Protein 7QPO (pdb70)

Sequence (666 aa):
LPPHDPGTPVLSVVDMHTGGEPLRIVLAGCPEVSGPTLLAKRRYMRQHLDHVRRRLMFEPRGHRDMYGAVLVPSELPDAHLGVLFLHNEGYSSMCGHAVLALGRFALDFGLVPAPPAGTREARVNIHCPCGLVTAFVACESHGPVRFHSVPAFVLATDLMVDVPGHGKVMVDIAYGGAFYAFVTAEKLGLDICSAKTRDLVDAASAVTEAVKAQLYGTILTDGKDAYTKEPTTNICVFADEQVDRSPTGSGVTARIALQYHKGLLELNQMRAFKSSATGSVFTGKAVREAKCGDFKAVIVEVSGQAHYTGTASFIIEDDDPLRDGFLLKALAVPRLPPHDPGTPVLSVVDMHTGGEPLRIVLAGCPEVSGPTLLAKRRYMRQHLDHVRRRLMFEPRGHRDMYGAVLVPSELPDAHLGVLFLHNEGYSSMCGHAVLALGRFALDFGLVPAPPAGTREARVNIHCPCGLVTAFVACEDSHGPVRFHSVPAFVLATDLMVDVPGHGKVMVDIAYGGAFYAFVTAEKLGLDICSAKTRDLVDAASAVTEAVKAQFLYGTILTDGKDAYTKEPTTNICVFADEQVDRSPTGSGVTARIALQYHKGLLELNQMRAFKSSATGSVFTGKAVREAKCGDFKAVIVEVSGQAHYTGTASFIIEDDDPLRDGFLLK

Secondary structure (DSSP, 8-state):
--S--TTSPPEEEEEEEETTEEEEEEEE-PPP---SSHHHHHHHHHHHSHHHHHHHHSTTTS-TT--EEEEE--SSTT-SEEEEEE-SSS------THHHHHHHHHHHTTSSPPPPTT-SEEEEEEE-SS-EEEEEEE----S-EEEEPS-EEEEEEEEEEEETTTEEEEEEEEESSSEEEEEESGGGT--TTT--HHHHHHHHHHHHHHHHH---EEEEE-S--S--SS-EEEEEEETTTEEPSS--HHHHHHHHHHHHHTTS--TT-EEEEEETTT--EEEEEEEEEEEETTEEEEEEEEEE-EEEEEEEEE---TT-TTTT-----/---S--PPS--TTSPPEEEEEEEETTEEEEEEEE-PPP---SSHHHHHHHHHHHSHHHHHHHHSBTTS-TT--EEEEE--SSTT-SEEEEEE-SSS--S--TTHHHHHHHHHHHTTSSPPPPTT--EEEEEEE-SS-EEEEEEE-----S-EEEE-S-BEEEEEEEEEE-TTS-EEEEEEEESSSEEEEEESGGGT--TTTS-HHHHHHHHHHHHHHHHH----EEEEE-S--S--SS-EEEEEEETTTEEPSS--HHHHHHHHHHHHHTTS--TT-EEEEEETTT--EEEEEEEEEEEETTEEEEEEEEEE-EEEEEEEEE---TT-TTTT-B---

Solvent-accessible surface area: 26218 Å² total; per-residue (Å²): 137,2,52,66,39,110,82,42,90,42,8,28,0,2,15,1,2,3,6,1,23,10,8,20,0,11,57,54,25,32,57,146,13,45,23,122,46,4,101,16,22,38,111,64,0,108,116,116,11,31,58,4,24,75,31,0,0,25,10,6,14,2,16,117,16,9,41,1,0,6,43,14,103,28,83,64,132,96,19,66,10,0,0,2,12,1,28,15,99,16,28,23,52,49,9,20,13,15,0,0,0,0,0,3,2,0,13,23,12,58,62,9,112,92,28,96,102,77,73,168,68,8,139,0,15,0,12,0,24,79,21,64,22,29,0,28,0,29,9,142,56,105,8,66,0,66,19,72,14,75,48,0,17,15,78,36,64,83,55,117,1,48,5,106,72,87,44,125,11,77,1,9,17,0,57,7,24,8,64,3,0,10,6,42,2,136,84,8,67,37,84,15,112,61,16,109,25,116,27,4,21,76,4,0,12,22,1,11,110,3,13,129,76,111,66,93,0,0,0,0,8,43,42,59,30,60,102,47,174,104,42,0,21,4,5,5,3,19,50,74,84,13,14,5,18,3,0,7,2,7,0,0,2,0,3,0,5,7,3,40,112,86,67,68,12,103,55,96,61,89,1,17,0,72,4,36,13,23,32,16,60,2,37,0,35,0,31,136,72,27,133,50,70,124,85,134,2,2,16,0,23,0,23,7,46,0,5,0,2,0,29,4,29,7,6,10,15,104,78,0,108,15,78,39,18,20,50,42,165,154,85,98,122,130,98,68,1,39,63,40,110,78,42,94,39,7,30,2,1,14,1,2,4,7,0,9,6,7,18,0,10,88,55,27,30,60,144,11,49,24,122,48,4,95,18,20,50,125,59,0,114,110,113,14,29,56,4,20,77,29,0,0,23,12,9,14,2,10,80,14,10,46,0,0,6,43,15,101,27,78,59,133,87,18,66,8,0,0,0,11,1,35,11,103,15,27,29,50,63,14,17,27,13,1,0,0,0,0,5,1,0,15,41,65,58,66,9,114,72,22,96,81,81,71,129,87,5,132,0,8,0,14,0,30,73,24,67,24,28,0,38,0,6,2,100,111,45,101,13,60,0,61,16,65,14,64,46,0,17,12,55,21,63,88,38,101,5,72,0,89,82,64,47,153,10,79,1,24,4,0,56,5,23,11,65,1,0,11,4,28,0,115,103,8,69,33,65,10,112,90,26,95,26,103,63,5,10,66,3,0,22,18,0,12,101,5,5,117,91,77,133,57,92,0,0,0,0,6,26,41,86,42,66,76,41,174,99,57,0,18,3,5,2,5,13,48,93,76,14,9,3,14,3,0,5,1,6,0,0,2,0,2,0,4,10,2,45,97,90,66,65,11,98,51,95,66,85,2,20,0,76,2,39,22,20,25,18,62,2,33,0,40,0,29,140,104,33,131,48,74,142,90,146,5,2,8,0,19,0,18,8,78,1,9,0,2,0,26,6,31,8,6,10,16,110,81,0,106,16,78,40,18,18,56,45,142

Structure (mmCIF, N/CA/C/O backbone):
data_7QPO
#
_entry.id   7QPO
#
_cell.length_a   114.054
_cell.length_b   122.923
_cell.length_c   73.159
_cell.angle_alpha   90.00
_cell.angle_beta   90.00
_cell.angle_gamma   90.00
#
_symmetry.space_group_name_H-M   'P 21 21 2'
#
loop_
_entity.id
_entity.type
_entity.pdbx_description
1 polymer 'Trans-3-hydroxy-L-proline dehydratase'
2 water water
#
loop_
_atom_site.group_PDB
_atom_site.id
_atom_site.type_symbol
_atom_site.label_atom_id
_atom_site.label_alt_id
_atom_site.label_comp_id
_atom_site.label_asym_id
_atom_site.label_entity_id
_atom_site.label_seq_id
_atom_site.pdbx_PDB_ins_code
_atom_site.Cartn_x
_atom_site.Cartn_y
_atom_site.Cartn_z
_atom_site.occupancy
_atom_site.B_iso_or_equiv
_atom_site.auth_seq_id
_atom_site.auth_comp_id
_atom_site.auth_asym_id
_atom_site.auth_atom_id
_atom_site.pdbx_PDB_model_num
ATOM 1 N N . LEU A 1 31 ? 54.256 65.994 13.687 1.00 100.17 10 LEU A N 1
ATOM 2 C CA . LEU A 1 31 ? 53.125 66.271 12.747 1.00 103.13 10 LEU A CA 1
ATOM 3 C C . LEU A 1 31 ? 52.594 64.970 12.156 1.00 101.85 10 LEU A C 1
ATOM 4 O O . LEU A 1 31 ? 53.301 63.969 12.085 1.00 103.39 10 LEU A O 1
ATOM 9 N N . PRO A 1 32 ? 51.321 64.954 11.708 1.00 101.31 11 PRO A N 1
ATOM 10 C CA . PRO A 1 32 ? 50.799 63.835 10.932 1.00 94.34 11 PRO A CA 1
ATOM 11 C C . PRO A 1 32 ? 51.163 63.967 9.454 1.00 84.39 11 PRO A C 1
ATOM 12 O O . PRO A 1 32 ? 51.537 65.041 8.987 1.00 85.77 11 PRO A O 1
ATOM 16 N N . PRO A 1 33 ? 51.057 62.874 8.666 1.00 79.78 12 PRO A N 1
ATOM 17 C CA . PRO A 1 33 ? 51.172 62.942 7.209 1.00 81.43 12 PRO A CA 1
ATOM 18 C C . PRO A 1 33 ? 50.223 63.977 6.592 1.00 87.86 12 PRO A C 1
ATOM 19 O O . PRO A 1 33 ? 49.028 63.841 6.735 1.00 81.15 12 PRO A O 1
ATOM 23 N N . HIS A 1 34 ? 50.789 64.981 5.921 1.00 99.17 13 HIS A N 1
ATOM 24 C CA . HIS A 1 34 ? 50.055 66.121 5.305 1.00 94.54 13 HIS A CA 1
ATOM 25 C C . HIS A 1 34 ? 50.556 66.351 3.880 1.00 99.49 13 HIS A C 1
ATOM 26 O O . HIS A 1 34 ? 51.571 65.734 3.505 1.00 99.92 13 HIS A O 1
ATOM 33 N N . ASP A 1 35 ? 49.869 67.213 3.132 1.00 112.75 14 ASP A N 1
ATOM 34 C CA . ASP A 1 35 ? 50.296 67.671 1.784 1.00 127.10 14 ASP A CA 1
ATOM 35 C C . ASP A 1 35 ? 51.325 68.789 1.943 1.00 130.46 14 ASP A C 1
ATOM 36 O O . ASP A 1 35 ? 50.966 69.901 2.339 1.00 127.90 14 ASP A O 1
ATOM 41 N N . PRO A 1 36 ? 52.623 68.553 1.630 1.00 126.39 15 PRO A N 1
ATOM 42 C CA . PRO A 1 36 ? 53.592 69.645 1.555 1.00 116.72 15 PRO A CA 1
ATOM 43 C C . PRO A 1 36 ? 53.183 70.560 0.390 1.00 106.79 15 PRO A C 1
ATOM 44 O O . PRO A 1 36 ? 52.723 70.058 -0.619 1.00 108.42 15 PRO A O 1
ATOM 48 N N . GLY A 1 37 ? 53.311 71.872 0.563 1.00 91.20 16 GLY A N 1
ATOM 49 C CA . GLY A 1 37 ? 52.977 72.842 -0.491 1.00 90.14 16 GLY A CA 1
ATOM 50 C C . GLY A 1 37 ? 51.738 73.634 -0.147 1.00 90.00 16 GLY A C 1
ATOM 51 O O . GLY A 1 37 ? 51.566 74.706 -0.749 1.00 108.02 16 GLY A O 1
ATOM 52 N N . THR A 1 38 ? 50.890 73.117 0.750 1.00 89.77 17 THR A N 1
ATOM 53 C CA . THR A 1 38 ? 49.888 73.922 1.504 1.00 80.69 17 THR A CA 1
ATOM 54 C C . THR A 1 38 ? 50.475 74.203 2.880 1.00 70.19 17 THR A C 1
ATOM 55 O O . THR A 1 38 ? 50.667 73.282 3.667 1.00 64.14 17 THR A O 1
ATOM 59 N N . PRO A 1 39 ? 50.874 75.461 3.165 1.00 71.66 18 PRO A N 1
ATOM 60 C CA . PRO A 1 39 ? 51.524 75.790 4.433 1.00 70.72 18 PRO A CA 1
ATOM 61 C C . PRO A 1 39 ? 50.681 75.343 5.638 1.00 66.69 18 PRO A C 1
ATOM 62 O O . PRO A 1 39 ? 49.480 75.215 5.529 1.00 74.21 18 PRO A O 1
ATOM 66 N N . VAL A 1 40 ? 51.339 75.094 6.765 1.00 58.10 19 VAL A N 1
ATOM 67 C CA . VAL A 1 40 ? 50.662 74.768 8.045 1.00 50.18 19 VAL A CA 1
ATOM 68 C C . VAL A 1 40 ? 50.093 76.055 8.635 1.00 49.90 19 VAL A C 1
ATOM 69 O O . VAL A 1 40 ? 50.876 76.961 8.899 1.00 58.01 19 VAL A O 1
ATOM 73 N N . LEU A 1 41 ? 48.779 76.106 8.842 1.00 48.53 20 LEU A N 1
ATOM 74 C CA . LEU A 1 41 ? 48.136 77.135 9.693 1.00 48.60 20 LEU A CA 1
ATOM 75 C C . LEU A 1 41 ? 48.416 76.846 11.170 1.00 47.87 20 LEU A C 1
ATOM 76 O O . LEU A 1 41 ? 48.043 75.782 11.631 1.00 51.26 20 LEU A O 1
ATOM 81 N N . SER A 1 42 ? 49.052 77.769 11.881 1.00 48.97 21 SER A N 1
ATOM 82 C CA . SER A 1 42 ? 49.395 77.654 13.324 1.00 48.71 21 SER A CA 1
ATOM 83 C C . SER A 1 42 ? 48.532 78.617 14.121 1.00 43.70 21 SER A C 1
ATOM 84 O O . SER A 1 42 ? 48.480 79.782 13.729 1.00 47.09 21 SER A O 1
ATOM 87 N N . VAL A 1 43 ? 47.917 78.167 15.208 1.00 41.45 22 VAL A N 1
ATOM 88 C CA . VAL A 1 43 ? 46.968 79.024 15.980 1.00 44.47 22 VAL A CA 1
ATOM 89 C C . VAL A 1 43 ? 47.385 79.017 17.451 1.00 42.92 22 VAL A C 1
ATOM 90 O O . VAL A 1 43 ? 48.075 78.080 17.869 1.00 43.60 22 VAL A O 1
ATOM 94 N N . VAL A 1 44 ? 47.032 80.080 18.172 1.00 44.21 23 VAL A N 1
ATOM 95 C CA . VAL A 1 44 ? 46.916 80.102 19.654 1.00 44.26 23 VAL A CA 1
ATOM 96 C C . VAL A 1 44 ? 45.426 80.214 19.986 1.00 46.98 23 VAL A C 1
ATOM 97 O O . VAL A 1 44 ? 44.820 81.249 19.685 1.00 42.99 23 VAL A O 1
ATOM 101 N N . ASP A 1 45 ? 44.869 79.167 20.588 1.00 51.65 24 ASP A N 1
ATOM 102 C CA . ASP A 1 45 ? 43.465 79.111 21.044 1.00 54.35 24 ASP A CA 1
ATOM 103 C C . ASP A 1 45 ? 43.397 79.843 22.380 1.00 50.34 24 ASP A C 1
ATOM 104 O O . ASP A 1 45 ? 44.149 79.465 23.279 1.00 47.70 24 ASP A O 1
ATOM 109 N N . MET A 1 46 ? 42.552 80.870 22.474 1.00 51.66 25 MET A N 1
ATOM 110 C CA . MET A 1 46 ? 42.155 81.525 23.748 1.00 51.15 25 MET A CA 1
ATOM 111 C C . MET A 1 46 ? 40.632 81.434 23.919 1.00 50.13 25 MET A C 1
ATOM 112 O O . MET A 1 46 ? 39.956 81.051 22.956 1.00 48.84 25 MET A O 1
ATOM 117 N N . HIS A 1 47 ? 40.110 81.787 25.102 1.00 51.66 26 HIS A N 1
ATOM 118 C CA . HIS A 1 47 ? 38.657 82.048 25.336 1.00 50.37 26 HIS A CA 1
ATOM 119 C C . HIS A 1 47 ? 38.448 83.218 26.310 1.00 52.23 26 HIS A C 1
ATOM 120 O O . HIS A 1 47 ? 39.252 83.398 27.228 1.00 58.03 26 HIS A O 1
ATOM 127 N N . THR A 1 48 ? 37.399 84.002 26.078 1.00 53.70 27 THR A N 1
ATOM 128 C CA . THR A 1 48 ? 36.940 85.089 26.971 1.00 58.64 27 THR A CA 1
ATOM 129 C C . THR A 1 48 ? 35.564 84.675 27.490 1.00 56.86 27 THR A C 1
ATOM 130 O O . THR A 1 48 ? 34.567 84.838 26.773 1.00 48.43 27 THR A O 1
ATOM 134 N N . GLY A 1 49 ? 35.547 84.101 28.686 1.00 60.67 28 GLY A N 1
ATOM 135 C CA . GLY A 1 49 ? 34.315 83.734 29.388 1.00 62.68 28 GLY A CA 1
ATOM 136 C C . GLY A 1 49 ? 33.619 82.561 28.731 1.00 67.07 28 GLY A C 1
ATOM 137 O O . GLY A 1 49 ? 32.428 82.365 29.024 1.00 81.08 28 GLY A O 1
ATOM 138 N N . GLY A 1 50 ? 34.313 81.807 27.881 1.00 65.29 29 GLY A N 1
ATOM 139 C CA . GLY A 1 50 ? 33.798 80.563 27.280 1.00 59.47 29 GLY A CA 1
ATOM 140 C C . GLY A 1 50 ? 33.696 80.649 25.769 1.00 55.40 29 GLY A C 1
ATOM 141 O O . GLY A 1 50 ? 33.652 79.591 25.155 1.00 66.14 29 GLY A O 1
ATOM 142 N N . GLU A 1 51 ? 33.593 81.850 25.193 1.00 53.20 30 GLU A N 1
ATOM 143 C CA . GLU A 1 51 ? 33.587 82.053 23.725 1.00 59.12 30 GLU A CA 1
ATOM 144 C C . GLU A 1 51 ? 35.031 81.913 23.254 1.00 55.49 30 GLU A C 1
ATOM 145 O O . GLU A 1 51 ? 35.924 82.563 23.779 1.00 55.59 30 GLU A O 1
ATOM 151 N N . PRO A 1 52 ? 35.327 81.039 22.272 1.00 54.26 31 PRO A N 1
ATOM 152 C CA . PRO A 1 52 ? 36.705 80.824 21.845 1.00 54.99 31 PRO A CA 1
ATOM 153 C C . PRO A 1 52 ? 37.199 81.863 20.828 1.00 54.26 31 PRO A C 1
ATOM 154 O O . PRO A 1 52 ? 36.391 82.504 20.156 1.00 49.21 31 PRO A O 1
ATOM 158 N N . LEU A 1 53 ? 38.517 81.986 20.723 1.00 48.77 32 LEU A N 1
ATOM 159 C CA . LEU A 1 53 ? 39.173 82.838 19.714 1.00 47.47 32 LEU A CA 1
ATOM 160 C C . LEU A 1 53 ? 40.444 82.130 19.265 1.00 44.88 32 LEU A C 1
ATOM 161 O O . LEU A 1 53 ? 41.307 81.945 20.124 1.00 41.91 32 LEU A O 1
ATOM 166 N N . ARG A 1 54 ? 40.537 81.752 17.986 1.00 44.65 33 ARG A N 1
ATOM 167 C CA . ARG A 1 54 ? 41.802 81.309 17.352 1.00 41.24 33 ARG A CA 1
ATOM 168 C C . ARG A 1 54 ? 42.535 82.522 16.798 1.00 41.58 33 ARG A C 1
ATOM 169 O O . ARG A 1 54 ? 42.070 83.051 15.801 1.00 42.17 33 ARG A O 1
ATOM 177 N N . ILE A 1 55 ? 43.663 82.900 17.389 1.00 44.82 34 ILE A N 1
ATOM 178 C CA . ILE A 1 55 ? 44.610 83.890 16.797 1.00 46.54 34 ILE A CA 1
ATOM 179 C C . ILE A 1 55 ? 45.569 83.141 15.873 1.00 39.54 34 ILE A C 1
ATOM 180 O O . ILE A 1 55 ? 46.247 82.241 16.338 1.00 38.34 34 ILE A O 1
ATOM 185 N N . VAL A 1 56 ? 45.607 83.499 14.597 1.00 42.89 35 VAL A N 1
ATOM 186 C CA . VAL A 1 56 ? 46.531 82.850 13.619 1.00 49.10 35 VAL A CA 1
ATOM 187 C C . VAL A 1 56 ? 47.938 83.424 13.813 1.00 49.71 35 VAL A C 1
ATOM 188 O O . VAL A 1 56 ? 48.104 84.648 13.678 1.00 54.41 35 VAL A O 1
ATOM 192 N N . LEU A 1 57 ? 48.906 82.568 14.123 1.00 50.12 36 LEU A N 1
ATOM 193 C CA . LEU A 1 57 ? 50.328 82.953 14.299 1.00 54.91 36 LEU A CA 1
ATOM 194 C C . LEU A 1 57 ? 51.093 82.871 12.982 1.00 53.71 36 LEU A C 1
ATOM 195 O O . LEU A 1 57 ? 52.072 83.587 12.868 1.00 58.29 36 LEU A O 1
ATOM 200 N N . ALA A 1 58 ? 50.726 81.980 12.062 1.00 48.89 37 ALA A N 1
ATOM 201 C CA . ALA A 1 58 ? 51.558 81.679 10.879 1.00 47.19 37 ALA A CA 1
ATOM 202 C C . ALA A 1 58 ? 50.784 80.831 9.890 1.00 47.10 37 ALA A C 1
ATOM 203 O O . ALA A 1 58 ? 49.917 80.099 10.345 1.00 46.38 37 ALA A O 1
ATOM 205 N N . GLY A 1 59 ? 51.159 80.908 8.610 1.00 50.50 38 GLY A N 1
ATOM 206 C CA . GLY A 1 59 ? 50.667 80.036 7.524 1.00 54.58 38 GLY A CA 1
ATOM 207 C C . GLY A 1 59 ? 49.534 80.669 6.734 1.00 58.18 38 GLY A C 1
ATOM 208 O O . GLY A 1 59 ? 48.985 79.995 5.838 1.00 58.48 38 GLY A O 1
ATOM 209 N N . CYS A 1 60 ? 49.156 81.903 7.066 1.00 63.75 39 CYS A N 1
ATOM 210 C CA . CYS A 1 60 ? 48.173 82.683 6.281 1.00 68.77 39 CYS A CA 1
ATOM 211 C C . CYS A 1 60 ? 48.907 83.409 5.159 1.00 68.73 39 CYS A C 1
ATOM 212 O O . CYS A 1 60 ? 49.843 84.156 5.425 1.00 77.75 39 CYS A O 1
ATOM 215 N N . PRO A 1 61 ? 48.507 83.227 3.882 1.00 73.11 40 PRO A N 1
ATOM 216 C CA . PRO A 1 61 ? 49.083 83.998 2.779 1.00 75.04 40 PRO A CA 1
ATOM 217 C C . PRO A 1 61 ? 49.155 85.501 3.094 1.00 73.38 40 PRO A C 1
ATOM 218 O O . PRO A 1 61 ? 48.431 85.943 3.959 1.00 78.11 40 PRO A O 1
ATOM 222 N N . GLU A 1 62 ? 50.019 86.258 2.411 1.00 76.90 41 GLU A N 1
ATOM 223 C CA . GLU A 1 62 ? 50.034 87.740 2.532 1.00 85.33 41 GLU A CA 1
ATOM 224 C C . GLU A 1 62 ? 48.598 88.219 2.293 1.00 84.69 41 GLU A C 1
ATOM 225 O O . GLU A 1 62 ? 48.017 87.888 1.227 1.00 74.66 41 GLU A O 1
ATOM 231 N N . VAL A 1 63 ? 48.039 88.932 3.268 1.00 82.52 42 VAL A N 1
ATOM 232 C CA . VAL A 1 63 ? 46.750 89.662 3.109 1.00 81.17 42 VAL A CA 1
ATOM 233 C C . VAL A 1 63 ? 47.082 91.041 2.530 1.00 82.19 42 VAL A C 1
ATOM 234 O O . VAL A 1 63 ? 47.414 91.957 3.318 1.00 90.66 42 VAL A O 1
ATOM 238 N N . SER A 1 64 ? 47.011 91.165 1.204 1.00 76.60 43 SER A N 1
ATOM 239 C CA . SER A 1 64 ? 47.378 92.394 0.453 1.00 80.12 43 SER A CA 1
ATOM 240 C C . SER A 1 64 ? 46.282 93.452 0.611 1.00 70.45 43 SER A C 1
ATOM 241 O O . SER A 1 64 ? 45.090 93.124 0.448 1.00 66.15 43 SER A O 1
ATOM 244 N N . GLY A 1 65 ? 46.686 94.678 0.937 1.00 61.98 44 GLY A N 1
ATOM 245 C CA . GLY A 1 65 ? 45.765 95.817 1.071 1.00 60.63 44 GLY A CA 1
ATOM 246 C C . GLY A 1 65 ? 46.490 97.056 1.577 1.00 58.12 44 GLY A C 1
ATOM 247 O O . GLY A 1 65 ? 47.333 96.969 2.459 1.00 59.65 44 GLY A O 1
ATOM 248 N N . PRO A 1 66 ? 46.218 98.249 1.013 1.00 61.57 45 PRO A N 1
ATOM 249 C CA . PRO A 1 66 ? 46.775 99.487 1.559 1.00 61.34 45 PRO A CA 1
ATOM 250 C C . PRO A 1 66 ? 46.274 99.822 2.970 1.00 58.56 45 PRO A C 1
ATOM 251 O O . PRO A 1 66 ? 46.954 100.535 3.663 1.00 61.03 45 PRO A O 1
ATOM 255 N N . THR A 1 67 ? 45.087 99.333 3.333 1.00 62.03 46 THR A N 1
ATOM 256 C CA . THR A 1 67 ? 44.406 99.596 4.635 1.00 66.07 46 THR A CA 1
ATOM 257 C C . THR A 1 67 ? 43.744 98.326 5.186 1.00 63.85 46 THR A C 1
ATOM 258 O O . THR A 1 67 ? 43.536 97.355 4.417 1.00 64.15 46 THR A O 1
ATOM 262 N N . LEU A 1 68 ? 43.395 98.362 6.473 1.00 61.01 47 LEU A N 1
ATOM 263 C CA . LEU A 1 68 ? 42.734 97.243 7.192 1.00 62.11 47 LEU A CA 1
ATOM 264 C C . LEU A 1 68 ? 41.457 96.867 6.445 1.00 62.62 47 LEU A C 1
ATOM 265 O O . LEU A 1 68 ? 41.192 95.661 6.293 1.00 60.92 47 LEU A O 1
ATOM 270 N N . LEU A 1 69 ? 40.716 97.881 5.996 1.00 62.50 48 LEU A N 1
ATOM 271 C CA . LEU A 1 69 ? 39.448 97.727 5.243 1.00 63.97 48 LEU A CA 1
ATOM 272 C C . LEU A 1 69 ? 39.743 96.973 3.951 1.00 62.20 48 LEU A C 1
ATOM 273 O O . LEU A 1 69 ? 39.044 95.971 3.660 1.00 62.99 48 LEU A O 1
ATOM 278 N N . ALA A 1 70 ? 40.743 97.445 3.212 1.00 58.90 49 ALA A N 1
ATOM 279 C CA . ALA A 1 70 ? 41.204 96.803 1.967 1.00 59.61 49 ALA A CA 1
ATOM 280 C C . ALA A 1 70 ? 41.545 95.346 2.268 1.00 62.33 49 ALA A C 1
ATOM 281 O O . ALA A 1 70 ? 41.124 94.483 1.492 1.00 66.82 49 ALA A O 1
ATOM 283 N N . LYS A 1 71 ? 42.281 95.104 3.361 1.00 63.99 50 LYS A N 1
ATOM 284 C CA . LYS A 1 71 ? 42.755 93.754 3.770 1.00 60.15 50 LYS A CA 1
ATOM 285 C C . LYS A 1 71 ? 41.561 92.853 4.100 1.00 54.96 50 LYS A C 1
ATOM 286 O O . LYS A 1 71 ? 41.561 91.701 3.650 1.00 56.96 50 LYS A O 1
ATOM 292 N N . ARG A 1 72 ? 40.564 93.360 4.820 1.00 53.49 51 ARG A N 1
ATOM 293 C CA . ARG A 1 72 ? 39.342 92.570 5.130 1.00 56.22 51 ARG A CA 1
ATOM 294 C C . ARG A 1 72 ? 38.665 92.157 3.825 1.00 51.64 51 ARG A C 1
ATOM 295 O O . ARG A 1 72 ? 38.243 90.997 3.724 1.00 48.29 51 ARG A O 1
ATOM 303 N N . ARG A 1 73 ? 38.554 93.079 2.870 1.00 53.67 52 ARG A N 1
ATOM 304 C CA . ARG A 1 73 ? 37.917 92.805 1.559 1.00 59.65 52 ARG A CA 1
ATOM 305 C C . ARG A 1 73 ? 38.683 91.682 0.850 1.00 56.75 52 ARG A C 1
ATOM 306 O O . ARG A 1 73 ? 38.004 90.751 0.364 1.00 56.17 52 ARG A O 1
ATOM 314 N N . TYR A 1 74 ? 40.027 91.771 0.815 1.00 55.92 53 TYR A N 1
ATOM 315 C CA . TYR A 1 74 ? 40.936 90.837 0.094 1.00 58.77 53 TYR A CA 1
ATOM 316 C C . TYR A 1 74 ? 40.768 89.423 0.656 1.00 60.23 53 TYR A C 1
ATOM 317 O O . TYR A 1 74 ? 40.660 88.446 -0.123 1.00 55.65 53 TYR A O 1
ATOM 326 N N . MET A 1 75 ? 40.740 89.324 1.984 1.00 62.96 54 MET A N 1
ATOM 327 C CA . MET A 1 75 ? 40.569 88.036 2.680 1.00 61.60 54 MET A CA 1
ATOM 328 C C . MET A 1 75 ? 39.228 87.422 2.284 1.00 58.54 54 MET A C 1
ATOM 329 O O . MET A 1 75 ? 39.229 86.242 1.908 1.00 55.35 54 MET A O 1
ATOM 334 N N . ARG A 1 76 ? 38.141 88.196 2.347 1.00 64.45 55 ARG A N 1
ATOM 335 C CA . ARG A 1 76 ? 36.758 87.713 2.059 1.00 69.91 55 ARG A CA 1
ATOM 336 C C . ARG A 1 76 ? 36.648 87.229 0.611 1.00 66.50 55 ARG A C 1
ATOM 337 O O . ARG A 1 76 ? 35.824 86.327 0.373 1.00 63.56 55 ARG A O 1
ATOM 345 N N . GLN A 1 77 ? 37.463 87.775 -0.297 1.00 66.79 56 GLN A N 1
ATOM 346 C CA . GLN A 1 77 ? 37.302 87.594 -1.760 1.00 65.22 56 GLN A CA 1
ATOM 347 C C . GLN A 1 77 ? 38.392 86.698 -2.354 1.00 66.69 56 GLN A C 1
ATOM 348 O O . GLN A 1 77 ? 38.226 86.344 -3.515 1.00 69.48 56 GLN A O 1
ATOM 354 N N . HIS A 1 78 ? 39.453 86.353 -1.613 1.00 73.14 57 HIS A N 1
ATOM 355 C CA . HIS A 1 78 ? 40.603 85.566 -2.143 1.00 73.18 57 HIS A CA 1
ATOM 356 C C . HIS A 1 78 ? 41.090 84.483 -1.174 1.00 75.00 57 HIS A C 1
ATOM 357 O O . HIS A 1 78 ? 41.418 83.408 -1.666 1.00 87.16 57 HIS A O 1
ATOM 364 N N . LEU A 1 79 ? 41.155 84.740 0.132 1.00 71.65 58 LEU A N 1
ATOM 365 C CA . LEU A 1 79 ? 41.660 83.754 1.120 1.00 63.51 58 LEU A CA 1
ATOM 366 C C . LEU A 1 79 ? 40.523 83.193 1.976 1.00 62.48 58 LEU A C 1
ATOM 367 O O . LEU A 1 79 ? 40.808 82.824 3.115 1.00 73.67 58 LEU A O 1
ATOM 372 N N . ASP A 1 80 ? 39.293 83.099 1.475 1.00 56.42 59 ASP A N 1
ATOM 373 C CA . ASP A 1 80 ? 38.163 82.624 2.313 1.00 57.06 59 ASP A CA 1
ATOM 374 C C . ASP A 1 80 ? 38.366 81.150 2.663 1.00 59.68 59 ASP A C 1
ATOM 375 O O . ASP A 1 80 ? 37.859 80.726 3.706 1.00 68.94 59 ASP A O 1
ATOM 380 N N . HIS A 1 81 ? 39.073 80.386 1.829 1.00 64.12 60 HIS A N 1
ATOM 381 C CA . HIS A 1 81 ? 39.381 78.957 2.102 1.00 63.95 60 HIS A CA 1
ATOM 382 C C . HIS A 1 81 ? 40.100 78.854 3.459 1.00 61.17 60 HIS A C 1
ATOM 383 O O . HIS A 1 81 ? 39.860 77.864 4.164 1.00 68.36 60 HIS A O 1
ATOM 390 N N . VAL A 1 82 ? 40.922 79.847 3.825 1.00 54.39 61 VAL A N 1
ATOM 391 C CA . VAL A 1 82 ? 41.668 79.875 5.121 1.00 54.42 61 VAL A CA 1
ATOM 392 C C . VAL A 1 82 ? 40.657 80.024 6.253 1.00 47.68 61 VAL A C 1
ATOM 393 O O . VAL A 1 82 ? 40.721 79.244 7.196 1.00 50.98 61 VAL A O 1
ATOM 397 N N . ARG A 1 83 ? 39.753 80.986 6.143 1.00 48.28 62 ARG A N 1
ATOM 398 C CA . ARG A 1 83 ? 38.649 81.173 7.117 1.00 48.62 62 ARG A CA 1
ATOM 399 C C . ARG A 1 83 ? 37.897 79.850 7.270 1.00 48.59 62 ARG A C 1
ATOM 400 O O . ARG A 1 83 ? 37.765 79.389 8.421 1.00 49.31 62 ARG A O 1
ATOM 408 N N . ARG A 1 84 ? 37.433 79.271 6.158 1.00 46.79 63 ARG A N 1
ATOM 409 C CA . ARG A 1 84 ? 36.583 78.055 6.175 1.00 52.09 63 ARG A CA 1
ATOM 410 C C . ARG A 1 84 ? 37.334 76.910 6.856 1.00 51.66 63 ARG A C 1
ATOM 411 O O . ARG A 1 84 ? 36.681 76.175 7.595 1.00 48.95 63 ARG A O 1
ATOM 419 N N . ARG A 1 85 ? 38.646 76.786 6.628 1.00 53.46 64 ARG A N 1
ATOM 420 C CA . ARG A 1 85 ? 39.496 75.726 7.232 1.00 50.84 64 ARG A CA 1
ATOM 421 C C . ARG A 1 85 ? 39.476 75.862 8.752 1.00 50.73 64 ARG A C 1
ATOM 422 O O . ARG A 1 85 ? 39.138 74.871 9.406 1.00 66.24 64 ARG A O 1
ATOM 430 N N . LEU A 1 86 ? 39.812 77.038 9.272 1.00 45.52 65 LEU A N 1
ATOM 431 C CA . LEU A 1 86 ? 40.008 77.284 10.722 1.00 43.37 65 LEU A CA 1
ATOM 432 C C . LEU A 1 86 ? 38.663 77.312 11.435 1.00 41.31 65 LEU A C 1
ATOM 433 O O . LEU A 1 86 ? 38.634 76.961 12.597 1.00 37.72 65 LEU A O 1
ATOM 438 N N . MET A 1 87 ? 37.591 77.701 10.760 1.00 48.49 66 MET A N 1
ATOM 439 C CA . MET A 1 87 ? 36.305 77.927 11.470 1.00 43.43 66 MET A CA 1
ATOM 440 C C . MET A 1 87 ? 35.258 76.866 11.181 1.00 44.54 66 MET A C 1
ATOM 441 O O . MET A 1 87 ? 34.225 76.909 11.840 1.00 56.30 66 MET A O 1
ATOM 446 N N . PHE A 1 88 ? 35.498 75.964 10.241 1.00 46.24 67 PHE A N 1
ATOM 447 C CA . PHE A 1 88 ? 34.410 75.030 9.851 1.00 53.38 67 PHE A CA 1
ATOM 448 C C . PHE A 1 88 ? 34.470 73.729 10.660 1.00 56.49 67 PHE A C 1
ATOM 449 O O . PHE A 1 88 ? 35.406 73.599 11.454 1.00 58.02 67 PHE A O 1
ATOM 457 N N . GLU A 1 89 ? 33.548 72.790 10.425 1.00 60.02 68 GLU A N 1
ATOM 458 C CA . GLU A 1 89 ? 33.352 71.616 11.326 1.00 70.89 68 GLU A CA 1
ATOM 459 C C . GLU A 1 89 ? 34.543 70.685 11.509 1.00 74.30 68 GLU A C 1
ATOM 460 O O . GLU A 1 89 ? 34.746 70.242 12.653 1.00 103.04 68 GLU A O 1
ATOM 466 N N . PRO A 1 90 ? 35.317 70.288 10.490 1.00 58.00 69 PRO A N 1
ATOM 467 C CA . PRO A 1 90 ? 36.386 69.339 10.782 1.00 47.09 69 PRO A CA 1
ATOM 468 C C . PRO A 1 90 ? 37.325 69.879 11.879 1.00 41.62 69 PRO A C 1
ATOM 469 O O . PRO A 1 90 ? 37.424 69.220 12.880 1.00 41.34 69 PRO A O 1
ATOM 473 N N . ARG A 1 91 ? 37.890 71.081 11.727 1.00 42.29 70 ARG A N 1
ATOM 474 C CA . ARG A 1 91 ? 38.921 71.635 12.653 1.00 41.91 70 ARG A CA 1
ATOM 475 C C . ARG A 1 91 ? 38.353 72.700 13.590 1.00 38.80 70 ARG A C 1
ATOM 476 O O . ARG A 1 91 ? 39.062 73.091 14.519 1.00 33.30 70 ARG A O 1
ATOM 484 N N . GLY A 1 92 ? 37.132 73.150 13.350 1.00 42.07 71 GLY A N 1
ATOM 485 C CA . GLY A 1 92 ? 36.432 74.127 14.200 1.00 41.71 71 GLY A CA 1
ATOM 486 C C . GLY A 1 92 ? 35.041 73.627 14.489 1.00 44.15 71 GLY A C 1
ATOM 487 O O . GLY A 1 92 ? 34.898 72.414 14.594 1.00 53.76 71 GLY A O 1
ATOM 488 N N . HIS A 1 93 ? 34.060 74.523 14.611 1.00 45.77 72 HIS A N 1
ATOM 489 C CA . HIS A 1 93 ? 32.648 74.177 14.913 1.00 42.91 72 HIS A CA 1
ATOM 490 C C . HIS A 1 93 ? 31.761 75.423 14.754 1.00 44.55 72 HIS A C 1
ATOM 491 O O . HIS A 1 93 ? 32.322 76.510 14.491 1.00 40.88 72 HIS A O 1
ATOM 498 N N . ARG A 1 94 ? 30.432 75.262 14.855 1.00 45.64 73 ARG A N 1
ATOM 499 C CA . ARG A 1 94 ? 29.437 76.327 14.570 1.00 47.39 73 ARG A CA 1
ATOM 500 C C . ARG A 1 94 ? 29.784 77.561 15.427 1.00 45.15 73 ARG A C 1
ATOM 501 O O . ARG A 1 94 ? 29.627 78.667 14.921 1.00 44.78 73 ARG A O 1
ATOM 509 N N . ASP A 1 95 ? 30.260 77.403 16.663 1.00 47.85 74 ASP A N 1
ATOM 510 C CA . ASP A 1 95 ? 30.525 78.537 17.591 1.00 54.04 74 ASP A CA 1
ATOM 511 C C . ASP A 1 95 ? 32.023 78.897 17.727 1.00 52.48 74 ASP A C 1
ATOM 512 O O . ASP A 1 95 ? 32.441 79.378 18.782 1.00 54.20 74 ASP A O 1
ATOM 517 N N . MET A 1 96 ? 32.809 78.692 16.676 1.00 51.60 75 MET A N 1
ATOM 518 C CA . MET A 1 96 ? 34.238 79.079 16.639 1.00 48.51 75 MET A CA 1
ATOM 519 C C . MET A 1 96 ? 34.420 80.481 16.049 1.00 50.00 75 MET A C 1
ATOM 520 O O . MET A 1 96 ? 33.657 80.844 15.152 1.00 57.77 75 MET A O 1
ATOM 525 N N . TYR A 1 97 ? 35.356 81.263 16.582 1.00 51.23 76 TYR A N 1
ATOM 526 C CA . TYR A 1 97 ? 35.739 82.606 16.079 1.00 50.14 76 TYR A CA 1
ATOM 527 C C . TYR A 1 97 ? 37.262 82.674 15.940 1.00 51.07 76 TYR A C 1
ATOM 528 O O . TYR A 1 97 ? 38.001 81.948 16.643 1.00 48.23 76 TYR A O 1
ATOM 537 N N . GLY A 1 98 ? 37.718 83.550 15.055 1.00 48.31 77 GLY A N 1
ATOM 538 C CA . GLY A 1 98 ? 39.116 83.589 14.616 1.00 48.28 77 GLY A CA 1
ATOM 539 C C . GLY A 1 98 ? 39.621 85.012 14.472 1.00 47.20 77 GLY A C 1
ATOM 540 O O . GLY A 1 98 ? 38.824 85.934 14.362 1.00 45.89 77 GLY A O 1
ATOM 541 N N . ALA A 1 99 ? 40.932 85.170 14.443 1.00 43.78 78 ALA A N 1
ATOM 542 C CA . ALA A 1 99 ? 41.589 86.468 14.276 1.00 45.11 78 ALA A CA 1
ATOM 543 C C . ALA A 1 99 ? 42.872 86.285 13.461 1.00 43.89 78 ALA A C 1
ATOM 544 O O . ALA A 1 99 ? 43.728 85.455 13.825 1.00 43.92 78 ALA A O 1
ATOM 546 N N . VAL A 1 100 ? 42.978 87.041 12.379 1.00 44.48 79 VAL A N 1
ATOM 547 C CA . VAL A 1 100 ? 44.234 87.185 11.606 1.00 48.19 79 VAL A CA 1
ATOM 548 C C . VAL A 1 100 ? 44.827 88.556 11.913 1.00 45.26 79 VAL A C 1
ATOM 549 O O . VAL A 1 100 ? 44.140 89.549 11.731 1.00 46.68 79 VAL A O 1
ATOM 553 N N . LEU A 1 101 ? 46.071 88.587 12.377 1.00 45.37 80 LEU A N 1
ATOM 554 C CA . LEU A 1 101 ? 46.750 89.833 12.786 1.00 43.44 80 LEU A CA 1
ATOM 555 C C . LEU A 1 101 ? 47.407 90.391 11.540 1.00 43.17 80 LEU A C 1
ATOM 556 O O . LEU A 1 101 ? 47.904 89.601 10.774 1.00 49.58 80 LEU A O 1
ATOM 561 N N . VAL A 1 102 ? 47.327 91.695 11.323 1.00 48.19 81 VAL A N 1
ATOM 562 C CA . VAL A 1 102 ? 47.886 92.374 10.115 1.00 51.07 81 VAL A CA 1
ATOM 563 C C . VAL A 1 102 ? 48.449 93.720 10.554 1.00 53.98 81 VAL A C 1
ATOM 564 O O . VAL A 1 102 ? 48.059 94.259 11.584 1.00 54.92 81 VAL A O 1
ATOM 568 N N . PRO A 1 103 ? 49.384 94.309 9.788 1.00 57.49 82 PRO A N 1
ATOM 569 C CA . PRO A 1 103 ? 49.801 95.681 10.047 1.00 59.87 82 PRO A CA 1
ATOM 570 C C . PRO A 1 103 ? 48.612 96.635 9.880 1.00 62.39 82 PRO A C 1
ATOM 571 O O . PRO A 1 103 ? 47.781 96.374 9.032 1.00 70.79 82 PRO A O 1
ATOM 575 N N . SER A 1 104 ? 48.579 97.705 10.678 1.00 64.94 83 SER A N 1
ATOM 576 C CA . SER A 1 104 ? 47.579 98.804 10.613 1.00 67.07 83 SER A CA 1
ATOM 577 C C . SER A 1 104 ? 48.175 100.006 9.873 1.00 69.34 83 SER A C 1
ATOM 578 O O . SER A 1 104 ? 49.388 100.220 9.974 1.00 72.15 83 SER A O 1
ATOM 581 N N . GLU A 1 105 ? 47.347 100.770 9.163 1.00 81.66 84 GLU A N 1
ATOM 582 C CA . GLU A 1 105 ? 47.744 102.074 8.564 1.00 81.11 84 GLU A CA 1
ATOM 583 C C . GLU A 1 105 ? 47.943 103.096 9.699 1.00 83.46 84 GLU A C 1
ATOM 584 O O . GLU A 1 105 ? 48.826 103.948 9.568 1.00 91.54 84 GLU A O 1
ATOM 590 N N . LEU A 1 106 ? 47.183 102.997 10.794 1.00 94.39 85 LEU A N 1
ATOM 591 C CA . LEU A 1 106 ? 47.229 103.972 11.920 1.00 98.70 85 LEU A CA 1
ATOM 592 C C . LEU A 1 106 ? 48.558 103.849 12.658 1.00 102.14 85 LEU A C 1
ATOM 593 O O . LEU A 1 106 ? 48.931 102.758 13.077 1.00 114.94 85 LEU A O 1
ATOM 598 N N . PRO A 1 107 ? 49.314 104.955 12.831 1.00 103.69 86 PRO A N 1
ATOM 599 C CA . PRO A 1 107 ? 50.595 104.898 13.536 1.00 101.71 86 PRO A CA 1
ATOM 600 C C . PRO A 1 107 ? 50.456 104.563 15.031 1.00 95.87 86 PRO A C 1
ATOM 601 O O . PRO A 1 107 ? 51.405 104.022 15.561 1.00 87.55 86 PRO A O 1
ATOM 605 N N . ASP A 1 108 ? 49.303 104.878 15.647 1.00 94.15 87 ASP A N 1
ATOM 606 C CA . ASP A 1 108 ? 48.978 104.621 17.083 1.00 96.55 87 ASP A CA 1
ATOM 607 C C . ASP A 1 108 ? 48.931 103.111 17.374 1.00 91.28 87 ASP A C 1
ATOM 608 O O . ASP A 1 108 ? 49.219 102.709 18.522 1.00 82.91 87 ASP A O 1
ATOM 613 N N . ALA A 1 109 ? 48.555 102.313 16.373 1.00 84.32 88 ALA A N 1
ATOM 614 C CA . ALA A 1 109 ? 48.116 100.911 16.531 1.00 81.75 88 ALA A CA 1
ATOM 615 C C . ALA A 1 109 ? 49.322 99.986 16.724 1.00 76.18 88 ALA A C 1
ATOM 616 O O . ALA A 1 109 ? 50.237 100.030 15.882 1.00 81.97 88 ALA A O 1
ATOM 618 N N . HIS A 1 110 ? 49.277 99.137 17.754 1.00 69.26 89 HIS A N 1
ATOM 619 C CA . HIS A 1 110 ? 50.228 98.017 17.984 1.00 70.74 89 HIS A CA 1
ATOM 620 C C . HIS A 1 110 ? 49.945 96.863 17.016 1.00 69.83 89 HIS A C 1
ATOM 621 O O . HIS A 1 110 ? 50.857 96.066 16.760 1.00 73.95 89 HIS A O 1
ATOM 628 N N . LEU A 1 111 ? 48.712 96.757 16.527 1.00 75.74 90 LEU A N 1
ATOM 629 C CA . LEU A 1 111 ? 48.264 95.648 15.649 1.00 68.43 90 LEU A CA 1
ATOM 630 C C . LEU A 1 111 ? 46.897 95.974 15.027 1.00 64.26 90 LEU A C 1
ATOM 631 O O . LEU A 1 111 ? 46.106 96.798 15.589 1.00 48.82 90 LEU A O 1
ATOM 636 N N . GLY A 1 112 ? 46.672 95.356 13.871 1.00 60.55 91 GLY A N 1
ATOM 637 C CA . GLY A 1 112 ? 45.405 95.344 13.132 1.00 60.17 91 GLY A CA 1
ATOM 638 C C . GLY A 1 112 ? 44.817 93.952 13.195 1.00 59.46 91 GLY A C 1
ATOM 639 O O . GLY A 1 112 ? 45.583 92.974 13.185 1.00 48.86 91 GLY A O 1
ATOM 640 N N . VAL A 1 113 ? 43.497 93.870 13.313 1.00 60.44 92 VAL A N 1
ATOM 641 C CA . VAL A 1 113 ? 42.774 92.586 13.472 1.00 62.37 92 VAL A CA 1
ATOM 642 C C . VAL A 1 113 ? 41.773 92.451 12.330 1.00 66.09 92 VAL A C 1
ATOM 643 O O . VAL A 1 113 ? 41.016 93.418 12.074 1.00 72.24 92 VAL A O 1
ATOM 647 N N . LEU A 1 114 ? 41.793 91.289 11.673 1.00 58.99 93 LEU A N 1
ATOM 648 C CA . LEU A 1 114 ? 40.679 90.791 10.836 1.00 52.28 93 LEU A CA 1
ATOM 649 C C . LEU A 1 114 ? 40.005 89.687 11.627 1.00 47.72 93 LEU A C 1
ATOM 650 O O . LEU A 1 114 ? 40.679 88.702 11.889 1.00 46.16 93 LEU A O 1
ATOM 655 N N . PHE A 1 115 ? 38.722 89.861 11.954 1.00 53.74 94 PHE A N 1
ATOM 656 C CA . PHE A 1 115 ? 37.889 88.829 12.615 1.00 58.79 94 PHE A CA 1
ATOM 657 C C . PHE A 1 115 ? 37.333 87.884 11.555 1.00 55.15 94 PHE A C 1
ATOM 658 O O . PHE A 1 115 ? 36.979 88.343 10.462 1.00 58.23 94 PHE A O 1
ATOM 666 N N . LEU A 1 116 ? 37.277 86.601 11.909 1.00 56.64 95 LEU A N 1
ATOM 667 C CA . LEU A 1 116 ? 36.639 85.496 11.148 1.00 57.34 95 LEU A CA 1
ATOM 668 C C . LEU A 1 116 ? 35.527 84.913 12.024 1.00 59.04 95 LEU A C 1
ATOM 669 O O . LEU A 1 116 ? 35.743 84.856 13.241 1.00 55.57 95 LEU A O 1
ATOM 674 N N . HIS A 1 117 ? 34.384 84.532 11.443 1.00 69.94 96 HIS A N 1
ATOM 675 C CA . HIS A 1 117 ? 33.326 83.722 12.116 1.00 83.01 96 HIS A CA 1
ATOM 676 C C . HIS A 1 117 ? 32.702 82.768 11.097 1.00 81.44 96 HIS A C 1
ATOM 677 O O . HIS A 1 117 ? 33.130 82.799 9.943 1.00 76.88 96 HIS A O 1
ATOM 684 N N . ASN A 1 118 ? 31.744 81.938 11.520 1.00 96.97 97 ASN A N 1
ATOM 685 C CA . ASN A 1 118 ? 31.095 80.901 10.669 1.00 99.61 97 ASN A CA 1
ATOM 686 C C . ASN A 1 118 ? 30.085 81.537 9.700 1.00 105.17 97 ASN A C 1
ATOM 687 O O . ASN A 1 118 ? 29.696 80.847 8.732 1.00 89.26 97 ASN A O 1
ATOM 692 N N . GLU A 1 119 ? 29.708 82.803 9.916 1.00 123.36 98 GLU A N 1
ATOM 693 C CA . GLU A 1 119 ? 28.723 83.530 9.068 1.00 127.57 98 GLU A CA 1
ATOM 694 C C . GLU A 1 119 ? 29.429 84.490 8.093 1.00 122.83 98 GLU A C 1
ATOM 695 O O . GLU A 1 119 ? 28.769 84.869 7.110 1.00 137.86 98 GLU A O 1
ATOM 701 N N . GLY A 1 120 ? 30.696 84.866 8.329 1.00 111.70 99 GLY A N 1
ATOM 702 C CA . GLY A 1 120 ? 31.473 85.739 7.418 1.00 109.85 99 GLY A CA 1
ATOM 703 C C . GLY A 1 120 ? 32.609 86.479 8.112 1.00 110.20 99 GLY A C 1
ATOM 704 O O . GLY A 1 120 ? 33.359 85.827 8.842 1.00 101.82 99 GLY A O 1
ATOM 705 N N . TYR A 1 121 ? 32.745 87.790 7.874 1.00 114.39 100 TYR A N 1
ATOM 706 C CA . TYR A 1 121 ? 33.834 88.653 8.415 1.00 108.90 100 TYR A CA 1
ATOM 707 C C . TYR A 1 121 ? 33.251 89.799 9.241 1.00 106.72 100 TYR A C 1
ATOM 708 O O . TYR A 1 121 ? 32.720 90.760 8.643 1.00 104.96 100 TYR A O 1
ATOM 717 N N . SER A 1 122 ? 33.399 89.705 10.565 1.00 101.18 101 SER A N 1
ATOM 718 C CA . SER A 1 122 ? 32.843 90.650 11.567 1.00 107.17 101 SER A CA 1
ATOM 719 C C . SER A 1 122 ? 33.557 92.010 11.471 1.00 118.55 101 SER A C 1
ATOM 720 O O . SER A 1 122 ? 34.693 92.067 10.925 1.00 129.31 101 SER A O 1
ATOM 723 N N . SER A 1 123 ? 32.885 93.066 11.947 1.00 122.96 102 SER A N 1
ATOM 724 C CA . SER A 1 123 ? 33.406 94.455 12.080 1.00 124.04 102 SER A CA 1
ATOM 725 C C . SER A 1 123 ? 33.563 94.798 13.560 1.00 126.59 102 SER A C 1
ATOM 726 O O . SER A 1 123 ? 34.550 95.473 13.931 1.00 117.79 102 SER A O 1
ATOM 729 N N . MET A 1 124 ? 32.584 94.375 14.365 1.00 126.88 103 MET A N 1
ATOM 730 C CA . MET A 1 124 ? 32.533 94.563 15.833 1.00 126.51 103 MET A CA 1
ATOM 731 C C . MET A 1 124 ? 33.807 93.989 16.460 1.00 126.47 103 MET A C 1
ATOM 732 O O . MET A 1 124 ? 34.043 92.758 16.375 1.00 109.26 103 MET A O 1
ATOM 737 N N . CYS A 1 125 ? 34.624 94.885 17.014 1.00 132.80 104 CYS A N 1
ATOM 738 C CA . CYS A 1 125 ? 35.847 94.578 17.794 1.00 131.05 104 CYS A CA 1
ATOM 739 C C . CYS A 1 125 ? 35.473 93.570 18.891 1.00 125.67 104 CYS A C 1
ATOM 740 O O . CYS A 1 125 ? 36.081 92.490 18.942 1.00 119.43 104 CYS A O 1
ATOM 743 N N . GLY A 1 126 ? 34.437 93.884 19.672 1.00 120.00 105 GLY A N 1
ATOM 744 C CA . GLY A 1 126 ? 33.813 92.942 20.612 1.00 103.09 105 GLY A CA 1
ATOM 745 C C . GLY A 1 126 ? 34.741 92.667 21.766 1.00 96.86 105 GLY A C 1
ATOM 746 O O . GLY A 1 126 ? 35.744 93.383 21.922 1.00 89.86 105 GLY A O 1
ATOM 747 N N . HIS A 1 127 ? 34.410 91.661 22.564 1.00 109.91 106 HIS A N 1
ATOM 748 C CA . HIS A 1 127 ? 35.176 91.244 23.776 1.00 111.61 106 HIS A CA 1
ATOM 749 C C . HIS A 1 127 ? 36.480 90.540 23.370 1.00 95.45 106 HIS A C 1
ATOM 750 O O . HIS A 1 127 ? 37.346 90.368 24.247 1.00 93.75 106 HIS A O 1
ATOM 757 N N . ALA A 1 128 ? 36.645 90.184 22.091 1.00 76.23 107 ALA A N 1
ATOM 758 C CA . ALA A 1 128 ? 37.917 89.675 21.521 1.00 72.67 107 ALA A CA 1
ATOM 759 C C . ALA A 1 128 ? 39.103 90.598 21.857 1.00 72.54 107 ALA A C 1
ATOM 760 O O . ALA A 1 128 ? 40.236 90.102 21.907 1.00 65.24 107 ALA A O 1
ATOM 762 N N . VAL A 1 129 ? 38.879 91.892 22.072 1.00 75.35 108 VAL A N 1
ATOM 763 C CA . VAL A 1 129 ? 39.949 92.814 22.567 1.00 77.68 108 VAL A CA 1
ATOM 764 C C . VAL A 1 129 ? 40.522 92.297 23.889 1.00 70.12 108 VAL A C 1
ATOM 765 O O . VAL A 1 129 ? 41.742 92.452 24.097 1.00 59.08 108 VAL A O 1
ATOM 769 N N . LEU A 1 130 ? 39.683 91.728 24.759 1.00 63.77 109 LEU A N 1
ATOM 770 C CA . LEU A 1 130 ? 40.158 91.141 26.036 1.00 61.56 109 LEU A CA 1
ATOM 771 C C . LEU A 1 130 ? 41.250 90.108 25.734 1.00 59.14 109 LEU A C 1
ATOM 772 O O . LEU A 1 130 ? 42.325 90.176 26.368 1.00 63.27 109 LEU A O 1
ATOM 777 N N . ALA A 1 131 ? 40.999 89.191 24.800 1.00 50.96 110 ALA A N 1
ATOM 778 C CA . ALA A 1 131 ? 41.970 88.140 24.442 1.00 50.05 110 ALA A CA 1
ATOM 779 C C . ALA A 1 131 ? 43.151 88.771 23.699 1.00 54.47 110 ALA A C 1
ATOM 780 O O . ALA A 1 131 ? 44.305 88.514 24.081 1.00 55.96 110 ALA A O 1
ATOM 782 N N . LEU A 1 132 ? 42.859 89.572 22.677 1.00 55.38 111 LEU A N 1
ATOM 783 C CA . LEU A 1 132 ? 43.882 90.162 21.783 1.00 56.35 111 LEU A CA 1
ATOM 784 C C . LEU A 1 132 ? 44.806 91.083 22.581 1.00 59.17 111 LEU A C 1
ATOM 785 O O . LEU A 1 132 ? 46.016 91.112 22.266 1.00 61.09 111 LEU A O 1
ATOM 790 N N . GLY A 1 133 ? 44.269 91.803 23.572 1.00 57.29 112 GLY A N 1
ATOM 791 C CA . GLY A 1 133 ? 45.071 92.713 24.409 1.00 54.76 112 GLY A CA 1
ATOM 792 C C . GLY A 1 133 ? 46.098 91.903 25.163 1.00 55.36 112 GLY A C 1
ATOM 793 O O . GLY A 1 133 ? 47.311 92.144 24.999 1.00 52.95 112 GLY A O 1
ATOM 794 N N . ARG A 1 134 ? 45.603 90.930 25.922 1.00 54.87 113 ARG A N 1
ATOM 795 C CA . ARG A 1 134 ? 46.426 89.963 26.670 1.00 51.44 113 ARG A CA 1
ATOM 796 C C . ARG A 1 134 ? 47.444 89.325 25.724 1.00 53.17 113 ARG A C 1
ATOM 797 O O . ARG A 1 134 ? 48.617 89.249 26.098 1.00 57.98 113 ARG A O 1
ATOM 805 N N . PHE A 1 135 ? 47.012 88.874 24.548 1.00 53.93 114 PHE A N 1
ATOM 806 C CA . PHE A 1 135 ? 47.886 88.204 23.547 1.00 55.80 114 PHE A CA 1
ATOM 807 C C . PHE A 1 135 ? 49.037 89.137 23.164 1.00 58.61 114 PHE A C 1
ATOM 808 O O . PHE A 1 135 ? 50.207 88.714 23.267 1.00 53.74 114 PHE A O 1
ATOM 816 N N . ALA A 1 136 ? 48.700 90.356 22.731 1.00 58.45 115 ALA A N 1
ATOM 817 C CA . ALA A 1 136 ? 49.660 91.375 22.247 1.00 61.83 115 ALA A CA 1
ATOM 818 C C . ALA A 1 136 ? 50.769 91.583 23.278 1.00 59.11 115 ALA A C 1
ATOM 819 O O . ALA A 1 136 ? 51.939 91.621 22.895 1.00 56.24 115 ALA A O 1
ATOM 821 N N . LEU A 1 137 ? 50.404 91.708 24.549 1.00 62.97 116 LEU A N 1
ATOM 822 C CA . LEU A 1 137 ? 51.390 91.854 25.647 1.00 70.29 116 LEU A CA 1
ATOM 823 C C . LEU A 1 137 ? 52.213 90.563 25.770 1.00 70.19 116 LEU A C 1
ATOM 824 O O . LEU A 1 137 ? 53.442 90.658 25.700 1.00 70.91 116 LEU A O 1
ATOM 829 N N . ASP A 1 138 ? 51.562 89.404 25.918 1.00 70.44 117 ASP A N 1
ATOM 830 C CA . ASP A 1 138 ? 52.225 88.129 26.291 1.00 67.20 117 ASP A CA 1
ATOM 831 C C . ASP A 1 138 ? 53.156 87.708 25.154 1.00 64.70 117 ASP A C 1
ATOM 832 O O . ASP A 1 138 ? 54.123 87.012 25.448 1.00 73.31 117 ASP A O 1
ATOM 837 N N . PHE A 1 139 ? 52.893 88.122 23.908 1.00 69.66 118 PHE A N 1
ATOM 838 C CA . PHE A 1 139 ? 53.648 87.670 22.700 1.00 68.64 118 PHE A CA 1
ATOM 839 C C . PHE A 1 139 ? 54.529 88.807 22.148 1.00 66.47 118 PHE A C 1
ATOM 840 O O . PHE A 1 139 ? 55.118 88.624 21.077 1.00 68.38 118 PHE A O 1
ATOM 848 N N . GLY A 1 140 ? 54.626 89.938 22.853 1.00 62.32 119 GLY A N 1
ATOM 849 C CA . GLY A 1 140 ? 55.619 90.992 22.586 1.00 60.20 119 GLY A CA 1
ATOM 850 C C . GLY A 1 140 ? 55.297 91.848 21.374 1.00 65.85 119 GLY A C 1
ATOM 851 O O . GLY A 1 140 ? 56.228 92.405 20.803 1.00 83.37 119 GLY A O 1
ATOM 852 N N . LEU A 1 141 ? 54.031 91.996 21.000 1.00 71.36 120 LEU A N 1
ATOM 853 C CA . LEU A 1 141 ? 53.598 93.017 20.005 1.00 72.68 120 LEU A CA 1
ATOM 854 C C . LEU A 1 141 ? 53.626 94.386 20.692 1.00 74.33 120 LEU A C 1
ATOM 855 O O . LEU A 1 141 ? 53.633 95.409 19.995 1.00 72.97 120 LEU A O 1
ATOM 860 N N . VAL A 1 142 ? 53.584 94.382 22.024 1.00 82.62 121 VAL A N 1
ATOM 861 C CA . VAL A 1 142 ? 53.599 95.574 22.915 1.00 85.05 121 VAL A CA 1
ATOM 862 C C . VAL A 1 142 ? 54.833 95.463 23.808 1.00 97.31 121 VAL A C 1
ATOM 863 O O . VAL A 1 142 ? 54.996 94.464 24.504 1.00 100.56 121 VAL A O 1
ATOM 867 N N . PRO A 1 143 ? 55.744 96.465 23.806 1.00 108.49 122 PRO A N 1
ATOM 868 C CA . PRO A 1 143 ? 56.895 96.461 24.709 1.00 106.72 122 PRO A CA 1
ATOM 869 C C . PRO A 1 143 ? 56.469 96.334 26.184 1.00 106.64 122 PRO A C 1
ATOM 870 O O . PRO A 1 143 ? 55.385 96.793 26.529 1.00 94.58 122 PRO A O 1
ATOM 874 N N . ALA A 1 144 ? 57.323 95.698 26.995 1.00 107.52 123 ALA A N 1
ATOM 875 C CA . ALA A 1 144 ? 57.054 95.276 28.389 1.00 114.38 123 ALA A CA 1
ATOM 876 C C . ALA A 1 144 ? 56.756 96.505 29.244 1.00 125.01 123 ALA A C 1
ATOM 877 O O . ALA A 1 144 ? 57.478 97.495 29.153 1.00 136.33 123 ALA A O 1
ATOM 879 N N . PRO A 1 145 ? 55.707 96.483 30.102 1.00 136.93 124 PRO A N 1
ATOM 880 C CA . PRO A 1 145 ? 55.270 97.691 30.805 1.00 141.28 124 PRO A CA 1
ATOM 881 C C . PRO A 1 145 ? 56.318 98.149 31.814 1.00 147.48 124 PRO A C 1
ATOM 882 O O . PRO A 1 145 ? 57.192 97.369 32.190 1.00 146.57 124 PRO A O 1
ATOM 886 N N . PRO A 1 146 ? 56.286 99.422 32.273 1.00 146.90 125 PRO A N 1
ATOM 887 C CA . PRO A 1 146 ? 57.194 99.868 33.331 1.00 138.93 125 PRO A CA 1
ATOM 888 C C . PRO A 1 146 ? 56.910 99.094 34.628 1.00 140.23 125 PRO A C 1
ATOM 889 O O . PRO A 1 146 ? 55.745 99.008 35.008 1.00 132.35 125 PRO A O 1
ATOM 893 N N . ALA A 1 147 ? 57.969 98.577 35.273 1.00 138.96 126 ALA A N 1
ATOM 894 C CA . ALA A 1 147 ? 57.912 97.694 36.466 1.00 127.93 126 ALA A CA 1
ATOM 895 C C . ALA A 1 147 ? 56.986 98.303 37.533 1.00 122.90 126 ALA A C 1
ATOM 896 O O . ALA A 1 147 ? 56.270 97.532 38.196 1.00 118.26 126 ALA A O 1
ATOM 898 N N . GLY A 1 148 ? 56.981 99.635 37.668 1.00 120.77 127 GLY A N 1
ATOM 899 C CA . GLY A 1 148 ? 56.128 100.386 38.614 1.00 121.58 127 GLY A CA 1
ATOM 900 C C . GLY A 1 148 ? 54.640 100.254 38.316 1.00 125.34 127 GLY A C 1
ATOM 901 O O . GLY A 1 148 ? 53.873 100.066 39.283 1.00 110.48 127 GLY A O 1
ATOM 902 N N . THR A 1 149 ? 54.245 100.363 37.039 1.00 137.98 128 THR A N 1
ATOM 903 C CA . THR A 1 149 ? 52.826 100.384 36.569 1.00 132.12 128 THR A CA 1
ATOM 904 C C . THR A 1 149 ? 52.331 98.946 36.346 1.00 126.88 128 THR A C 1
ATOM 905 O O . THR A 1 149 ? 53.032 98.170 35.654 1.00 111.59 128 THR A O 1
ATOM 909 N N . ARG A 1 150 ? 51.129 98.630 36.843 1.00 119.35 129 ARG A N 1
ATOM 910 C CA . ARG A 1 150 ? 50.558 97.258 36.850 1.00 123.41 129 ARG A CA 1
ATOM 911 C C . ARG A 1 150 ? 49.520 97.064 35.730 1.00 113.32 129 ARG A C 1
ATOM 912 O O . ARG A 1 150 ? 48.899 95.984 35.706 1.00 124.56 129 ARG A O 1
ATOM 920 N N . GLU A 1 151 ? 49.343 98.018 34.815 1.00 98.44 130 GLU A N 1
ATOM 921 C CA . GLU A 1 151 ? 48.517 97.792 33.597 1.00 97.85 130 GLU A CA 1
ATOM 922 C C . GLU A 1 151 ? 49.209 98.413 32.379 1.00 97.22 130 GLU A C 1
ATOM 923 O O . GLU A 1 151 ? 49.845 99.468 32.532 1.00 111.73 130 GLU A O 1
ATOM 929 N N . ALA A 1 152 ? 49.114 97.729 31.232 1.00 90.20 131 ALA A N 1
ATOM 930 C CA . ALA A 1 152 ? 49.706 98.098 29.927 1.00 80.57 131 ALA A CA 1
ATOM 931 C C . ALA A 1 152 ? 48.602 98.541 28.967 1.00 81.21 131 ALA A C 1
ATOM 932 O O . ALA A 1 152 ? 47.476 98.033 29.076 1.00 93.30 131 ALA A O 1
ATOM 934 N N . ARG A 1 153 ? 48.939 99.438 28.042 1.00 86.10 132 ARG A N 1
ATOM 935 C CA . ARG A 1 153 ? 48.036 99.949 26.984 1.00 82.54 132 ARG A CA 1
ATOM 936 C C . ARG A 1 153 ? 48.341 99.176 25.698 1.00 76.04 132 ARG A C 1
ATOM 937 O O . ARG A 1 153 ? 49.503 99.229 25.235 1.00 73.49 132 ARG A O 1
ATOM 945 N N . VAL A 1 154 ? 47.345 98.458 25.172 1.00 77.42 133 VAL A N 1
ATOM 946 C CA . VAL A 1 154 ? 47.382 97.834 23.815 1.00 72.84 133 VAL A CA 1
ATOM 947 C C . VAL A 1 154 ? 46.385 98.563 22.910 1.00 66.63 133 VAL A C 1
ATOM 948 O O . VAL A 1 154 ? 45.215 98.647 23.265 1.00 61.58 133 VAL A O 1
ATOM 952 N N . ASN A 1 155 ? 46.865 99.103 21.796 1.00 69.05 134 ASN A N 1
ATOM 953 C CA . ASN A 1 155 ? 46.037 99.814 20.794 1.00 77.08 134 ASN A CA 1
ATOM 954 C C . ASN A 1 155 ? 45.716 98.819 19.685 1.00 70.22 134 ASN A C 1
ATOM 955 O O . ASN A 1 155 ? 46.648 98.457 18.931 1.00 61.11 134 ASN A O 1
ATOM 960 N N . ILE A 1 156 ? 44.457 98.381 19.621 1.00 63.10 135 ILE A N 1
ATOM 961 C CA . ILE A 1 156 ? 43.995 97.374 18.627 1.00 62.28 135 ILE A CA 1
ATOM 962 C C . ILE A 1 156 ? 43.206 98.109 17.551 1.00 58.99 135 ILE A C 1
ATOM 963 O O . ILE A 1 156 ? 42.269 98.828 17.904 1.00 56.40 135 ILE A O 1
ATOM 968 N N . HIS A 1 157 ? 43.608 97.942 16.293 1.00 62.72 136 HIS A N 1
ATOM 969 C CA . HIS A 1 157 ? 42.857 98.445 15.117 1.00 61.06 136 HIS A CA 1
ATOM 970 C C . HIS A 1 157 ? 41.883 97.356 14.665 1.00 62.13 136 HIS A C 1
ATOM 971 O O . HIS A 1 157 ? 42.301 96.426 13.952 1.00 50.94 136 HIS A O 1
ATOM 978 N N . CYS A 1 158 ? 40.636 97.451 15.126 1.00 72.41 137 CYS A N 1
ATOM 979 C CA . CYS A 1 158 ? 39.500 96.646 14.614 1.00 81.57 137 CYS A CA 1
ATOM 980 C C . CYS A 1 158 ? 38.944 97.318 13.372 1.00 86.26 137 CYS A C 1
ATOM 981 O O . CYS A 1 158 ? 39.264 98.468 13.090 1.00 80.95 137 CYS A O 1
ATOM 984 N N . PRO A 1 159 ? 38.168 96.593 12.543 1.00 100.56 138 PRO A N 1
ATOM 985 C CA . PRO A 1 159 ? 37.507 97.218 11.401 1.00 105.10 138 PRO A CA 1
ATOM 986 C C . PRO A 1 159 ? 36.691 98.440 11.851 1.00 101.55 138 PRO A C 1
ATOM 987 O O . PRO A 1 159 ? 36.747 99.447 11.160 1.00 103.06 138 PRO A O 1
ATOM 991 N N . CYS A 1 160 ? 35.993 98.336 12.989 1.00 98.63 139 CYS A N 1
ATOM 992 C CA . CYS A 1 160 ? 35.231 99.468 13.586 1.00 95.83 139 CYS A CA 1
ATOM 993 C C . CYS A 1 160 ? 36.183 100.666 13.713 1.00 96.89 139 CYS A C 1
ATOM 994 O O . CYS A 1 160 ? 35.817 101.752 13.222 1.00 110.71 139 CYS A O 1
ATOM 997 N N . GLY A 1 161 ? 37.378 100.456 14.277 1.00 92.50 140 GLY A N 1
ATOM 998 C CA . GLY A 1 161 ? 38.362 101.530 14.519 1.00 83.67 140 GLY A CA 1
ATOM 999 C C . GLY A 1 161 ? 39.357 101.165 15.598 1.00 74.99 140 GLY A C 1
ATOM 1000 O O . GLY A 1 161 ? 39.494 99.974 15.897 1.00 86.39 140 GLY A O 1
ATOM 1001 N N . LEU A 1 162 ? 40.051 102.158 16.146 1.00 74.00 141 LEU A N 1
ATOM 1002 C CA . LEU A 1 162 ? 41.127 101.965 17.156 1.00 73.76 141 LEU A CA 1
ATOM 1003 C C . LEU A 1 162 ? 40.483 101.829 18.546 1.00 73.96 141 LEU A C 1
ATOM 1004 O O . LEU A 1 162 ? 39.869 102.800 19.021 1.00 77.75 141 LEU A O 1
ATOM 1009 N N . VAL A 1 163 ? 40.567 100.642 19.149 1.00 66.69 142 VAL A N 1
ATOM 1010 C CA . VAL A 1 163 ? 40.160 100.373 20.557 1.00 61.78 142 VAL A CA 1
ATOM 1011 C C . VAL A 1 163 ? 41.428 100.208 21.394 1.00 64.04 142 VAL A C 1
ATOM 1012 O O . VAL A 1 163 ? 42.326 99.451 20.986 1.00 63.52 142 VAL A O 1
ATOM 1016 N N . THR A 1 164 ? 41.494 100.902 22.526 1.00 70.68 143 THR A N 1
ATOM 1017 C CA . THR A 1 164 ? 42.586 100.759 23.519 1.00 73.43 143 THR A CA 1
ATOM 1018 C C . THR A 1 164 ? 42.122 99.784 24.600 1.00 69.00 143 THR A C 1
ATOM 1019 O O . THR A 1 164 ? 41.072 100.030 25.226 1.00 66.51 143 THR A O 1
ATOM 1023 N N . ALA A 1 165 ? 42.898 98.722 24.790 1.00 70.83 144 ALA A N 1
ATOM 1024 C CA . ALA A 1 165 ? 42.761 97.722 25.872 1.00 74.19 144 ALA A CA 1
ATOM 1025 C C . ALA A 1 165 ? 43.811 98.009 26.946 1.00 77.39 144 ALA A C 1
ATOM 1026 O O . ALA A 1 165 ? 44.985 98.259 26.584 1.00 74.88 144 ALA A O 1
ATOM 1028 N N . PHE A 1 166 ? 43.394 97.982 28.212 1.00 74.80 145 PHE A N 1
ATOM 1029 C CA . PHE A 1 166 ? 44.272 98.169 29.391 1.00 66.15 145 PHE A CA 1
ATOM 1030 C C . PHE A 1 166 ? 44.426 96.801 30.048 1.00 61.29 145 PHE A C 1
ATOM 1031 O O . PHE A 1 166 ? 43.409 96.270 30.550 1.00 55.90 145 PHE A O 1
ATOM 1039 N N . VAL A 1 167 ? 45.630 96.230 29.991 1.00 62.62 146 VAL A N 1
ATOM 1040 C CA . VAL A 1 167 ? 45.909 94.820 30.396 1.00 68.41 146 VAL A CA 1
ATOM 1041 C C . VAL A 1 167 ? 46.720 94.844 31.692 1.00 71.99 146 VAL A C 1
ATOM 1042 O O . VAL A 1 167 ? 47.840 95.381 31.666 1.00 89.25 146 VAL A O 1
ATOM 1046 N N . ALA A 1 168 ? 46.192 94.236 32.756 1.00 74.15 147 ALA A N 1
ATOM 1047 C CA . ALA A 1 168 ? 46.876 94.067 34.055 1.00 73.58 147 ALA A CA 1
ATOM 1048 C C . ALA A 1 168 ? 48.116 93.178 33.886 1.00 77.37 147 ALA A C 1
ATOM 1049 O O . ALA A 1 168 ? 48.034 92.175 33.164 1.00 90.45 147 ALA A O 1
ATOM 1051 N N . CYS A 1 169 ? 49.215 93.541 34.549 1.00 83.98 148 CYS A N 1
ATOM 1052 C CA . CYS A 1 169 ? 50.544 92.882 34.456 1.00 96.46 148 CYS A CA 1
ATOM 1053 C C . CYS A 1 169 ? 51.318 93.097 35.767 1.00 111.12 148 CYS A C 1
ATOM 1054 O O . CYS A 1 169 ? 50.772 93.754 36.677 1.00 122.63 148 CYS A O 1
ATOM 1057 N N . GLU A 1 170 ? 52.530 92.530 35.861 1.00 125.36 149 GLU A N 1
ATOM 1058 C CA . GLU A 1 170 ? 53.543 92.811 36.919 1.00 123.32 149 GLU A CA 1
ATOM 1059 C C . GLU A 1 170 ? 54.885 93.161 36.251 1.00 116.87 149 GLU A C 1
ATOM 1060 O O . GLU A 1 170 ? 55.315 92.404 35.348 1.00 103.30 149 GLU A O 1
ATOM 1066 N N . SER A 1 174 ? 52.301 89.445 33.376 1.00 100.45 153 SER A N 1
ATOM 1067 C CA . SER A 1 174 ? 51.626 89.588 32.057 1.00 97.30 153 SER A CA 1
ATOM 1068 C C . SER A 1 174 ? 50.221 88.943 32.067 1.00 94.79 153 SER A C 1
ATOM 1069 O O . SER A 1 174 ? 49.502 89.030 31.058 1.00 86.64 153 SER A O 1
ATOM 1072 N N . HIS A 1 175 ? 49.834 88.321 33.179 1.00 102.29 154 HIS A N 1
ATOM 1073 C CA . HIS A 1 175 ? 48.526 87.649 33.383 1.00 124.30 154 HIS A CA 1
ATOM 1074 C C . HIS A 1 175 ? 47.604 88.594 34.152 1.00 131.67 154 HIS A C 1
ATOM 1075 O O . HIS A 1 175 ? 48.113 89.344 35.016 1.00 134.45 154 HIS A O 1
ATOM 1082 N N . GLY A 1 176 ? 46.302 88.549 33.860 1.00 137.14 155 GLY A N 1
ATOM 1083 C CA . GLY A 1 176 ? 45.285 89.331 34.589 1.00 141.47 155 GLY A CA 1
ATOM 1084 C C . GLY A 1 176 ? 44.159 89.812 33.680 1.00 134.88 155 GLY A C 1
ATOM 1085 O O . GLY A 1 176 ? 44.182 89.553 32.473 1.00 128.76 155 GLY A O 1
ATOM 1086 N N . PRO A 1 177 ? 43.138 90.501 34.254 1.00 114.38 156 PRO A N 1
ATOM 1087 C CA . PRO A 1 177 ? 41.967 90.950 33.504 1.00 101.71 156 PRO A CA 1
ATOM 1088 C C . PRO A 1 177 ? 42.295 92.104 32.550 1.00 90.96 156 PRO A C 1
ATOM 1089 O O . PRO A 1 177 ? 43.273 92.807 32.752 1.00 87.10 156 PRO A O 1
ATOM 1093 N N . VAL A 1 178 ? 41.465 92.256 31.522 1.00 77.44 157 VAL A N 1
ATOM 1094 C CA . VAL A 1 178 ? 41.600 93.342 30.515 1.00 71.59 157 VAL A CA 1
ATOM 1095 C C . VAL A 1 178 ? 40.351 94.203 30.612 1.00 62.68 157 VAL A C 1
ATOM 1096 O O . VAL A 1 178 ? 39.317 93.658 30.961 1.00 59.72 157 VAL A O 1
ATOM 1100 N N . ARG A 1 179 ? 40.486 95.501 30.360 1.00 63.83 158 ARG A N 1
ATOM 1101 C CA . ARG A 1 179 ? 39.352 96.446 30.348 1.00 69.11 158 ARG A CA 1
ATOM 1102 C C . ARG A 1 179 ? 39.480 97.349 29.125 1.00 71.16 158 ARG A C 1
ATOM 1103 O O . ARG A 1 179 ? 40.619 97.694 28.746 1.00 73.31 158 ARG A O 1
ATOM 1111 N N . PHE A 1 180 ? 38.340 97.690 28.523 1.00 70.87 159 PHE A N 1
ATOM 1112 C CA . PHE A 1 180 ? 38.244 98.615 27.370 1.00 70.84 159 PHE A CA 1
ATOM 1113 C C . PHE A 1 180 ? 37.017 99.517 27.554 1.00 75.78 159 PHE A C 1
ATOM 1114 O O . PHE A 1 180 ? 36.155 99.211 28.410 1.00 71.13 159 PHE A O 1
ATOM 1122 N N . HIS A 1 181 ? 36.959 100.604 26.776 1.00 79.52 160 HIS A N 1
ATOM 1123 C CA . HIS A 1 181 ? 35.865 101.610 26.786 1.00 75.40 160 HIS A CA 1
ATOM 1124 C C . HIS A 1 181 ? 34.975 101.384 25.561 1.00 68.99 160 HIS A C 1
ATOM 1125 O O . HIS A 1 181 ? 35.498 101.306 24.444 1.00 58.18 160 HIS A O 1
ATOM 1132 N N . SER A 1 182 ? 33.668 101.284 25.784 1.00 69.86 161 SER A N 1
ATOM 1133 C CA . SER A 1 182 ? 32.644 101.099 24.729 1.00 71.57 161 SER A CA 1
ATOM 1134 C C . SER A 1 182 ? 32.598 102.330 23.821 1.00 70.84 161 SER A C 1
ATOM 1135 O O . SER A 1 182 ? 33.057 103.402 24.239 1.00 75.09 161 SER A O 1
ATOM 1138 N N . VAL A 1 183 ? 32.013 102.179 22.636 1.00 75.31 162 VAL A N 1
ATOM 1139 C CA . VAL A 1 183 ? 31.508 103.324 21.824 1.00 81.71 162 VAL A CA 1
ATOM 1140 C C . VAL A 1 183 ? 30.336 103.963 22.562 1.00 85.47 162 VAL A C 1
ATOM 1141 O O . VAL A 1 183 ? 29.897 103.477 23.601 1.00 78.34 162 VAL A O 1
ATOM 1145 N N . PRO A 1 184 ? 29.854 105.134 22.090 1.00 91.26 163 PRO A N 1
ATOM 1146 C CA . PRO A 1 184 ? 28.573 105.672 22.538 1.00 87.10 163 PRO A CA 1
ATOM 1147 C C . PRO A 1 184 ? 27.447 104.626 22.535 1.00 79.31 163 PRO A C 1
ATOM 1148 O O . PRO A 1 184 ? 27.035 104.211 21.463 1.00 76.50 163 PRO A O 1
ATOM 1152 N N . ALA A 1 185 ? 26.946 104.280 23.720 1.00 73.17 164 ALA A N 1
ATOM 1153 C CA . ALA A 1 185 ? 25.869 103.288 23.941 1.00 74.35 164 ALA A CA 1
ATOM 1154 C C . ALA A 1 185 ? 24.626 103.993 24.471 1.00 71.48 164 ALA A C 1
ATOM 1155 O O . ALA A 1 185 ? 24.766 104.791 25.403 1.00 81.71 164 ALA A O 1
ATOM 1157 N N . PHE A 1 186 ? 23.454 103.678 23.935 1.00 67.59 165 PHE A N 1
ATOM 1158 C CA . PHE A 1 186 ? 22.205 104.404 24.262 1.00 78.03 165 PHE A CA 1
ATOM 1159 C C . PHE A 1 186 ? 21.014 103.466 24.205 1.00 79.80 165 PHE A C 1
ATOM 1160 O O . PHE A 1 186 ? 21.176 102.307 23.821 1.00 92.58 165 PHE A O 1
ATOM 1168 N N . VAL A 1 187 ? 19.853 103.997 24.574 1.00 83.88 166 VAL A N 1
ATOM 1169 C CA . VAL A 1 187 ? 18.549 103.286 24.550 1.00 84.30 166 VAL A CA 1
ATOM 1170 C C . VAL A 1 187 ? 17.758 103.818 23.365 1.00 85.41 166 VAL A C 1
ATOM 1171 O O . VAL A 1 187 ? 17.661 105.029 23.231 1.00 89.13 166 VAL A O 1
ATOM 1175 N N . LEU A 1 188 ? 17.250 102.931 22.520 1.00 100.23 167 LEU A N 1
ATOM 1176 C CA . LEU A 1 188 ? 16.491 103.300 21.299 1.00 97.37 167 LEU A CA 1
ATOM 1177 C C . LEU A 1 188 ? 14.995 103.358 21.625 1.00 89.48 167 LEU A C 1
ATOM 1178 O O . LEU A 1 188 ? 14.291 104.120 20.954 1.00 86.80 167 LEU A O 1
ATOM 1183 N N . ALA A 1 189 ? 14.533 102.581 22.608 1.00 86.51 168 ALA A N 1
ATOM 1184 C CA . ALA A 1 189 ? 13.100 102.442 22.964 1.00 97.85 168 ALA A CA 1
ATOM 1185 C C . ALA A 1 189 ? 12.967 101.654 24.268 1.00 103.69 168 ALA A C 1
ATOM 1186 O O . ALA A 1 189 ? 13.753 100.715 24.479 1.00 111.98 168 ALA A O 1
ATOM 1188 N N . THR A 1 190 ? 12.004 102.024 25.110 1.00 113.16 169 THR A N 1
ATOM 1189 C CA . THR A 1 190 ? 11.799 101.395 26.438 1.00 117.28 169 THR A CA 1
ATOM 1190 C C . THR A 1 190 ? 10.346 100.931 26.557 1.00 116.37 169 THR A C 1
ATOM 1191 O O . THR A 1 190 ? 9.480 101.568 25.942 1.00 107.47 169 THR A O 1
ATOM 1195 N N . ASP A 1 191 ? 10.121 99.848 27.305 1.00 124.86 170 ASP A N 1
ATOM 1196 C CA . ASP A 1 191 ? 8.782 99.294 27.636 1.00 121.28 170 ASP A CA 1
ATOM 1197 C C . ASP A 1 191 ? 7.907 99.236 26.383 1.00 114.23 170 ASP A C 1
ATOM 1198 O O . ASP A 1 191 ? 6.733 99.582 26.499 1.00 116.01 170 ASP A O 1
ATOM 1203 N N . LEU A 1 192 ? 8.464 98.811 25.244 1.00 124.27 171 LEU A N 1
ATOM 1204 C CA . LEU A 1 192 ? 7.728 98.658 23.959 1.00 129.19 171 LEU A CA 1
ATOM 1205 C C . LEU A 1 192 ? 7.008 97.303 23.951 1.00 134.34 171 LEU A C 1
ATOM 1206 O O . LEU A 1 192 ? 7.691 96.258 23.964 1.00 135.43 171 LEU A O 1
ATOM 1211 N N . MET A 1 193 ? 5.676 97.307 23.930 1.00 134.93 172 MET A N 1
ATOM 1212 C CA . MET A 1 193 ? 4.872 96.068 23.774 1.00 134.47 172 MET A CA 1
ATOM 1213 C C . MET A 1 193 ? 4.998 95.590 22.325 1.00 139.19 172 MET A C 1
ATOM 1214 O O . MET A 1 193 ? 4.958 96.447 21.417 1.00 121.63 172 MET A O 1
ATOM 1219 N N . VAL A 1 194 ? 5.181 94.278 22.126 1.00 150.31 173 VAL A N 1
ATOM 1220 C CA . VAL A 1 194 ? 5.599 93.697 20.812 1.00 152.36 173 VAL A CA 1
ATOM 1221 C C . VAL A 1 194 ? 4.721 92.490 20.463 1.00 136.47 173 VAL A C 1
ATOM 1222 O O . VAL A 1 194 ? 4.248 91.805 21.392 1.00 115.92 173 VAL A O 1
ATOM 1226 N N . ASP A 1 195 ? 4.538 92.265 19.160 1.00 133.73 174 ASP A N 1
ATOM 1227 C CA . ASP A 1 195 ? 3.678 91.210 18.563 1.00 142.44 174 ASP A CA 1
ATOM 1228 C C . ASP A 1 195 ? 4.464 89.898 18.478 1.00 149.76 174 ASP A C 1
ATOM 1229 O O . ASP A 1 195 ? 5.020 89.634 17.409 1.00 169.24 174 ASP A O 1
ATOM 1234 N N . VAL A 1 196 ? 4.538 89.122 19.560 1.00 149.74 175 VAL A N 1
ATOM 1235 C CA . VAL A 1 196 ? 5.388 87.893 19.613 1.00 150.60 175 VAL A CA 1
ATOM 1236 C C . VAL A 1 196 ? 4.528 86.707 19.191 1.00 141.29 175 VAL A C 1
ATOM 1237 O O . VAL A 1 196 ? 3.562 86.380 19.876 1.00 143.25 175 VAL A O 1
ATOM 1241 N N . PRO A 1 197 ? 4.819 86.046 18.042 1.00 131.75 176 PRO A N 1
ATOM 1242 C CA . PRO A 1 197 ? 4.144 84.799 17.689 1.00 125.38 176 PRO A CA 1
ATOM 1243 C C . PRO A 1 197 ? 4.647 83.692 18.631 1.00 117.10 176 PRO A C 1
ATOM 1244 O O . PRO A 1 197 ? 5.708 83.143 18.398 1.00 132.71 176 PRO A O 1
ATOM 1248 N N . GLY A 1 198 ? 3.887 83.417 19.691 1.00 103.29 177 GLY A N 1
ATOM 1249 C CA . GLY A 1 198 ? 4.168 82.343 20.660 1.00 102.62 177 GLY A CA 1
ATOM 1250 C C . GLY A 1 198 ? 3.679 82.713 22.045 1.00 106.65 177 GLY A C 1
ATOM 1251 O O . GLY A 1 198 ? 3.204 81.814 22.776 1.00 99.45 177 GLY A O 1
ATOM 1252 N N . HIS A 1 199 ? 3.815 83.985 22.417 1.00 110.59 178 HIS A N 1
ATOM 1253 C CA . HIS A 1 199 ? 3.446 84.491 23.767 1.00 127.86 178 HIS A CA 1
ATOM 1254 C C . HIS A 1 199 ? 2.418 85.630 23.675 1.00 134.70 178 HIS A C 1
ATOM 1255 O O . HIS A 1 199 ? 2.020 86.153 24.742 1.00 107.02 178 HIS A O 1
ATOM 1262 N N . GLY A 1 200 ? 1.971 85.981 22.465 1.00 144.38 179 GLY A N 1
ATOM 1263 C CA . GLY A 1 200 ? 0.987 87.059 22.252 1.00 145.27 179 GLY A CA 1
ATOM 1264 C C . GLY A 1 200 ? 1.641 88.427 22.233 1.00 151.18 179 GLY A C 1
ATOM 1265 O O . GLY A 1 200 ? 1.951 88.898 21.122 1.00 147.07 179 GLY A O 1
ATOM 1266 N N . LYS A 1 201 ? 1.799 89.059 23.406 1.00 150.04 180 LYS A N 1
ATOM 1267 C CA . LYS A 1 201 ? 2.297 90.453 23.573 1.00 140.77 180 LYS A CA 1
ATOM 1268 C C . LYS A 1 201 ? 3.160 90.534 24.844 1.00 120.15 180 LYS A C 1
ATOM 1269 O O . LYS A 1 201 ? 2.721 90.004 25.887 1.00 90.76 180 LYS A O 1
ATOM 1275 N N . VAL A 1 202 ? 4.355 91.137 24.742 1.00 118.80 181 VAL A N 1
ATOM 1276 C CA . VAL A 1 202 ? 5.340 91.331 25.854 1.00 109.99 181 VAL A CA 1
ATOM 1277 C C . VAL A 1 202 ? 6.044 92.679 25.664 1.00 110.45 181 VAL A C 1
ATOM 1278 O O . VAL A 1 202 ? 6.139 93.142 24.512 1.00 101.95 181 VAL A O 1
ATOM 1282 N N . MET A 1 203 ? 6.529 93.275 26.759 1.00 123.98 182 MET A N 1
ATOM 1283 C CA . MET A 1 203 ? 7.282 94.561 26.753 1.00 131.16 182 MET A CA 1
ATOM 1284 C C . MET A 1 203 ? 8.783 94.269 26.625 1.00 116.82 182 MET A C 1
ATOM 1285 O O . MET A 1 203 ? 9.310 93.470 27.429 1.00 97.13 182 MET A O 1
ATOM 1290 N N . VAL A 1 204 ? 9.441 94.912 25.662 1.00 109.08 183 VAL A N 1
ATOM 1291 C CA . VAL A 1 204 ? 10.897 94.749 25.391 1.00 105.83 183 VAL A CA 1
ATOM 1292 C C . VAL A 1 204 ? 11.562 96.123 25.373 1.00 98.23 183 VAL A C 1
ATOM 1293 O O . VAL A 1 204 ? 10.901 97.109 25.040 1.00 96.42 183 VAL A O 1
ATOM 1297 N N . ASP A 1 205 ? 12.845 96.165 25.717 1.00 95.76 184 ASP A N 1
ATOM 1298 C CA . ASP A 1 205 ? 13.707 97.363 25.580 1.00 95.13 184 ASP A CA 1
ATOM 1299 C C . ASP A 1 205 ? 14.677 97.105 24.432 1.00 80.28 184 ASP A C 1
ATOM 1300 O O . ASP A 1 205 ? 15.255 96.004 24.406 1.00 100.30 184 ASP A O 1
ATOM 1305 N N . ILE A 1 206 ? 14.845 98.060 23.524 1.00 68.10 185 ILE A N 1
ATOM 1306 C CA . ILE A 1 206 ? 15.897 98.002 22.469 1.00 74.71 185 ILE A CA 1
ATOM 1307 C C . ILE A 1 206 ? 16.988 99.025 22.793 1.00 71.97 185 ILE A C 1
ATOM 1308 O O . ILE A 1 206 ? 16.678 100.211 22.829 1.00 77.73 185 ILE A O 1
ATOM 1313 N N . ALA A 1 207 ? 18.224 98.569 22.990 1.00 72.67 186 ALA A N 1
ATOM 1314 C CA . ALA A 1 207 ? 19.397 99.434 23.254 1.00 76.91 186 ALA A CA 1
ATOM 1315 C C . ALA A 1 207 ? 20.548 99.073 22.310 1.00 67.92 186 ALA A C 1
ATOM 1316 O O . ALA A 1 207 ? 20.588 97.937 21.811 1.00 65.40 186 ALA A O 1
ATOM 1318 N N . TYR A 1 208 ? 21.460 100.015 22.101 1.00 62.42 187 TYR A N 1
ATOM 1319 C CA . TYR A 1 208 ? 22.690 99.836 21.289 1.00 72.35 187 TYR A CA 1
ATOM 1320 C C . TYR A 1 208 ? 23.897 99.752 22.227 1.00 68.78 187 TYR A C 1
ATOM 1321 O O . TYR A 1 208 ? 24.106 100.712 22.973 1.00 71.23 187 TYR A O 1
ATOM 1330 N N . GLY A 1 209 ? 24.657 98.650 22.191 1.00 69.75 188 GLY A N 1
ATOM 1331 C CA . GLY A 1 209 ? 25.946 98.521 22.910 1.00 72.76 188 GLY A CA 1
ATOM 1332 C C . GLY A 1 209 ? 27.126 98.266 21.981 1.00 73.81 188 GLY A C 1
ATOM 1333 O O . GLY A 1 209 ? 28.046 97.563 22.398 1.00 72.14 188 GLY A O 1
ATOM 1334 N N . GLY A 1 210 ? 27.112 98.849 20.777 1.00 80.63 189 GLY A N 1
ATOM 1335 C CA . GLY A 1 210 ? 27.931 98.427 19.621 1.00 76.69 189 GLY A CA 1
ATOM 1336 C C . GLY A 1 210 ? 27.131 97.570 18.643 1.00 70.02 189 GLY A C 1
ATOM 1337 O O . GLY A 1 210 ? 27.590 97.381 17.523 1.00 64.45 189 GLY A O 1
ATOM 1338 N N . ALA A 1 211 ? 25.980 97.047 19.064 1.00 74.36 190 ALA A N 1
ATOM 1339 C CA . ALA A 1 211 ? 24.968 96.380 18.213 1.00 79.17 190 ALA A CA 1
ATOM 1340 C C . ALA A 1 211 ? 23.584 96.614 18.824 1.00 77.58 190 ALA A C 1
ATOM 1341 O O . ALA A 1 211 ? 23.544 97.015 19.985 1.00 83.11 190 ALA A O 1
ATOM 1343 N N . PHE A 1 212 ? 22.501 96.330 18.097 1.00 81.25 191 PHE A N 1
ATOM 1344 C CA . PHE A 1 212 ? 21.105 96.515 18.581 1.00 87.31 191 PHE A CA 1
ATOM 1345 C C . PHE A 1 212 ? 20.603 95.203 19.185 1.00 86.79 191 PHE A C 1
ATOM 1346 O O . PHE A 1 212 ? 20.544 94.204 18.464 1.00 93.51 191 PHE A O 1
ATOM 1354 N N . TYR A 1 213 ? 20.276 95.209 20.480 1.00 86.40 192 TYR A N 1
ATOM 1355 C CA . TYR A 1 213 ? 19.717 94.041 21.212 1.00 83.90 192 TYR A CA 1
ATOM 1356 C C . TYR A 1 213 ? 18.360 94.396 21.825 1.00 83.79 192 TYR A C 1
ATOM 1357 O O . TYR A 1 213 ? 18.241 95.448 22.482 1.00 92.12 192 TYR A O 1
ATOM 1366 N N . ALA A 1 214 ? 17.377 93.521 21.625 1.00 77.14 193 ALA A N 1
ATOM 1367 C CA . ALA A 1 214 ? 16.100 93.493 22.364 1.00 76.82 193 ALA A CA 1
ATOM 1368 C C . ALA A 1 214 ? 16.345 92.857 23.737 1.00 75.76 193 ALA A C 1
ATOM 1369 O O . ALA A 1 214 ? 16.964 91.777 23.788 1.00 86.10 193 ALA A O 1
ATOM 1371 N N . PHE A 1 215 ? 15.881 93.481 24.820 1.00 77.91 194 PHE A N 1
ATOM 1372 C CA . PHE A 1 215 ? 15.993 92.923 26.196 1.00 76.66 194 PHE A CA 1
ATOM 1373 C C . PHE A 1 215 ? 14.603 92.579 26.709 1.00 71.48 194 PHE A C 1
ATOM 1374 O O . PHE A 1 215 ? 13.760 93.460 26.677 1.00 86.52 194 PHE A O 1
ATOM 1382 N N . VAL A 1 216 ? 14.405 91.346 27.163 1.00 67.71 195 VAL A N 1
ATOM 1383 C CA . VAL A 1 216 ? 13.174 90.893 27.869 1.00 79.73 195 VAL A CA 1
ATOM 1384 C C . VAL A 1 216 ? 13.603 90.056 29.080 1.00 85.71 195 VAL A C 1
ATOM 1385 O O . VAL A 1 216 ? 14.724 89.514 29.073 1.00 88.34 195 VAL A O 1
ATOM 1389 N N . THR A 1 217 ? 12.755 89.973 30.099 1.00 98.29 196 THR A N 1
ATOM 1390 C CA . THR A 1 217 ? 12.973 89.099 31.277 1.00 107.61 196 THR A CA 1
ATOM 1391 C C . THR A 1 217 ? 12.662 87.660 30.872 1.00 114.43 196 THR A C 1
ATOM 1392 O O . THR A 1 217 ? 11.651 87.465 30.173 1.00 125.59 196 THR A O 1
ATOM 1396 N N . ALA A 1 218 ? 13.475 86.695 31.307 1.00 116.88 197 ALA A N 1
ATOM 1397 C CA . ALA A 1 218 ? 13.243 85.249 31.064 1.00 126.74 197 ALA A CA 1
ATOM 1398 C C . ALA A 1 218 ? 11.885 84.837 31.659 1.00 130.35 197 ALA A C 1
ATOM 1399 O O . ALA A 1 218 ? 11.099 84.133 30.960 1.00 119.44 197 ALA A O 1
ATOM 1401 N N . GLU A 1 219 ? 11.614 85.280 32.894 1.00 129.69 198 GLU A N 1
ATOM 1402 C CA . GLU A 1 219 ? 10.362 84.978 33.646 1.00 133.17 198 GLU A CA 1
ATOM 1403 C C . GLU A 1 219 ? 9.155 85.459 32.828 1.00 123.48 198 GLU A C 1
ATOM 1404 O O . GLU A 1 219 ? 8.128 84.765 32.825 1.00 132.41 198 GLU A O 1
ATOM 1410 N N . LYS A 1 220 ? 9.282 86.590 32.138 1.00 116.20 199 LYS A N 1
ATOM 1411 C CA . LYS A 1 220 ? 8.175 87.193 31.359 1.00 124.88 199 LYS A CA 1
ATOM 1412 C C . LYS A 1 220 ? 7.820 86.296 30.167 1.00 116.51 199 LYS A C 1
ATOM 1413 O O . LYS A 1 220 ? 6.726 86.479 29.630 1.00 123.95 199 LYS A O 1
ATOM 1419 N N . LEU A 1 221 ? 8.685 85.357 29.771 1.00 111.73 200 LEU A N 1
ATOM 1420 C CA . LEU A 1 221 ? 8.363 84.373 28.698 1.00 115.57 200 LEU A CA 1
ATOM 1421 C C . LEU A 1 221 ? 7.992 83.013 29.309 1.00 115.44 200 LEU A C 1
ATOM 1422 O O . LEU A 1 221 ? 7.756 82.059 28.529 1.00 102.14 200 LEU A O 1
ATOM 1427 N N . GLY A 1 222 ? 7.923 82.928 30.642 1.00 118.45 201 GLY A N 1
ATOM 1428 C CA . GLY A 1 222 ? 7.547 81.706 31.381 1.00 114.96 201 GLY A CA 1
ATOM 1429 C C . GLY A 1 222 ? 8.686 80.705 31.434 1.00 117.14 201 GLY A C 1
ATOM 1430 O O . GLY A 1 222 ? 8.401 79.486 31.352 1.00 116.69 201 GLY A O 1
ATOM 1431 N N . LEU A 1 223 ? 9.925 81.199 31.566 1.00 121.98 202 LEU A N 1
ATOM 1432 C CA . LEU A 1 223 ? 11.153 80.369 31.696 1.00 113.51 202 LEU A CA 1
ATOM 1433 C C . LEU A 1 223 ? 11.933 80.810 32.934 1.00 107.16 202 LEU A C 1
ATOM 1434 O O . LEU A 1 223 ? 12.018 82.032 33.164 1.00 93.23 202 LEU A O 1
ATOM 1439 N N . ASP A 1 224 ? 12.445 79.845 33.705 1.00 105.78 203 ASP A N 1
ATOM 1440 C CA . ASP A 1 224 ? 13.413 80.082 34.806 1.00 109.35 203 ASP A CA 1
ATOM 1441 C C . ASP A 1 224 ? 14.820 80.048 34.202 1.00 113.29 203 ASP A C 1
ATOM 1442 O O . ASP A 1 224 ? 15.266 78.956 33.798 1.00 128.19 203 ASP A O 1
ATOM 1447 N N . ILE A 1 225 ? 15.488 81.202 34.134 1.00 108.62 204 ILE A N 1
ATOM 1448 C CA . ILE A 1 225 ? 16.826 81.331 33.488 1.00 108.13 204 ILE A CA 1
ATOM 1449 C C . ILE A 1 225 ? 17.813 80.394 34.196 1.00 103.11 204 ILE A C 1
ATOM 1450 O O . ILE A 1 225 ? 18.752 79.929 33.524 1.00 113.34 204 ILE A O 1
ATOM 1455 N N . CYS A 1 226 ? 17.603 80.103 35.482 1.00 104.75 205 CYS A N 1
ATOM 1456 C CA . CYS A 1 226 ? 18.554 79.308 36.308 1.00 115.63 205 CYS A CA 1
ATOM 1457 C C . CYS A 1 226 ? 18.478 77.809 35.970 1.00 112.95 205 CYS A C 1
ATOM 1458 O O . CYS A 1 226 ? 19.488 77.125 36.213 1.00 108.57 205 CYS A O 1
ATOM 1461 N N . SER A 1 227 ? 17.358 77.306 35.430 1.00 114.20 206 SER A N 1
ATOM 1462 C CA . SER A 1 227 ? 17.133 75.849 35.213 1.00 120.22 206 SER A CA 1
ATOM 1463 C C . SER A 1 227 ? 16.894 75.504 33.733 1.00 115.19 206 SER A C 1
ATOM 1464 O O . SER A 1 227 ? 17.367 74.434 33.320 1.00 109.57 206 SER A O 1
ATOM 1467 N N . ALA A 1 228 ? 16.179 76.347 32.981 1.00 109.24 207 ALA A N 1
ATOM 1468 C CA . ALA A 1 228 ? 15.618 76.039 31.640 1.00 108.01 207 ALA A CA 1
ATOM 1469 C C . ALA A 1 228 ? 16.704 75.524 30.683 1.00 108.17 207 ALA A C 1
ATOM 1470 O O . ALA A 1 228 ?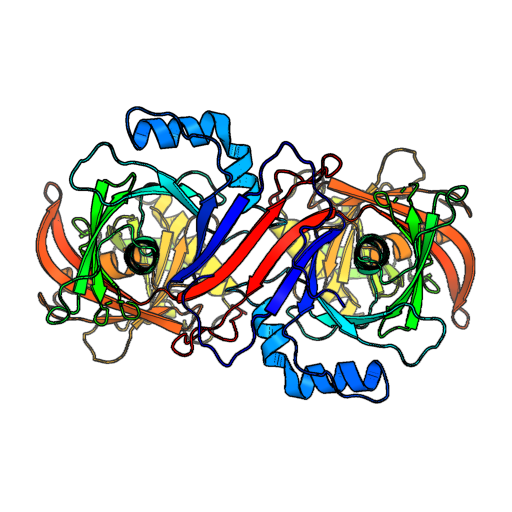 17.842 76.021 30.741 1.00 116.62 207 ALA A O 1
ATOM 1472 N N . LYS A 1 229 ? 16.344 74.573 29.820 1.00 107.90 208 LYS A N 1
ATOM 1473 C CA . LYS A 1 229 ? 17.200 74.055 28.717 1.00 108.35 208 LYS A CA 1
ATOM 1474 C C . LYS A 1 229 ? 17.488 75.182 27.714 1.00 101.12 208 LYS A C 1
ATOM 1475 O O . LYS A 1 229 ? 16.592 76.014 27.459 1.00 102.09 208 LYS A O 1
ATOM 1481 N N . THR A 1 230 ? 18.701 75.194 27.156 1.00 100.52 209 THR A N 1
ATOM 1482 C CA . THR A 1 230 ? 19.199 76.214 26.191 1.00 100.07 209 THR A CA 1
ATOM 1483 C C . THR A 1 230 ? 18.237 76.309 25.003 1.00 91.31 209 THR A C 1
ATOM 1484 O O . THR A 1 230 ? 17.959 77.442 24.574 1.00 78.92 209 THR A O 1
ATOM 1488 N N . ARG A 1 231 ? 17.749 75.165 24.516 1.00 95.77 210 ARG A N 1
ATOM 1489 C CA . ARG A 1 231 ? 16.814 75.071 23.361 1.00 108.00 210 ARG A CA 1
ATOM 1490 C C . ARG A 1 231 ? 15.585 75.952 23.624 1.00 107.00 210 ARG A C 1
ATOM 1491 O O . ARG A 1 231 ? 15.190 76.702 22.701 1.00 104.15 210 ARG A O 1
ATOM 1499 N N . ASP A 1 232 ? 15.026 75.881 24.839 1.00 109.51 211 ASP A N 1
ATOM 1500 C CA . ASP A 1 232 ? 13.806 76.629 25.254 1.00 112.25 211 ASP A CA 1
ATOM 1501 C C . ASP A 1 232 ? 14.093 78.137 25.176 1.00 100.76 211 ASP A C 1
ATOM 1502 O O . ASP A 1 232 ? 13.330 78.878 24.487 1.00 90.09 211 ASP A O 1
ATOM 1507 N N . LEU A 1 233 ? 15.165 78.574 25.843 1.00 89.61 212 LEU A N 1
ATOM 1508 C CA . LEU A 1 233 ? 15.573 80.001 25.913 1.00 83.59 212 LEU A CA 1
ATOM 1509 C C . LEU A 1 233 ? 15.882 80.508 24.496 1.00 83.70 212 LEU A C 1
ATOM 1510 O O . LEU A 1 233 ? 15.548 81.673 24.202 1.00 93.17 212 LEU A O 1
ATOM 1515 N N . VAL A 1 234 ? 16.470 79.671 23.639 1.00 79.55 213 VAL A N 1
ATOM 1516 C CA . VAL A 1 234 ? 16.855 80.087 22.259 1.00 86.66 213 VAL A CA 1
ATOM 1517 C C . VAL A 1 234 ? 15.580 80.344 21.447 1.00 97.83 213 VAL A C 1
ATOM 1518 O O . VAL A 1 234 ? 15.478 81.435 20.851 1.00 98.88 213 VAL A O 1
ATOM 1522 N N . ASP A 1 235 ? 14.640 79.394 21.422 1.00 115.93 214 ASP A N 1
ATOM 1523 C CA . ASP A 1 235 ? 13.430 79.498 20.556 1.00 123.69 214 ASP A CA 1
ATOM 1524 C C . ASP A 1 235 ? 12.597 80.710 21.014 1.00 113.81 214 ASP A C 1
ATOM 1525 O O . ASP A 1 235 ? 12.121 81.467 20.134 1.00 112.39 214 ASP A O 1
ATOM 1530 N N . ALA A 1 236 ? 12.456 80.923 22.326 1.00 98.07 215 ALA A N 1
ATOM 1531 C CA . ALA A 1 236 ? 11.785 82.117 22.889 1.00 97.08 215 ALA A CA 1
ATOM 1532 C C . ALA A 1 236 ? 12.455 83.394 22.354 1.00 96.79 215 ALA A C 1
ATOM 1533 O O . ALA A 1 236 ? 11.764 84.193 21.696 1.00 92.15 215 ALA A O 1
ATOM 1535 N N . ALA A 1 237 ? 13.755 83.561 22.615 1.00 90.06 216 ALA A N 1
ATOM 1536 C CA . ALA A 1 237 ? 14.560 84.746 22.235 1.00 87.11 216 ALA A CA 1
ATOM 1537 C C . ALA A 1 237 ? 14.526 84.963 20.717 1.00 91.44 216 ALA A C 1
ATOM 1538 O O . ALA A 1 237 ? 14.451 86.139 20.295 1.00 94.17 216 ALA A O 1
ATOM 1540 N N . SER A 1 238 ? 14.590 83.883 19.931 1.00 93.46 217 SER A N 1
ATOM 1541 C CA . SER A 1 238 ? 14.498 83.935 18.448 1.00 95.33 217 SER A CA 1
ATOM 1542 C C . SER A 1 238 ? 13.165 84.576 18.058 1.00 98.15 217 SER A C 1
ATOM 1543 O O . SER A 1 238 ? 13.183 85.453 17.165 1.00 93.21 217 SER A O 1
ATOM 1546 N N . ALA A 1 239 ? 12.067 84.144 18.701 1.00 101.54 218 ALA A N 1
ATOM 1547 C CA . ALA A 1 239 ? 10.677 84.590 18.418 1.00 103.82 218 ALA A CA 1
ATOM 1548 C C . ALA A 1 239 ? 10.581 86.111 18.589 1.00 105.42 218 ALA A C 1
ATOM 1549 O O . ALA A 1 239 ? 10.073 86.779 17.655 1.00 98.41 218 ALA A O 1
ATOM 1551 N N . VAL A 1 240 ? 11.083 86.616 19.726 1.00 100.73 219 VAL A N 1
ATOM 1552 C CA . VAL A 1 240 ? 11.191 88.070 20.060 1.00 92.51 219 VAL A CA 1
ATOM 1553 C C . VAL A 1 240 ? 11.972 88.777 18.948 1.00 87.25 219 VAL A C 1
ATOM 1554 O O . VAL A 1 240 ? 11.515 89.840 18.529 1.00 85.41 219 VAL A O 1
ATOM 1558 N N . THR A 1 241 ? 13.105 88.227 18.499 1.00 91.39 220 THR A N 1
ATOM 1559 C CA . THR A 1 241 ? 13.988 88.872 17.485 1.00 94.69 220 THR A CA 1
ATOM 1560 C C . THR A 1 241 ? 13.227 89.035 16.163 1.00 104.40 220 THR A C 1
ATOM 1561 O O . THR A 1 241 ? 13.326 90.131 15.545 1.00 94.64 220 THR A O 1
ATOM 1565 N N . GLU A 1 242 ? 12.493 87.996 15.748 1.00 123.96 221 GLU A N 1
ATOM 1566 C CA . GLU A 1 242 ? 11.695 88.012 14.491 1.00 134.07 221 GLU A CA 1
ATOM 1567 C C . GLU A 1 242 ? 10.537 89.001 14.664 1.00 131.45 221 GLU A C 1
ATOM 1568 O O . GLU A 1 242 ? 10.343 89.832 13.767 1.00 122.92 221 GLU A O 1
ATOM 1574 N N . ALA A 1 243 ? 9.825 88.923 15.793 1.00 127.35 222 ALA A N 1
ATOM 1575 C CA . ALA A 1 243 ? 8.723 89.846 16.157 1.00 126.71 222 ALA A CA 1
ATOM 1576 C C . ALA A 1 243 ? 9.196 91.304 16.034 1.00 122.94 222 ALA A C 1
ATOM 1577 O O . ALA A 1 243 ? 8.513 92.069 15.337 1.00 140.07 222 ALA A O 1
ATOM 1579 N N . VAL A 1 244 ? 10.326 91.667 16.658 1.00 109.21 223 VAL A N 1
ATOM 1580 C CA . VAL A 1 244 ? 10.859 93.064 16.701 1.00 104.19 223 VAL A CA 1
ATOM 1581 C C . VAL A 1 244 ? 11.171 93.524 15.272 1.00 106.93 223 VAL A C 1
ATOM 1582 O O . VAL A 1 244 ? 10.909 94.711 14.969 1.00 110.71 223 VAL A O 1
ATOM 1586 N N . LYS A 1 245 ? 11.658 92.630 14.408 1.00 113.82 224 LYS A N 1
ATOM 1587 C CA . LYS A 1 245 ? 11.859 92.945 12.966 1.00 120.38 224 LYS A CA 1
ATOM 1588 C C . LYS A 1 245 ? 10.534 93.419 12.341 1.00 124.12 224 LYS A C 1
ATOM 1589 O O . LYS A 1 245 ? 10.588 94.388 11.569 1.00 138.60 224 LYS A O 1
ATOM 1595 N N . ALA A 1 246 ? 9.393 92.816 12.714 1.00 117.83 225 ALA A N 1
ATOM 1596 C CA . ALA A 1 246 ? 8.024 93.142 12.235 1.00 110.50 225 ALA A CA 1
ATOM 1597 C C . ALA A 1 246 ? 7.594 94.581 12.583 1.00 112.59 225 ALA A C 1
ATOM 1598 O O . ALA A 1 246 ? 6.853 95.160 11.772 1.00 121.16 225 ALA A O 1
ATOM 1600 N N . GLN A 1 247 ? 8.023 95.126 13.727 1.00 111.83 226 GLN A N 1
ATOM 1601 C CA . GLN A 1 247 ? 7.710 96.514 14.177 1.00 112.07 226 GLN A CA 1
ATOM 1602 C C . GLN A 1 247 ? 8.146 97.522 13.112 1.00 102.70 226 GLN A C 1
ATOM 1603 O O . GLN A 1 247 ? 9.363 97.683 13.016 1.00 96.97 226 GLN A O 1
ATOM 1609 N N . LEU A 1 261 ? 19.009 94.731 13.846 1.00 65.02 240 LEU A N 1
ATOM 1610 C CA . LEU A 1 261 ? 18.866 94.126 15.208 1.00 73.75 240 LEU A CA 1
ATOM 1611 C C . LEU A 1 261 ? 19.694 92.837 15.301 1.00 79.52 240 LEU A C 1
ATOM 1612 O O . LEU A 1 261 ? 19.230 91.808 14.777 1.00 81.11 240 LEU A O 1
ATOM 1617 N N . TYR A 1 262 ? 20.820 92.870 16.020 1.00 79.66 241 TYR A N 1
ATOM 1618 C CA . TYR A 1 262 ? 21.807 91.759 16.090 1.00 79.64 241 TYR A CA 1
ATOM 1619 C C . TYR A 1 262 ? 21.199 90.553 16.807 1.00 76.79 241 TYR A C 1
ATOM 1620 O O . TYR A 1 262 ? 21.539 89.423 16.412 1.00 83.61 241 TYR A O 1
ATOM 1629 N N . GLY A 1 263 ? 20.333 90.764 17.804 1.00 78.69 242 GLY A N 1
ATOM 1630 C CA . GLY A 1 263 ? 19.633 89.650 18.481 1.00 80.14 242 GLY A CA 1
ATOM 1631 C C . GLY A 1 263 ? 18.943 90.057 19.772 1.00 77.60 242 GLY A C 1
ATOM 1632 O O . GLY A 1 263 ? 18.694 91.262 19.976 1.00 87.07 242 GLY A O 1
ATOM 1633 N N . THR A 1 264 ? 18.647 89.077 20.622 1.00 67.16 243 THR A N 1
ATOM 1634 C CA . THR A 1 264 ? 17.855 89.258 21.860 1.00 67.41 243 THR A CA 1
ATOM 1635 C C . THR A 1 264 ? 18.666 88.767 23.064 1.00 70.27 243 THR A C 1
ATOM 1636 O O . THR A 1 264 ? 19.293 87.703 22.985 1.00 79.50 243 THR A O 1
ATOM 1640 N N . ILE A 1 265 ? 18.616 89.506 24.165 1.00 69.50 244 ILE A N 1
ATOM 1641 C CA . ILE A 1 265 ? 19.220 89.074 25.452 1.00 66.75 244 ILE A CA 1
ATOM 1642 C C . ILE A 1 265 ? 18.088 88.880 26.463 1.00 71.19 244 ILE A C 1
ATOM 1643 O O . ILE A 1 265 ? 17.336 89.824 26.701 1.00 75.05 244 ILE A O 1
ATOM 1648 N N . LEU A 1 266 ? 17.967 87.673 27.013 1.00 77.40 245 LEU A N 1
ATOM 1649 C CA . LEU A 1 266 ? 17.054 87.334 28.135 1.00 77.61 245 LEU A CA 1
ATOM 1650 C C . LEU A 1 266 ? 17.792 87.591 29.452 1.00 86.94 245 LEU A C 1
ATOM 1651 O O . LEU A 1 266 ? 18.990 87.231 29.545 1.00 88.58 245 LEU A O 1
ATOM 1656 N N . THR A 1 267 ? 17.106 88.172 30.439 1.00 98.23 246 THR A N 1
ATOM 1657 C CA . THR A 1 267 ? 17.746 88.656 31.689 1.00 98.76 246 THR A CA 1
ATOM 1658 C C . THR A 1 267 ? 17.146 87.984 32.927 1.00 93.31 246 THR A C 1
ATOM 1659 O O . THR A 1 267 ? 16.041 87.428 32.863 1.00 83.77 246 THR A O 1
ATOM 1663 N N . ASP A 1 268 ? 17.900 88.080 34.015 1.00 101.44 247 ASP A N 1
ATOM 1664 C CA . ASP A 1 268 ? 17.560 87.659 35.391 1.00 106.23 247 ASP A CA 1
ATOM 1665 C C . ASP A 1 268 ? 16.430 88.539 35.937 1.00 110.87 247 ASP A C 1
ATOM 1666 O O . ASP A 1 268 ? 15.741 88.110 36.873 1.00 121.98 247 ASP A O 1
ATOM 1671 N N . GLY A 1 269 ? 16.270 89.742 35.371 1.00 116.15 248 GLY A N 1
ATOM 1672 C CA . GLY A 1 269 ? 15.342 90.787 35.836 1.00 116.89 248 GLY A CA 1
ATOM 1673 C C . GLY A 1 269 ? 15.904 91.581 37.006 1.00 111.84 248 GLY A C 1
ATOM 1674 O O . GLY A 1 269 ? 15.177 92.441 37.516 1.00 127.95 248 GLY A O 1
ATOM 1675 N N . LYS A 1 270 ? 17.148 91.328 37.426 1.00 94.62 249 LYS A N 1
ATOM 1676 C CA . LYS A 1 270 ? 17.768 91.981 38.608 1.00 89.93 249 LYS A CA 1
ATOM 1677 C C . LYS A 1 270 ? 18.564 93.211 38.150 1.00 86.30 249 LYS A C 1
ATOM 1678 O O . LYS A 1 270 ? 19.743 93.346 38.557 1.00 68.23 249 LYS A O 1
ATOM 1684 N N . ASP A 1 271 ? 17.925 94.096 37.369 1.00 91.46 250 ASP A N 1
ATOM 1685 C CA . ASP A 1 271 ? 18.521 95.358 36.845 1.00 96.83 250 ASP A CA 1
ATOM 1686 C C . ASP A 1 271 ? 18.718 96.346 38.008 1.00 90.41 250 ASP A C 1
ATOM 1687 O O . ASP A 1 271 ? 19.562 97.250 37.870 1.00 91.79 250 ASP A O 1
ATOM 1692 N N . ALA A 1 272 ? 17.973 96.173 39.108 1.00 90.71 251 ALA A N 1
ATOM 1693 C CA . ALA A 1 272 ? 18.130 96.900 40.392 1.00 92.57 251 ALA A CA 1
ATOM 1694 C C . ALA A 1 272 ? 19.544 96.679 40.952 1.00 89.73 251 ALA A C 1
ATOM 1695 O O . ALA A 1 272 ? 19.956 95.494 41.089 1.00 85.43 251 ALA A O 1
ATOM 1697 N N . TYR A 1 273 ? 20.259 97.769 41.273 1.00 88.80 252 TYR A N 1
ATOM 1698 C CA . TYR A 1 273 ? 21.668 97.740 41.743 1.00 90.69 252 TYR A CA 1
ATOM 1699 C C . TYR A 1 273 ? 21.779 96.798 42.940 1.00 92.45 252 TYR A C 1
ATOM 1700 O O . TYR A 1 273 ? 20.920 96.845 43.831 1.00 104.07 252 TYR A O 1
ATOM 1709 N N . THR A 1 274 ? 22.819 95.968 42.936 1.00 90.79 253 THR A N 1
ATOM 1710 C CA . THR A 1 274 ? 23.190 95.074 44.058 1.00 98.58 253 THR A CA 1
ATOM 1711 C C . THR A 1 274 ? 24.629 94.606 43.840 1.00 104.04 253 THR A C 1
ATOM 1712 O O . THR A 1 274 ? 25.122 94.744 42.708 1.00 118.07 253 THR A O 1
ATOM 1716 N N . LYS A 1 275 ? 25.271 94.065 44.875 1.00 105.48 254 LYS A N 1
ATOM 1717 C CA . LYS A 1 275 ? 26.612 93.442 44.749 1.00 113.23 254 LYS A CA 1
ATOM 1718 C C . LYS A 1 275 ? 26.448 92.076 44.074 1.00 107.78 254 LYS A C 1
ATOM 1719 O O . LYS A 1 275 ? 27.441 91.570 43.517 1.00 110.43 254 LYS A O 1
ATOM 1725 N N . GLU A 1 276 ? 25.241 91.503 44.125 1.00 102.85 255 GLU A N 1
ATOM 1726 C CA . GLU A 1 276 ? 24.938 90.195 43.487 1.00 111.57 255 GLU A CA 1
ATOM 1727 C C . GLU A 1 276 ? 25.047 90.362 41.973 1.00 99.89 255 GLU A C 1
ATOM 1728 O O . GLU A 1 276 ? 24.545 91.337 41.425 1.00 96.57 255 GLU A O 1
ATOM 1734 N N . PRO A 1 277 ? 25.734 89.440 41.260 1.00 89.93 256 PRO A N 1
ATOM 1735 C CA . PRO A 1 277 ? 25.761 89.468 39.794 1.00 84.19 256 PRO A CA 1
ATOM 1736 C C . PRO A 1 277 ? 24.377 89.249 39.159 1.00 75.22 256 PRO A C 1
ATOM 1737 O O . PRO A 1 277 ? 23.553 88.629 39.773 1.00 70.41 256 PRO A O 1
ATOM 1741 N N . THR A 1 278 ? 24.162 89.779 37.956 1.00 71.64 257 THR A N 1
ATOM 1742 C CA . THR A 1 278 ? 22.923 89.595 37.153 1.00 75.94 257 THR A CA 1
ATOM 1743 C C . THR A 1 278 ? 23.213 88.643 35.979 1.00 79.23 257 THR A C 1
ATOM 1744 O O . THR A 1 278 ? 24.154 88.897 35.227 1.00 84.12 257 THR A O 1
ATOM 1748 N N . THR A 1 279 ? 22.412 87.589 35.818 1.00 80.41 258 THR A N 1
ATOM 1749 C CA . THR A 1 279 ? 22.553 86.565 34.755 1.00 76.04 258 THR A CA 1
ATOM 1750 C C . THR A 1 279 ? 21.812 87.012 33.493 1.00 76.61 258 THR A C 1
ATOM 1751 O O . THR A 1 279 ? 20.642 87.379 33.595 1.00 87.78 258 THR A O 1
ATOM 1755 N N . ASN A 1 280 ? 22.465 86.936 32.339 1.00 82.13 259 ASN A N 1
ATOM 1756 C CA . ASN A 1 280 ? 21.853 87.229 31.012 1.00 86.93 259 ASN A CA 1
ATOM 1757 C C . ASN A 1 280 ? 22.194 86.089 30.053 1.00 83.14 259 ASN A C 1
ATOM 1758 O O . ASN A 1 280 ? 23.186 85.375 30.326 1.00 87.82 259 ASN A O 1
ATOM 1763 N N . ILE A 1 281 ? 21.395 85.913 29.000 1.00 75.27 260 ILE A N 1
ATOM 1764 C CA . ILE A 1 281 ? 21.690 84.950 27.900 1.00 73.66 260 ILE A CA 1
ATOM 1765 C C . ILE A 1 281 ? 21.441 85.682 26.592 1.00 69.44 260 ILE A C 1
ATOM 1766 O O . ILE A 1 281 ? 20.364 86.254 26.429 1.00 68.15 260 ILE A O 1
ATOM 1771 N N . CYS A 1 282 ? 22.437 85.687 25.716 1.00 76.21 261 CYS A N 1
ATOM 1772 C CA . CYS A 1 282 ? 22.389 86.389 24.414 1.00 77.34 261 CYS A CA 1
ATOM 1773 C C . CYS A 1 282 ? 22.193 85.356 23.305 1.00 74.22 261 CYS A C 1
ATOM 1774 O O . CYS A 1 282 ? 22.990 84.410 23.229 1.00 81.83 261 CYS A O 1
ATOM 1777 N N . VAL A 1 283 ? 21.130 85.518 22.523 1.00 69.15 262 VAL A N 1
ATOM 1778 C CA . VAL A 1 283 ? 20.791 84.661 21.356 1.00 66.82 262 VAL A CA 1
ATOM 1779 C C . VAL A 1 283 ? 20.766 85.564 20.126 1.00 72.06 262 VAL A C 1
ATOM 1780 O O . VAL A 1 283 ? 19.792 86.327 19.977 1.00 88.61 262 VAL A O 1
ATOM 1784 N N . PHE A 1 284 ? 21.796 85.511 19.287 1.00 71.96 263 PHE A N 1
ATOM 1785 C CA . PHE A 1 284 ? 21.959 86.453 18.155 1.00 80.41 263 PHE A CA 1
ATOM 1786 C C . PHE A 1 284 ? 22.055 85.682 16.841 1.00 93.89 263 PHE A C 1
ATOM 1787 O O . PHE A 1 284 ? 22.184 84.459 16.907 1.00 114.45 263 PHE A O 1
ATOM 1795 N N . ALA A 1 285 ? 21.967 86.387 15.702 1.00 106.86 264 ALA A N 1
ATOM 1796 C CA . ALA A 1 285 ? 22.167 85.859 14.325 1.00 108.93 264 ALA A CA 1
ATOM 1797 C C . ALA A 1 285 ? 21.213 84.679 14.089 1.00 103.16 264 ALA A C 1
ATOM 1798 O O . ALA A 1 285 ? 20.026 84.846 14.426 1.00 110.03 264 ALA A O 1
ATOM 1800 N N . ASP A 1 286 ? 21.690 83.544 13.557 1.00 91.40 265 ASP A N 1
ATOM 1801 C CA . ASP A 1 286 ? 20.867 82.311 13.396 1.00 103.16 265 ASP A CA 1
ATOM 1802 C C . ASP A 1 286 ? 20.882 81.525 14.716 1.00 96.73 265 ASP A C 1
ATOM 1803 O O . ASP A 1 286 ? 21.617 80.536 14.806 1.00 102.45 265 ASP A O 1
ATOM 1808 N N . GLU A 1 287 ? 20.093 81.949 15.703 1.00 94.43 266 GLU A N 1
ATOM 1809 C CA . GLU A 1 287 ? 19.862 81.186 16.963 1.00 94.76 266 GLU A CA 1
ATOM 1810 C C . GLU A 1 287 ? 21.164 80.629 17.564 1.00 84.50 266 GLU A C 1
ATOM 1811 O O . GLU A 1 287 ? 21.130 79.514 18.112 1.00 88.54 266 GLU A O 1
ATOM 1817 N N . GLN A 1 288 ? 22.259 81.390 17.492 1.00 75.18 267 GLN A N 1
ATOM 1818 C CA . GLN A 1 288 ? 23.601 81.003 18.030 1.00 76.73 267 GLN A CA 1
ATOM 1819 C C . GLN A 1 288 ? 23.767 81.653 19.416 1.00 77.02 267 GLN A C 1
ATOM 1820 O O . GLN A 1 288 ? 23.672 82.908 19.498 1.00 80.61 267 GLN A O 1
ATOM 1826 N N . VAL A 1 289 ? 23.990 80.848 20.462 1.00 76.51 268 VAL A N 1
ATOM 1827 C CA . VAL A 1 289 ? 24.086 81.315 21.878 1.00 74.15 268 VAL A CA 1
ATOM 1828 C C . VAL A 1 289 ? 25.495 81.840 22.141 1.00 70.66 268 VAL A C 1
ATOM 1829 O O . VAL A 1 289 ? 26.445 81.264 21.596 1.00 84.67 268 VAL A O 1
ATOM 1833 N N . ASP A 1 290 ? 25.607 82.885 22.952 1.00 65.61 269 ASP A N 1
ATOM 1834 C CA . ASP A 1 290 ? 26.914 83.431 23.375 1.00 69.57 269 ASP A CA 1
ATOM 1835 C C . ASP A 1 290 ? 27.459 82.707 24.602 1.00 67.62 269 ASP A C 1
ATOM 1836 O O . ASP A 1 290 ? 26.702 82.581 25.587 1.00 66.86 269 ASP A O 1
ATOM 1841 N N . ARG A 1 291 ? 28.721 82.274 24.548 1.00 63.39 270 ARG A N 1
ATOM 1842 C CA . ARG A 1 291 ? 29.376 81.572 25.683 1.00 63.49 270 ARG A CA 1
ATOM 1843 C C . ARG A 1 291 ? 29.672 82.517 26.892 1.00 61.79 270 ARG A C 1
ATOM 1844 O O . ARG A 1 291 ? 29.693 82.067 28.024 1.00 64.60 270 ARG A O 1
ATOM 1852 N N . SER A 1 292 ? 29.856 83.805 26.578 1.00 65.06 271 SER A N 1
ATOM 1853 C CA . SER A 1 292 ? 30.131 84.905 27.542 1.00 64.67 271 SER A CA 1
ATOM 1854 C C . SER A 1 292 ? 28.986 85.869 27.820 1.00 61.76 271 SER A C 1
ATOM 1855 O O . SER A 1 292 ? 28.033 85.908 27.057 1.00 66.02 271 SER A O 1
ATOM 1858 N N . PRO A 1 293 ? 29.056 86.701 28.884 1.00 68.26 272 PRO A N 1
ATOM 1859 C CA . PRO A 1 293 ? 28.192 87.877 28.996 1.00 71.37 272 PRO A CA 1
ATOM 1860 C C . PRO A 1 293 ? 28.608 88.779 27.835 1.00 81.36 272 PRO A C 1
ATOM 1861 O O . PRO A 1 293 ? 29.743 89.183 27.813 1.00 110.26 272 PRO A O 1
ATOM 1865 N N . THR A 1 294 ? 27.764 88.983 26.837 1.00 84.02 273 THR A N 1
ATOM 1866 C CA . THR A 1 294 ? 28.209 89.687 25.610 1.00 85.76 273 THR A CA 1
ATOM 1867 C C . THR A 1 294 ? 28.770 91.056 26.007 1.00 86.27 273 THR A C 1
ATOM 1868 O O . THR A 1 294 ? 28.051 91.808 26.687 1.00 104.97 273 THR A O 1
ATOM 1872 N N . GLY A 1 295 ? 29.999 91.369 25.597 1.00 76.17 274 GLY A N 1
ATOM 1873 C CA . GLY A 1 295 ? 30.611 92.697 25.803 1.00 77.08 274 GLY A CA 1
ATOM 1874 C C . GLY A 1 295 ? 29.697 93.822 25.344 1.00 70.50 274 GLY A C 1
ATOM 1875 O O . GLY A 1 295 ? 29.505 94.780 26.102 1.00 63.26 274 GLY A O 1
ATOM 1876 N N . SER A 1 296 ? 29.169 93.708 24.125 1.00 76.58 275 SER A N 1
ATOM 1877 C CA . SER A 1 296 ? 28.097 94.568 23.558 1.00 73.81 275 SER A CA 1
ATOM 1878 C C . SER A 1 296 ? 26.880 94.555 24.485 1.00 69.68 275 SER A C 1
ATOM 1879 O O . SER A 1 296 ? 26.368 95.630 24.795 1.00 83.43 275 SER A O 1
ATOM 1882 N N . GLY A 1 297 ? 26.435 93.367 24.894 1.00 69.51 276 GLY A N 1
ATOM 1883 C CA . GLY A 1 297 ? 25.267 93.169 25.775 1.00 74.06 276 GLY A CA 1
ATOM 1884 C C . GLY A 1 297 ? 25.430 93.892 27.103 1.00 67.80 276 GLY A C 1
ATOM 1885 O O . GLY A 1 297 ? 24.501 94.626 27.473 1.00 70.50 276 GLY A O 1
ATOM 1886 N N . VAL A 1 298 ? 26.565 93.684 27.783 1.00 57.97 277 VAL A N 1
ATOM 1887 C CA . VAL A 1 298 ? 26.971 94.403 29.023 1.00 53.36 277 VAL A CA 1
ATOM 1888 C C . VAL A 1 298 ? 26.844 95.896 28.756 1.00 51.71 277 VAL A C 1
ATOM 1889 O O . VAL A 1 298 ? 26.226 96.585 29.552 1.00 65.06 277 VAL A O 1
ATOM 1893 N N . THR A 1 299 ? 27.421 96.377 27.670 1.00 58.69 278 THR A N 1
ATOM 1894 C CA . THR A 1 299 ? 27.429 97.817 27.315 1.00 58.20 278 THR A CA 1
ATOM 1895 C C . THR A 1 299 ? 25.997 98.338 27.238 1.00 59.21 278 THR A C 1
ATOM 1896 O O . THR A 1 299 ? 25.707 99.328 27.926 1.00 63.83 278 THR A O 1
ATOM 1900 N N . ALA A 1 300 ? 25.147 97.692 26.446 1.00 64.00 279 ALA A N 1
ATOM 1901 C CA . ALA A 1 300 ? 23.753 98.127 26.191 1.00 71.24 279 ALA A CA 1
ATOM 1902 C C . ALA A 1 300 ? 22.873 98.146 27.442 1.00 73.59 279 ALA A C 1
ATOM 1903 O O . ALA A 1 300 ? 22.060 99.070 27.587 1.00 80.45 279 ALA A O 1
ATOM 1905 N N . ARG A 1 301 ? 23.028 97.162 28.321 1.00 75.68 280 ARG A N 1
ATOM 1906 C CA . ARG A 1 301 ? 22.205 97.059 29.549 1.00 79.35 280 ARG A CA 1
ATOM 1907 C C . ARG A 1 301 ? 22.682 98.063 30.619 1.00 77.81 280 ARG A C 1
ATOM 1908 O O . ARG A 1 301 ? 21.868 98.482 31.460 1.00 89.82 280 ARG A O 1
ATOM 1916 N N . ILE A 1 302 ? 23.959 98.443 30.558 1.00 73.78 281 ILE A N 1
ATOM 1917 C CA . ILE A 1 302 ? 24.550 99.469 31.464 1.00 72.77 281 ILE A CA 1
ATOM 1918 C C . ILE A 1 302 ? 23.858 100.758 31.027 1.00 71.72 281 ILE A C 1
ATOM 1919 O O . ILE A 1 302 ? 23.321 101.444 31.894 1.00 83.84 281 ILE A O 1
ATOM 1924 N N . ALA A 1 303 ? 23.858 101.060 29.733 1.00 70.82 282 ALA A N 1
ATOM 1925 C CA . ALA A 1 303 ? 23.087 102.181 29.152 1.00 73.41 282 ALA A CA 1
ATOM 1926 C C . ALA A 1 303 ? 21.637 102.113 29.647 1.00 70.02 282 ALA A C 1
ATOM 1927 O O . ALA A 1 303 ? 21.107 103.151 30.074 1.00 73.07 282 ALA A O 1
ATOM 1929 N N . LEU A 1 304 ? 21.014 100.937 29.582 1.00 75.88 283 LEU A N 1
ATOM 1930 C CA . LEU A 1 304 ? 19.585 100.743 29.951 1.00 81.82 283 LEU A CA 1
ATOM 1931 C C . LEU A 1 304 ? 19.411 100.989 31.457 1.00 81.02 283 LEU A C 1
ATOM 1932 O O . LEU A 1 304 ? 18.444 101.656 31.835 1.00 77.70 283 LEU A O 1
ATOM 1937 N N . GLN A 1 305 ? 20.326 100.473 32.280 1.00 87.27 284 GLN A N 1
ATOM 1938 C CA . GLN A 1 305 ? 20.299 100.630 33.758 1.00 87.69 284 GLN A CA 1
ATOM 1939 C C . GLN A 1 305 ? 20.520 102.108 34.124 1.00 90.71 284 GLN A C 1
ATOM 1940 O O . GLN A 1 305 ? 19.863 102.584 35.074 1.00 100.23 284 GLN A O 1
ATOM 1946 N N . TYR A 1 306 ? 21.405 102.806 33.406 1.00 88.75 285 TYR A N 1
ATOM 1947 C CA . TYR A 1 306 ? 21.700 104.249 33.608 1.00 87.96 285 TYR A CA 1
ATOM 1948 C C . TYR A 1 306 ? 20.428 105.044 33.312 1.00 91.43 285 TYR A C 1
ATOM 1949 O O . TYR A 1 306 ? 20.051 105.880 34.132 1.00 108.30 285 TYR A O 1
ATOM 1958 N N . HIS A 1 307 ? 19.785 104.757 32.181 1.00 99.09 286 HIS A N 1
ATOM 1959 C CA . HIS A 1 307 ? 18.581 105.464 31.666 1.00 100.56 286 HIS A CA 1
ATOM 1960 C C . HIS A 1 307 ? 17.419 105.332 32.658 1.00 100.30 286 HIS A C 1
ATOM 1961 O O . HIS A 1 307 ? 16.701 106.314 32.836 1.00 117.06 286 HIS A O 1
ATOM 1968 N N . LYS A 1 308 ? 17.249 104.169 33.288 1.00 97.89 287 LYS A N 1
ATOM 1969 C CA . LYS A 1 308 ? 16.122 103.893 34.223 1.00 97.12 287 LYS A CA 1
ATOM 1970 C C . LYS A 1 308 ? 16.461 104.381 35.638 1.00 90.66 287 LYS A C 1
ATOM 1971 O O . LYS A 1 308 ? 15.692 104.057 36.566 1.00 86.29 287 LYS A O 1
ATOM 1977 N N . GLY A 1 309 ? 17.579 105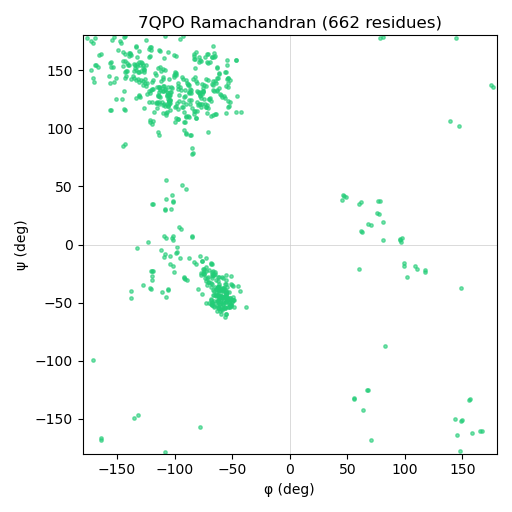.093 35.809 1.00 86.81 288 GLY A N 1
ATOM 1978 C CA . GLY A 1 309 ? 18.028 105.643 37.102 1.00 85.38 288 GLY A CA 1
ATOM 1979 C C . GLY A 1 309 ? 18.270 104.571 38.152 1.00 85.27 288 GLY A C 1
ATOM 1980 O O . GLY A 1 309 ? 18.038 104.849 39.347 1.00 90.84 288 GLY A O 1
ATOM 1981 N N . LEU A 1 310 ? 18.749 103.395 37.748 1.00 81.74 289 LEU A N 1
ATOM 1982 C CA . LEU A 1 310 ? 19.104 102.313 38.692 1.00 81.82 289 LEU A CA 1
ATOM 1983 C C . LEU A 1 310 ? 20.606 102.330 38.969 1.00 78.91 289 LEU A C 1
ATOM 1984 O O . LEU A 1 310 ? 21.031 101.596 39.853 1.00 79.85 289 LEU A O 1
ATOM 1989 N N . LEU A 1 311 ? 21.356 103.170 38.261 1.00 86.64 290 LEU A N 1
ATOM 1990 C CA . LEU A 1 311 ? 22.837 103.156 38.254 1.00 92.69 290 LEU A CA 1
ATOM 1991 C C . LEU A 1 311 ? 23.366 104.567 37.982 1.00 94.88 290 LEU A C 1
ATOM 1992 O O . LEU A 1 311 ? 22.747 105.294 37.178 1.00 97.24 290 LEU A O 1
ATOM 1997 N N . GLU A 1 312 ? 24.471 104.932 38.636 1.00 89.53 291 GLU A N 1
ATOM 1998 C CA . GLU A 1 312 ? 25.154 106.245 38.475 1.00 95.79 291 GLU A CA 1
ATOM 1999 C C . GLU A 1 312 ? 26.511 105.987 37.801 1.00 90.69 291 GLU A C 1
ATOM 2000 O O . GLU A 1 312 ? 26.925 104.806 37.712 1.00 97.04 291 GLU A O 1
ATOM 2006 N N . LEU A 1 313 ? 27.164 107.043 37.313 1.00 84.95 292 LEU A N 1
ATOM 2007 C CA . LEU A 1 313 ? 28.555 106.991 36.789 1.00 79.66 292 LEU A CA 1
ATOM 2008 C C . LEU A 1 313 ? 29.473 106.329 37.815 1.00 69.86 292 LEU A C 1
ATOM 2009 O O . LEU A 1 313 ? 29.270 106.518 39.008 1.00 71.82 292 LEU A O 1
ATOM 2014 N N . ASN A 1 314 ? 30.416 105.527 37.338 1.00 75.56 293 ASN A N 1
ATOM 2015 C CA . ASN A 1 314 ? 31.465 104.861 38.151 1.00 78.03 293 ASN A CA 1
ATOM 2016 C C . ASN A 1 314 ? 30.814 103.913 39.174 1.00 75.72 293 ASN A C 1
ATOM 2017 O O . ASN A 1 314 ? 31.540 103.379 40.022 1.00 67.69 293 ASN A O 1
ATOM 2022 N N . GLN A 1 315 ? 29.513 103.640 39.046 1.00 78.53 294 GLN A N 1
ATOM 2023 C CA . GLN A 1 315 ? 28.876 102.462 39.687 1.00 92.97 294 GLN A CA 1
ATOM 2024 C C . GLN A 1 315 ? 29.037 101.249 38.764 1.00 95.60 294 GLN A C 1
ATOM 2025 O O . GLN A 1 315 ? 28.747 101.372 37.548 1.00 97.65 294 GLN A O 1
ATOM 2031 N N . MET A 1 316 ? 29.463 100.124 39.343 1.00 87.01 295 MET A N 1
ATOM 2032 C CA . MET A 1 316 ? 29.885 98.895 38.633 1.00 84.78 295 MET A CA 1
ATOM 2033 C C . MET A 1 316 ? 28.915 97.763 38.962 1.00 77.63 295 MET A C 1
ATOM 2034 O O . MET A 1 316 ? 28.776 97.453 40.150 1.00 83.79 295 MET A O 1
ATOM 2039 N N . ARG A 1 317 ? 28.289 97.163 37.947 1.00 82.43 296 ARG A N 1
ATOM 2040 C CA . ARG A 1 317 ? 27.558 95.873 38.070 1.00 81.98 296 ARG A CA 1
ATOM 2041 C C . ARG A 1 317 ? 28.443 94.733 37.573 1.00 86.20 296 ARG A C 1
ATOM 2042 O O . ARG A 1 317 ? 29.441 95.009 36.867 1.00 98.43 296 ARG A O 1
ATOM 2050 N N . ALA A 1 318 ? 28.090 93.504 37.952 1.00 82.28 297 ALA A N 1
ATOM 2051 C CA . ALA A 1 318 ? 28.686 92.258 37.415 1.00 80.56 297 ALA A CA 1
ATOM 2052 C C . ALA A 1 318 ? 27.611 91.515 36.621 1.00 76.54 297 ALA A C 1
ATOM 2053 O O . ALA A 1 318 ? 26.473 91.428 37.101 1.00 74.49 297 ALA A O 1
ATOM 2055 N N . PHE A 1 319 ? 27.975 91.012 35.444 1.00 73.86 298 PHE A N 1
ATOM 2056 C CA . PHE A 1 319 ? 27.079 90.255 34.542 1.00 69.32 298 PHE A CA 1
ATOM 2057 C C . PHE A 1 319 ? 27.593 88.824 34.437 1.00 70.34 298 PHE A C 1
ATOM 2058 O O . PHE A 1 319 ? 28.769 88.626 34.150 1.00 85.38 298 PHE A O 1
ATOM 2066 N N . LYS A 1 320 ? 26.719 87.855 34.680 1.00 72.19 299 LYS A N 1
ATOM 2067 C CA . LYS A 1 320 ? 27.043 86.409 34.664 1.00 70.50 299 LYS A CA 1
ATOM 2068 C C . LYS A 1 320 ? 26.393 85.771 33.427 1.00 65.93 299 LYS A C 1
ATOM 2069 O O . LYS A 1 320 ? 25.216 86.066 33.129 1.00 60.89 299 LYS A O 1
ATOM 2075 N N . SER A 1 321 ? 27.128 84.907 32.731 1.00 65.09 300 SER A N 1
ATOM 2076 C CA . SER A 1 321 ? 26.590 84.127 31.590 1.00 72.08 300 SER A CA 1
ATOM 2077 C C . SER A 1 321 ? 25.752 82.964 32.125 1.00 74.16 300 SER A C 1
ATOM 2078 O O . SER A 1 321 ? 26.267 82.217 32.976 1.00 75.04 300 SER A O 1
ATOM 2081 N N . SER A 1 322 ? 24.512 82.818 31.649 1.00 76.82 301 SER A N 1
ATOM 2082 C CA . SER A 1 322 ? 23.637 81.652 31.947 1.00 88.01 301 SER A CA 1
ATOM 2083 C C . SER A 1 322 ? 24.296 80.367 31.422 1.00 83.51 301 SER A C 1
ATOM 2084 O O . SER A 1 322 ? 24.252 79.336 32.129 1.00 85.67 301 SER A O 1
ATOM 2087 N N . ALA A 1 323 ? 24.901 80.450 30.233 1.00 77.53 302 ALA A N 1
ATOM 2088 C CA . ALA A 1 323 ? 25.570 79.344 29.516 1.00 71.29 302 ALA A CA 1
ATOM 2089 C C . ALA A 1 323 ? 26.706 78.764 30.362 1.00 67.08 302 ALA A C 1
ATOM 2090 O O . ALA A 1 323 ? 26.659 77.557 30.595 1.00 73.75 302 ALA A O 1
ATOM 2092 N N . THR A 1 324 ? 27.677 79.569 30.800 1.00 60.88 303 THR A N 1
ATOM 2093 C CA . THR A 1 324 ? 28.959 79.053 31.350 1.00 66.62 303 THR A CA 1
ATOM 2094 C C . THR A 1 324 ? 29.195 79.486 32.793 1.00 65.76 303 THR A C 1
ATOM 2095 O O . THR A 1 324 ? 29.966 78.801 33.479 1.00 64.47 303 THR A O 1
ATOM 2099 N N . GLY A 1 325 ? 28.640 80.620 33.212 1.00 72.78 304 GLY A N 1
ATOM 2100 C CA . GLY A 1 325 ? 28.800 81.128 34.587 1.00 76.06 304 GLY A CA 1
ATOM 2101 C C . GLY A 1 325 ? 29.895 82.176 34.689 1.00 75.49 304 GLY A C 1
ATOM 2102 O O . GLY A 1 325 ? 30.183 82.629 35.825 1.00 81.73 304 GLY A O 1
ATOM 2103 N N . SER A 1 326 ? 30.480 82.579 33.561 1.00 66.72 305 SER A N 1
ATOM 2104 C CA . SER A 1 326 ? 31.586 83.568 33.538 1.00 60.07 305 SER A CA 1
ATOM 2105 C C . SER A 1 326 ? 31.013 84.971 33.728 1.00 59.52 305 SER A C 1
ATOM 2106 O O . SER A 1 326 ? 29.802 85.175 33.468 1.00 60.59 305 SER A O 1
ATOM 2109 N N . VAL A 1 327 ? 31.849 85.898 34.186 1.00 56.45 306 VAL A N 1
ATOM 2110 C CA . VAL A 1 327 ? 31.386 87.215 34.696 1.00 57.63 306 VAL A CA 1
ATOM 2111 C C . VAL A 1 327 ? 32.196 88.312 34.026 1.00 56.59 306 VAL A C 1
ATOM 2112 O O . VAL A 1 327 ? 33.425 88.248 34.077 1.00 58.47 306 VAL A O 1
ATOM 2116 N N . PHE A 1 328 ? 31.500 89.279 33.439 1.00 62.31 307 PHE A N 1
ATOM 2117 C CA . PHE A 1 328 ? 32.052 90.568 32.967 1.00 65.47 307 PHE A CA 1
ATOM 2118 C C . PHE A 1 328 ? 31.517 91.654 33.891 1.00 68.82 307 PHE A C 1
ATOM 2119 O O . PHE A 1 328 ? 30.432 91.464 34.446 1.00 71.02 307 PHE A O 1
ATOM 2127 N N . THR A 1 329 ? 32.284 92.727 34.063 1.00 72.05 308 THR A N 1
ATOM 2128 C CA . THR A 1 329 ? 31.888 93.920 34.843 1.00 70.75 308 THR A CA 1
ATOM 2129 C C . THR A 1 329 ? 31.633 95.047 33.849 1.00 68.40 308 THR A C 1
ATOM 2130 O O . THR A 1 329 ? 32.438 95.223 32.911 1.00 72.37 308 THR A O 1
ATOM 2134 N N . GLY A 1 330 ? 30.527 95.748 34.042 1.00 67.75 309 GLY A N 1
ATOM 2135 C CA . GLY A 1 330 ? 30.205 96.986 33.323 1.00 76.65 309 GLY A CA 1
ATOM 2136 C C . GLY A 1 330 ? 30.251 98.168 34.269 1.00 78.88 309 GLY A C 1
ATOM 2137 O O . GLY A 1 330 ? 29.936 97.998 35.466 1.00 83.94 309 GLY A O 1
ATOM 2138 N N . LYS A 1 331 ? 30.608 99.333 33.743 1.00 77.31 310 LYS A N 1
ATOM 2139 C CA . LYS A 1 331 ? 30.671 100.585 34.521 1.00 74.90 310 LYS A CA 1
ATOM 2140 C C . LYS A 1 331 ? 30.496 101.734 33.542 1.00 78.21 310 LYS A C 1
ATOM 2141 O O . LYS A 1 331 ? 31.361 101.867 32.662 1.00 90.86 310 LYS A O 1
ATOM 2147 N N . ALA A 1 332 ? 29.414 102.501 33.667 1.00 78.84 311 ALA A N 1
ATOM 2148 C CA . ALA A 1 332 ? 29.243 103.782 32.945 1.00 74.82 311 ALA A CA 1
ATOM 2149 C C . ALA A 1 332 ? 30.257 104.772 33.525 1.00 70.53 311 ALA A C 1
ATOM 2150 O O . ALA A 1 332 ? 30.272 104.948 34.749 1.00 80.48 311 ALA A O 1
ATOM 2152 N N . VAL A 1 333 ? 31.113 105.352 32.694 1.00 71.74 312 VAL A N 1
ATOM 2153 C CA . VAL A 1 333 ? 32.257 106.180 33.178 1.00 81.47 312 VAL A CA 1
ATOM 2154 C C . VAL A 1 333 ? 31.946 107.663 32.942 1.00 82.92 312 VAL A C 1
ATOM 2155 O O . VAL A 1 333 ? 32.300 108.472 33.817 1.00 89.94 312 VAL A O 1
ATO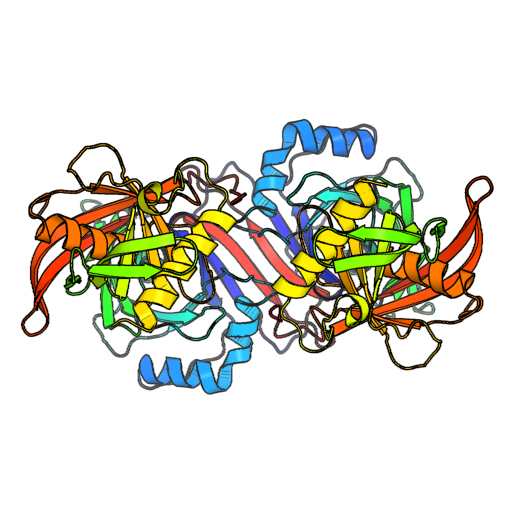M 2159 N N . ARG A 1 334 ? 31.307 108.005 31.818 1.00 76.99 313 ARG A N 1
ATOM 2160 C CA . ARG A 1 334 ? 30.927 109.400 31.491 1.00 78.48 313 ARG A CA 1
ATOM 2161 C C . ARG A 1 334 ? 29.742 109.379 30.531 1.00 82.71 313 ARG A C 1
ATOM 2162 O O . ARG A 1 334 ? 29.579 108.379 29.815 1.00 78.45 313 ARG A O 1
ATOM 2170 N N . GLU A 1 335 ? 28.935 110.441 30.565 1.00 96.18 314 GLU A N 1
ATOM 2171 C CA . GLU A 1 335 ? 27.819 110.676 29.614 1.00 98.03 314 GLU A CA 1
ATOM 2172 C C . GLU A 1 335 ? 28.427 111.044 28.259 1.00 96.03 314 GLU A C 1
ATOM 2173 O O . GLU A 1 335 ? 29.626 111.354 28.211 1.00 90.46 314 GLU A O 1
ATOM 2179 N N . ALA A 1 336 ? 27.628 110.973 27.199 1.00 98.74 315 ALA A N 1
ATOM 2180 C CA . ALA A 1 336 ? 28.013 111.385 25.832 1.00 107.64 315 ALA A CA 1
ATOM 2181 C C . ALA A 1 336 ? 26.745 111.532 24.985 1.00 117.81 315 ALA A C 1
ATOM 2182 O O . ALA A 1 336 ? 25.641 111.578 25.565 1.00 118.40 315 ALA A O 1
ATOM 2184 N N . LYS A 1 337 ? 26.904 111.631 23.668 1.00 118.04 316 LYS A N 1
ATOM 2185 C CA . LYS A 1 337 ? 25.821 112.014 22.729 1.00 125.40 316 LYS A CA 1
ATOM 2186 C C . LYS A 1 337 ? 25.988 111.201 21.444 1.00 117.46 316 LYS A C 1
ATOM 2187 O O . LYS A 1 337 ? 27.133 110.851 21.104 1.00 121.07 316 LYS A O 1
ATOM 2193 N N . CYS A 1 338 ? 24.876 110.899 20.782 1.00 119.14 317 CYS A N 1
ATOM 2194 C CA . CYS A 1 338 ? 24.811 110.139 19.510 1.00 119.30 317 CYS A CA 1
ATOM 2195 C C . CYS A 1 338 ? 23.657 110.713 18.680 1.00 121.56 317 CYS A C 1
ATOM 2196 O O . CYS A 1 338 ? 22.532 110.181 18.781 1.00 122.13 317 CYS A O 1
ATOM 2199 N N . GLY A 1 339 ? 23.914 111.786 17.924 1.00 116.16 318 GLY A N 1
ATOM 2200 C CA . GLY A 1 339 ? 22.856 112.631 17.333 1.00 121.97 318 GLY A CA 1
ATOM 2201 C C . GLY A 1 339 ? 22.113 113.374 18.430 1.00 125.42 318 GLY A C 1
ATOM 2202 O O . GLY A 1 339 ? 22.792 114.034 19.232 1.00 122.61 318 GLY A O 1
ATOM 2203 N N . ASP A 1 340 ? 20.781 113.250 18.501 1.00 132.26 319 ASP A N 1
ATOM 2204 C CA . ASP A 1 340 ? 19.966 113.861 19.589 1.00 138.49 319 ASP A CA 1
ATOM 2205 C C . ASP A 1 340 ? 19.887 112.886 20.776 1.00 134.94 319 ASP A C 1
ATOM 2206 O O . ASP A 1 340 ? 19.423 113.319 21.856 1.00 127.54 319 ASP A O 1
ATOM 2211 N N . PHE A 1 341 ? 20.313 111.628 20.592 1.00 130.85 320 PHE A N 1
ATOM 2212 C CA . PHE A 1 341 ? 20.188 110.529 21.590 1.00 124.30 320 PHE A CA 1
ATOM 2213 C C . PHE A 1 341 ? 21.244 110.696 22.692 1.00 122.00 320 PHE A C 1
ATOM 2214 O O . PHE A 1 341 ? 22.437 110.903 22.381 1.00 114.16 320 PHE A O 1
ATOM 2222 N N . LYS A 1 342 ? 20.814 110.650 23.957 1.00 121.51 321 LYS A N 1
ATOM 2223 C CA . LYS A 1 342 ? 21.751 110.695 25.105 1.00 121.47 321 LYS A CA 1
ATOM 2224 C C . LYS A 1 342 ? 22.373 109.308 25.235 1.00 108.91 321 LYS A C 1
ATOM 2225 O O . LYS A 1 342 ? 21.643 108.325 25.466 1.00 88.05 321 LYS A O 1
ATOM 2231 N N . ALA A 1 343 ? 23.688 109.237 25.089 1.00 106.18 322 ALA A N 1
ATOM 2232 C CA . ALA A 1 343 ? 24.433 107.968 25.160 1.00 103.80 322 ALA A CA 1
ATOM 2233 C C . ALA A 1 343 ? 25.231 107.923 26.460 1.00 90.39 322 ALA A C 1
ATOM 2234 O O . ALA A 1 343 ? 25.189 108.888 27.243 1.00 86.73 322 ALA A O 1
ATOM 2236 N N . VAL A 1 344 ? 25.940 106.825 26.660 1.00 86.21 323 VAL A N 1
ATOM 2237 C CA . VAL A 1 344 ? 26.876 106.656 27.798 1.00 84.73 323 VAL A CA 1
ATOM 2238 C C . VAL A 1 344 ? 28.128 105.920 27.298 1.00 75.80 323 VAL A C 1
ATOM 2239 O O . VAL A 1 344 ? 28.069 105.209 26.270 1.00 70.00 323 VAL A O 1
ATOM 2243 N N . ILE A 1 345 ? 29.245 106.138 27.975 1.00 70.33 324 ILE A N 1
ATOM 2244 C CA . ILE A 1 345 ? 30.508 105.399 27.714 1.00 72.72 324 ILE A CA 1
ATOM 2245 C C . ILE A 1 345 ? 30.625 104.373 28.835 1.00 76.79 324 ILE A C 1
ATOM 2246 O O . ILE A 1 345 ? 30.404 104.757 30.014 1.00 85.79 324 ILE A O 1
ATOM 2251 N N . VAL A 1 346 ? 30.893 103.119 28.468 1.00 73.27 325 VAL A N 1
ATOM 2252 C CA . VAL A 1 346 ? 30.892 101.978 29.418 1.00 66.78 325 VAL A CA 1
ATOM 2253 C C . VAL A 1 346 ? 32.290 101.357 29.428 1.00 70.37 325 VAL A C 1
ATOM 2254 O O . VAL A 1 346 ? 32.871 101.146 28.346 1.00 74.71 325 VAL A O 1
ATOM 2258 N N . GLU A 1 347 ? 32.801 101.092 30.630 1.00 74.35 326 GLU A N 1
ATOM 2259 C CA . GLU A 1 347 ? 34.046 100.324 30.868 1.00 73.15 326 GLU A CA 1
ATOM 2260 C C . GLU A 1 347 ? 33.640 98.864 31.044 1.00 72.64 326 GLU A C 1
ATOM 2261 O O . GLU A 1 347 ? 33.073 98.526 32.107 1.00 86.16 326 GLU A O 1
ATOM 2267 N N . VAL A 1 348 ? 33.887 98.040 30.025 1.00 73.14 327 VAL A N 1
ATOM 2268 C CA . VAL A 1 348 ? 33.688 96.565 30.094 1.00 64.80 327 VAL A CA 1
ATOM 2269 C C . VAL A 1 348 ? 35.025 95.934 30.478 1.00 68.57 327 VAL A C 1
ATOM 2270 O O . VAL A 1 348 ? 36.062 96.315 29.903 1.00 70.61 327 VAL A O 1
ATOM 2274 N N . SER A 1 349 ? 35.001 95.027 31.445 1.00 69.96 328 SER A N 1
ATOM 2275 C CA . SER A 1 349 ? 36.199 94.318 31.945 1.00 70.03 328 SER A CA 1
ATOM 2276 C C . SER A 1 349 ? 35.878 92.831 32.123 1.00 70.40 328 SER A C 1
ATOM 2277 O O . SER A 1 349 ? 34.736 92.476 32.477 1.00 67.27 328 SER A O 1
ATOM 2280 N N . GLY A 1 350 ? 36.870 91.992 31.865 1.00 69.25 329 GLY A N 1
ATOM 2281 C CA . GLY A 1 350 ? 36.739 90.531 31.917 1.00 66.75 329 GLY A CA 1
ATOM 2282 C C . GLY A 1 350 ? 38.105 89.890 31.827 1.00 67.93 329 GLY A C 1
ATOM 2283 O O . GLY A 1 350 ? 39.103 90.624 31.705 1.00 70.02 329 GLY A O 1
ATOM 2284 N N . GLN A 1 351 ? 38.134 88.564 31.909 1.00 71.31 330 GLN A N 1
ATOM 2285 C CA . GLN A 1 351 ? 39.360 87.742 31.891 1.00 69.10 330 GLN A CA 1
ATOM 2286 C C . GLN A 1 351 ? 39.365 86.912 30.605 1.00 62.63 330 GLN A C 1
ATOM 2287 O O . GLN A 1 351 ? 38.334 86.313 30.273 1.00 57.13 330 GLN A O 1
ATOM 2293 N N . ALA A 1 352 ? 40.476 86.922 29.882 1.00 64.21 331 ALA A N 1
ATOM 2294 C CA . ALA A 1 352 ? 40.726 86.008 28.746 1.00 60.20 331 ALA A CA 1
ATOM 2295 C C . ALA A 1 352 ? 41.717 84.951 29.216 1.00 56.26 331 ALA A C 1
ATOM 2296 O O . ALA A 1 352 ? 42.603 85.335 29.973 1.00 56.49 331 ALA A O 1
ATOM 2298 N N . HIS A 1 353 ? 41.572 83.696 28.786 1.00 59.38 332 HIS A N 1
ATOM 2299 C CA . HIS A 1 353 ? 42.451 82.560 29.177 1.00 57.44 332 HIS A CA 1
ATOM 2300 C C . HIS A 1 353 ? 42.958 81.801 27.946 1.00 54.92 332 HIS A C 1
ATOM 2301 O O . HIS A 1 353 ? 42.181 81.627 26.983 1.00 60.07 332 HIS A O 1
ATOM 2308 N N . TYR A 1 354 ? 44.218 81.366 27.991 1.00 47.56 333 TYR A N 1
ATOM 2309 C CA . TYR A 1 354 ? 44.840 80.482 26.978 1.00 45.66 333 TYR A CA 1
ATOM 2310 C C . TYR A 1 354 ? 44.255 79.082 27.157 1.00 48.30 333 TYR A C 1
ATOM 2311 O O . TYR A 1 354 ? 43.974 78.680 28.312 1.00 46.72 333 TYR A O 1
ATOM 2320 N N . THR A 1 355 ? 44.019 78.383 26.040 1.00 51.62 334 THR A N 1
ATOM 2321 C CA . THR A 1 355 ? 43.486 76.999 26.030 1.00 53.18 334 THR A CA 1
ATOM 2322 C C . THR A 1 355 ? 44.478 76.086 25.336 1.00 48.56 334 THR A C 1
ATOM 2323 O O . THR A 1 355 ? 44.398 74.883 25.581 1.00 60.58 334 THR A O 1
ATOM 2327 N N . GLY A 1 356 ? 45.354 76.619 24.489 1.00 47.98 335 GLY A N 1
ATOM 2328 C CA . GLY A 1 356 ? 46.400 75.804 23.838 1.00 47.71 335 GLY A CA 1
ATOM 2329 C C . GLY A 1 356 ? 46.772 76.310 22.462 1.00 44.70 335 GLY A C 1
ATOM 2330 O O . GLY A 1 356 ? 46.666 77.509 22.206 1.00 47.14 335 GLY A O 1
ATOM 2331 N N . THR A 1 357 ? 47.217 75.403 21.609 1.00 51.06 336 THR A N 1
ATOM 2332 C CA . THR A 1 357 ? 47.911 75.704 20.333 1.00 58.51 336 THR A CA 1
ATOM 2333 C C . THR A 1 357 ? 47.657 74.566 19.359 1.00 56.57 336 THR A C 1
ATOM 2334 O O . THR A 1 357 ? 47.679 73.414 19.786 1.00 65.00 336 THR A O 1
ATOM 2338 N N . ALA A 1 358 ? 47.427 74.883 18.100 1.00 54.94 337 ALA A N 1
ATOM 2339 C CA . ALA A 1 358 ? 47.189 73.865 17.062 1.00 53.69 337 ALA A CA 1
ATOM 2340 C C . ALA A 1 358 ? 48.044 74.178 15.830 1.00 47.32 337 ALA A C 1
ATOM 2341 O O . ALA A 1 358 ? 48.418 75.341 15.623 1.00 49.88 337 ALA A O 1
ATOM 2343 N N . SER A 1 359 ? 48.369 73.140 15.079 1.00 39.57 338 SER A N 1
ATOM 2344 C CA . SER A 1 359 ? 48.841 73.210 13.686 1.00 40.23 338 SER A CA 1
ATOM 2345 C C . SER A 1 359 ? 47.783 72.533 12.819 1.00 38.48 338 SER A C 1
ATOM 2346 O O . SER A 1 359 ? 47.510 71.370 13.036 1.00 43.23 338 SER A O 1
ATOM 2349 N N . PHE A 1 360 ? 47.155 73.258 11.911 1.00 39.34 339 PHE A N 1
ATOM 2350 C CA . PHE A 1 360 ? 46.177 72.673 10.961 1.00 41.08 339 PHE A CA 1
ATOM 2351 C C . PHE A 1 360 ? 46.866 72.367 9.631 1.00 38.15 339 PHE A C 1
ATOM 2352 O O . PHE A 1 360 ? 47.663 73.150 9.134 1.00 35.49 339 PHE A O 1
ATOM 2360 N N . ILE A 1 361 ? 46.512 71.223 9.073 1.00 40.74 340 ILE A N 1
ATOM 2361 C CA . ILE A 1 361 ? 47.106 70.667 7.829 1.00 47.48 340 ILE A CA 1
ATOM 2362 C C . ILE A 1 361 ? 45.974 70.260 6.888 1.00 47.54 340 ILE A C 1
ATOM 2363 O O . ILE A 1 361 ? 44.850 70.115 7.336 1.00 45.10 340 ILE A O 1
ATOM 2368 N N . ILE A 1 362 ? 46.319 70.014 5.635 1.00 54.53 341 ILE A N 1
ATOM 2369 C CA . ILE A 1 362 ? 45.377 69.554 4.585 1.00 56.28 341 ILE A CA 1
ATOM 2370 C C . ILE A 1 362 ? 45.925 68.262 3.984 1.00 57.18 341 ILE A C 1
ATOM 2371 O O . ILE A 1 362 ? 47.137 68.204 3.753 1.00 65.72 341 ILE A O 1
ATOM 2376 N N . GLU A 1 363 ? 45.073 67.266 3.762 1.00 58.48 342 GLU A N 1
ATOM 2377 C CA . GLU A 1 363 ? 45.434 66.131 2.876 1.00 63.30 342 GLU A CA 1
ATOM 2378 C C . GLU A 1 363 ? 44.876 66.411 1.482 1.00 66.65 342 GLU A C 1
ATOM 2379 O O . GLU A 1 363 ? 43.675 66.705 1.374 1.00 63.01 342 GLU A O 1
ATOM 2385 N N . ASP A 1 364 ? 45.714 66.314 0.451 1.00 75.86 343 ASP A N 1
ATOM 2386 C CA . ASP A 1 364 ? 45.296 66.674 -0.927 1.00 82.86 343 ASP A CA 1
ATOM 2387 C C . ASP A 1 364 ? 44.076 65.819 -1.329 1.00 75.85 343 ASP A C 1
ATOM 2388 O O . ASP A 1 364 ? 43.229 66.325 -2.079 1.00 64.35 343 ASP A O 1
ATOM 2393 N N . ASP A 1 365 ? 43.957 64.606 -0.777 1.00 71.89 344 ASP A N 1
ATOM 2394 C CA . ASP A 1 365 ? 42.873 63.612 -1.028 1.00 72.56 344 ASP A CA 1
ATOM 2395 C C . ASP A 1 365 ? 41.533 64.055 -0.413 1.00 68.60 344 ASP A C 1
ATOM 2396 O O . ASP A 1 365 ? 40.495 63.687 -0.972 1.00 68.99 344 ASP A O 1
ATOM 2401 N N . ASP A 1 366 ? 41.545 64.776 0.715 1.00 65.05 345 ASP A N 1
ATOM 2402 C CA . ASP A 1 366 ? 40.383 64.937 1.633 1.00 60.64 345 ASP A CA 1
ATOM 2403 C C . ASP A 1 366 ? 39.274 65.718 0.941 1.00 51.22 345 ASP A C 1
ATOM 2404 O O . ASP A 1 366 ? 39.416 66.904 0.708 1.00 47.44 345 ASP A O 1
ATOM 2409 N N . PRO A 1 367 ? 38.121 65.095 0.618 1.00 49.94 346 PRO A N 1
ATOM 2410 C CA . PRO A 1 367 ? 36.962 65.837 0.121 1.00 50.59 346 PRO A CA 1
ATOM 2411 C C . PRO A 1 367 ? 36.600 67.025 1.021 1.00 55.13 346 PRO A C 1
ATOM 2412 O O . PRO A 1 367 ? 36.191 68.034 0.508 1.00 54.37 346 PRO A O 1
ATOM 2416 N N . LEU A 1 368 ? 36.792 66.898 2.336 1.00 61.54 347 LEU A N 1
ATOM 2417 C CA . LEU A 1 368 ? 36.438 67.970 3.307 1.00 59.06 347 LEU A CA 1
ATOM 2418 C C . LEU A 1 368 ? 37.704 68.737 3.728 1.00 62.71 347 LEU A C 1
ATOM 2419 O O . LEU A 1 368 ? 37.811 69.109 4.912 1.00 67.96 347 LEU A O 1
ATOM 2424 N N . ARG A 1 369 ? 38.638 68.933 2.790 1.00 62.67 348 ARG A N 1
ATOM 2425 C CA . ARG A 1 369 ? 39.854 69.767 2.937 1.00 61.83 348 ARG A CA 1
ATOM 2426 C C . ARG A 1 369 ? 39.464 71.121 3.523 1.00 60.24 348 ARG A C 1
ATOM 2427 O O . ARG A 1 369 ? 40.068 71.521 4.534 1.00 59.24 348 ARG A O 1
ATOM 2435 N N . ASP A 1 370 ? 38.509 71.795 2.879 1.00 58.77 349 ASP A N 1
ATOM 2436 C CA . ASP A 1 370 ? 38.189 73.222 3.116 1.00 63.54 349 ASP A CA 1
ATOM 2437 C C . ASP A 1 370 ? 37.055 73.329 4.138 1.00 61.29 349 ASP A C 1
ATOM 2438 O O . ASP A 1 370 ? 36.497 74.431 4.264 1.00 70.08 349 ASP A O 1
ATOM 2443 N N . GLY A 1 371 ? 36.731 72.234 4.833 1.00 51.57 350 GLY A N 1
ATOM 2444 C CA . GLY A 1 371 ? 35.688 72.216 5.876 1.00 50.14 350 GLY A CA 1
ATOM 2445 C C . GLY A 1 371 ? 34.272 72.151 5.306 1.00 47.14 350 GLY A C 1
ATOM 2446 O O . GLY A 1 371 ? 34.096 72.138 4.074 1.00 52.73 350 GLY A O 1
ATOM 2447 N N . PHE A 1 372 ? 33.281 72.080 6.182 1.00 44.09 351 PHE A N 1
ATOM 2448 C CA . PHE A 1 372 ? 31.856 71.933 5.816 1.00 49.08 351 PHE A CA 1
ATOM 2449 C C . PHE A 1 372 ? 30.996 72.487 6.949 1.00 54.04 351 PHE A C 1
ATOM 2450 O O . PHE A 1 372 ? 31.463 72.535 8.084 1.00 54.50 351 PHE A O 1
ATOM 2458 N N . LEU A 1 373 ? 29.761 72.874 6.642 1.00 65.30 352 LEU A N 1
ATOM 2459 C CA . LEU A 1 373 ? 28.772 73.297 7.663 1.00 72.06 352 LEU A CA 1
ATOM 2460 C C . LEU A 1 373 ? 27.471 72.528 7.431 1.00 68.44 352 LEU A C 1
ATOM 2461 O O . LEU A 1 373 ? 27.216 72.177 6.279 1.00 65.22 352 LEU A O 1
ATOM 2466 N N . LEU A 1 374 ? 26.695 72.247 8.476 1.00 73.64 353 LEU A N 1
ATOM 2467 C CA . LEU A 1 374 ? 25.450 71.440 8.322 1.00 78.09 353 LEU A CA 1
ATOM 2468 C C . LEU A 1 374 ? 24.323 72.275 7.708 1.00 78.25 353 LEU A C 1
ATOM 2469 O O . LEU A 1 374 ? 23.596 71.717 6.869 1.00 82.51 353 LEU A O 1
ATOM 2474 N N . LYS A 1 375 ? 24.130 73.520 8.133 1.00 85.12 354 LYS A N 1
ATOM 2475 C CA . LYS A 1 375 ? 23.001 74.356 7.627 1.00 117.36 354 LYS A CA 1
ATOM 2476 C C . LYS A 1 375 ? 21.651 73.637 7.867 1.00 104.35 354 LYS A C 1
ATOM 2477 O O . LYS A 1 375 ? 21.062 72.808 7.144 1.00 71.19 354 LYS A O 1
ATOM 2483 N N . ALA B 1 25 ? 58.873 87.567 13.395 1.00 111.92 4 ALA B N 1
ATOM 2484 C CA . ALA B 1 25 ? 59.934 87.437 14.447 1.00 122.80 4 ALA B CA 1
ATOM 2485 C C . ALA B 1 25 ? 59.505 86.458 15.557 1.00 131.24 4 ALA B C 1
ATOM 2486 O O . ALA B 1 25 ? 60.127 86.494 16.635 1.00 127.02 4 ALA B O 1
ATOM 2488 N N . LEU B 1 26 ? 58.486 85.619 15.321 1.00 141.83 5 LEU B N 1
ATOM 2489 C CA . LEU B 1 26 ? 58.130 84.453 16.182 1.00 133.82 5 LEU B CA 1
ATOM 2490 C C . LEU B 1 26 ? 58.527 83.172 15.437 1.00 124.93 5 LEU B C 1
ATOM 2491 O O . LEU B 1 26 ? 57.656 82.306 15.214 1.00 101.78 5 LEU B O 1
ATOM 2496 N N . ALA B 1 27 ? 59.807 83.086 15.051 1.00 128.72 6 ALA B N 1
ATOM 2497 C CA . ALA B 1 27 ? 60.448 81.913 14.408 1.00 123.49 6 ALA B CA 1
ATOM 2498 C C . ALA B 1 27 ? 60.361 80.712 15.357 1.00 115.75 6 ALA B C 1
ATOM 2499 O O . ALA B 1 27 ? 59.867 79.652 14.926 1.00 115.57 6 ALA B O 1
ATOM 2501 N N . VAL B 1 28 ? 60.791 80.897 16.609 1.00 108.67 7 VAL B N 1
ATOM 2502 C CA . VAL B 1 28 ? 60.892 79.825 17.647 1.00 113.07 7 VAL B CA 1
ATOM 2503 C C . VAL B 1 28 ? 59.482 79.459 18.117 1.00 114.80 7 VAL B C 1
ATOM 2504 O O . VAL B 1 28 ? 58.758 80.315 18.637 1.00 96.22 7 VAL B O 1
ATOM 2508 N N . PRO B 1 29 ? 59.035 78.189 17.927 1.00 118.78 8 PRO B N 1
ATOM 2509 C CA . PRO B 1 29 ? 57.782 77.713 18.516 1.00 120.16 8 PRO B CA 1
ATOM 2510 C C . PRO B 1 29 ? 57.838 77.822 20.047 1.00 117.27 8 PRO B C 1
ATOM 2511 O O . PRO B 1 29 ? 58.799 77.368 20.650 1.00 111.18 8 PRO B O 1
ATOM 2515 N N . ARG B 1 30 ? 56.820 78.456 20.629 1.00 113.26 9 ARG B N 1
ATOM 2516 C CA . ARG B 1 30 ? 56.666 78.635 22.095 1.00 104.39 9 ARG B CA 1
ATOM 2517 C C . ARG B 1 30 ? 55.242 78.228 22.484 1.00 89.47 9 ARG B C 1
ATOM 2518 O O . ARG B 1 30 ? 54.340 78.388 21.645 1.00 92.26 9 ARG B O 1
ATOM 2526 N N . LEU B 1 31 ? 55.056 77.701 23.695 1.00 79.27 10 LEU B N 1
ATOM 2527 C CA . LEU B 1 31 ? 53.710 77.522 24.306 1.00 71.87 10 LEU B CA 1
ATOM 2528 C C . LEU B 1 31 ? 53.224 78.860 24.855 1.00 69.77 10 LEU B C 1
ATOM 2529 O O . LEU B 1 31 ? 54.028 79.749 25.140 1.00 70.13 10 LEU B O 1
ATOM 2534 N N . PRO B 1 32 ? 51.894 79.047 25.014 1.00 61.91 11 PRO B N 1
ATOM 2535 C CA . PRO B 1 32 ? 51.353 80.235 25.672 1.00 63.15 11 PRO B CA 1
ATOM 2536 C C . PRO B 1 32 ? 51.404 80.085 27.191 1.00 59.92 11 PRO B C 1
ATOM 2537 O O . PRO B 1 32 ? 51.666 78.991 27.672 1.00 60.57 11 PRO B O 1
ATOM 2541 N N . PRO B 1 33 ? 51.224 81.170 27.976 1.00 58.51 12 PRO B N 1
ATOM 2542 C CA . PRO B 1 33 ? 51.253 81.088 29.438 1.00 58.57 12 PRO B CA 1
ATOM 2543 C C . PRO B 1 33 ? 50.293 80.029 29.997 1.00 61.43 12 PRO B C 1
ATOM 2544 O O . PRO B 1 33 ? 49.103 80.155 29.791 1.00 64.28 12 PRO B O 1
ATOM 2548 N N . HIS B 1 34 ? 50.834 79.019 30.680 1.00 69.62 13 HIS B N 1
ATOM 2549 C CA . HIS B 1 34 ? 50.087 77.873 31.262 1.00 72.01 13 HIS B CA 1
ATOM 2550 C C . HIS B 1 34 ? 50.554 77.619 32.697 1.00 78.16 13 HIS B C 1
ATOM 2551 O O . HIS B 1 34 ? 51.569 78.200 33.110 1.00 87.88 13 HIS B O 1
ATOM 2558 N N . ASP B 1 35 ? 49.833 76.765 33.418 1.00 87.10 14 ASP B N 1
ATOM 2559 C CA . ASP B 1 35 ? 50.232 76.244 34.752 1.00 93.82 14 ASP B CA 1
ATOM 2560 C C . ASP B 1 35 ? 51.215 75.094 34.550 1.00 90.64 14 ASP B C 1
ATOM 2561 O O . ASP B 1 35 ? 50.815 74.016 34.106 1.00 80.34 14 ASP B O 1
ATOM 2566 N N . PRO B 1 36 ? 52.523 75.260 34.868 1.00 92.78 15 PRO B N 1
ATOM 2567 C CA . PRO B 1 36 ? 53.439 74.118 34.867 1.00 87.69 15 PRO B CA 1
ATOM 2568 C C . PRO B 1 36 ? 53.008 73.182 36.007 1.00 81.82 15 PRO B C 1
ATOM 2569 O O . PRO B 1 36 ? 52.578 73.672 37.044 1.00 80.79 15 PRO B O 1
ATOM 2573 N N . GLY B 1 37 ? 53.063 71.873 35.784 1.00 72.93 16 GLY B N 1
ATOM 2574 C CA . GLY B 1 37 ? 52.680 70.889 36.812 1.00 80.06 16 GLY B CA 1
ATOM 2575 C C . GLY B 1 37 ? 51.380 70.193 36.485 1.00 84.48 16 GLY B C 1
ATOM 2576 O O . GLY B 1 37 ? 51.137 69.125 37.067 1.00 87.61 16 GLY B O 1
ATOM 2577 N N . THR B 1 38 ? 50.574 70.773 35.590 1.00 97.62 17 THR B N 1
ATOM 2578 C CA . THR B 1 38 ? 49.591 70.045 34.735 1.00 89.76 17 THR B CA 1
ATOM 2579 C C . THR B 1 38 ? 50.252 69.874 33.371 1.00 80.92 17 THR B C 1
ATOM 2580 O O . THR B 1 38 ? 50.445 70.839 32.635 1.00 71.24 17 THR B O 1
ATOM 2584 N N . PRO B 1 39 ? 50.723 68.656 33.028 1.00 75.29 18 PRO B N 1
ATOM 2585 C CA . PRO B 1 39 ? 51.402 68.439 31.756 1.00 75.34 18 PRO B CA 1
ATOM 2586 C C . PRO B 1 39 ? 50.552 68.897 30.565 1.00 69.06 18 PRO B C 1
ATOM 2587 O O . PRO B 1 39 ? 49.352 68.991 30.681 1.00 74.66 18 PRO B O 1
ATOM 2591 N N . VAL B 1 40 ? 51.207 69.147 29.441 1.00 62.45 19 VAL B N 1
ATOM 2592 C CA . VAL B 1 40 ? 50.552 69.455 28.140 1.00 58.31 19 VAL B CA 1
ATOM 2593 C C . VAL B 1 40 ? 49.916 68.184 27.570 1.00 56.96 19 VAL B C 1
ATOM 2594 O O . VAL B 1 40 ? 50.663 67.236 27.295 1.00 50.13 19 VAL B O 1
ATOM 2598 N N . LEU B 1 41 ? 48.590 68.189 27.386 1.00 53.52 20 LEU B N 1
ATOM 2599 C CA . LEU B 1 41 ? 47.868 67.199 26.554 1.00 52.06 20 LEU B CA 1
ATOM 2600 C C . LEU B 1 41 ? 48.163 67.467 25.084 1.00 52.54 20 LEU B C 1
ATOM 2601 O O . LEU B 1 41 ? 47.841 68.560 24.624 1.00 55.08 20 LEU B O 1
ATOM 2606 N N . SER B 1 42 ? 48.740 66.501 24.379 1.00 55.29 21 SER B N 1
ATOM 2607 C CA . SER B 1 42 ? 49.072 66.597 22.935 1.00 55.33 21 SER B CA 1
ATOM 2608 C C . SER B 1 42 ? 48.154 65.663 22.167 1.00 49.08 21 SER B C 1
ATOM 2609 O O . SER B 1 42 ? 48.080 64.492 22.548 1.00 57.62 21 SER B O 1
ATOM 2612 N N . VAL B 1 43 ? 47.542 66.146 21.096 1.00 44.68 22 VAL B N 1
ATOM 2613 C CA . VAL B 1 43 ? 46.605 65.313 20.296 1.00 50.20 22 VAL B CA 1
ATOM 2614 C C . VAL B 1 43 ? 47.068 65.297 18.836 1.00 47.25 22 VAL B C 1
ATOM 2615 O O . VAL B 1 43 ? 47.782 66.210 18.428 1.00 48.17 22 VAL B O 1
ATOM 2619 N N . VAL B 1 44 ? 46.703 64.243 18.117 1.00 48.47 23 VAL B N 1
ATOM 2620 C CA . VAL B 1 44 ? 46.577 64.237 16.635 1.00 49.15 23 VAL B CA 1
ATOM 2621 C C . VAL B 1 44 ? 45.082 64.202 16.294 1.00 52.21 23 VAL B C 1
ATOM 2622 O O . VAL B 1 44 ? 44.416 63.193 16.582 1.00 44.09 23 VAL B O 1
ATOM 2626 N N . ASP B 1 45 ? 44.590 65.283 15.697 1.00 58.21 24 ASP B N 1
ATOM 2627 C CA . ASP B 1 45 ? 43.199 65.446 15.210 1.00 52.27 24 ASP B CA 1
ATOM 2628 C C . ASP B 1 45 ? 43.086 64.706 13.883 1.00 45.59 24 ASP B C 1
ATOM 2629 O O . ASP B 1 45 ? 43.853 65.025 12.988 1.00 45.71 24 ASP B O 1
ATOM 2634 N N . MET B 1 46 ? 42.193 63.725 13.789 1.00 46.57 25 MET B N 1
ATOM 2635 C CA . MET B 1 46 ? 41.782 63.074 12.514 1.00 49.56 25 MET B CA 1
ATOM 2636 C C . MET B 1 46 ? 40.270 63.241 12.309 1.00 43.66 25 MET B C 1
ATOM 2637 O O . MET B 1 46 ? 39.614 63.716 13.250 1.00 40.35 25 MET B O 1
ATOM 2642 N N . HIS B 1 47 ? 39.756 62.902 11.118 1.00 44.11 26 HIS B N 1
ATOM 2643 C CA . HIS B 1 47 ? 38.296 62.742 10.855 1.00 46.11 26 HIS B CA 1
ATOM 2644 C C . HIS B 1 47 ? 38.024 61.580 9.889 1.00 43.78 26 HIS B C 1
ATOM 2645 O O . HIS B 1 47 ? 38.803 61.353 8.982 1.00 47.23 26 HIS B O 1
ATOM 2652 N N . THR B 1 48 ? 36.936 60.863 10.130 1.00 44.19 27 THR B N 1
ATOM 2653 C CA . THR B 1 48 ? 36.433 59.764 9.292 1.00 46.74 27 THR B CA 1
ATOM 2654 C C . THR B 1 48 ? 35.104 60.212 8.706 1.00 44.87 27 THR B C 1
ATOM 2655 O O . THR B 1 48 ? 34.115 60.100 9.405 1.00 45.48 27 THR B O 1
ATOM 2659 N N . GLY B 1 49 ? 35.118 60.761 7.497 1.00 46.33 28 GLY B N 1
ATOM 2660 C CA . GLY B 1 49 ? 33.900 61.169 6.780 1.00 49.39 28 GLY B CA 1
ATOM 2661 C C . GLY B 1 49 ? 33.211 62.350 7.440 1.00 54.34 28 GLY B C 1
ATOM 2662 O O . GLY B 1 49 ? 32.030 62.565 7.125 1.00 60.95 28 GLY B O 1
ATOM 2663 N N . GLY B 1 50 ? 33.913 63.095 8.309 1.00 52.13 29 GLY B N 1
ATOM 2664 C CA . GLY B 1 50 ? 33.411 64.354 8.896 1.00 46.24 29 GLY B CA 1
ATOM 2665 C C . GLY B 1 50 ? 33.279 64.281 10.403 1.00 43.78 29 GLY B C 1
ATOM 2666 O O . GLY B 1 50 ? 33.228 65.347 11.008 1.00 43.22 29 GLY B O 1
ATOM 2667 N N . GLU B 1 51 ? 33.174 63.083 10.986 1.00 44.22 30 GLU B N 1
ATOM 2668 C CA . GLU B 1 51 ? 33.211 62.864 12.458 1.00 46.43 30 GLU B CA 1
ATOM 2669 C C . GLU B 1 51 ? 34.659 63.037 12.900 1.00 45.73 30 GLU B C 1
ATOM 2670 O O . GLU B 1 51 ? 35.543 62.382 12.381 1.00 46.98 30 GLU B O 1
ATOM 2676 N N . PRO B 1 52 ? 34.977 63.916 13.868 1.00 44.75 31 PRO B N 1
ATOM 2677 C CA . PRO B 1 52 ? 36.354 64.084 14.314 1.00 39.85 31 PRO B CA 1
ATOM 2678 C C . PRO B 1 52 ? 36.800 63.034 15.337 1.00 39.90 31 PRO B C 1
ATOM 2679 O O . PRO B 1 52 ? 35.973 62.433 15.997 1.00 39.41 31 PRO B O 1
ATOM 2683 N N . LEU B 1 53 ? 38.111 62.854 15.465 1.00 38.87 32 LEU B N 1
ATOM 2684 C CA . LEU B 1 53 ? 38.709 61.968 16.488 1.00 38.10 32 LEU B CA 1
ATOM 2685 C C . LEU B 1 53 ? 39.982 62.628 16.973 1.00 35.96 32 LEU B C 1
ATOM 2686 O O . LEU B 1 53 ? 40.863 62.774 16.132 1.00 42.33 32 LEU B O 1
ATOM 2691 N N . ARG B 1 54 ? 40.054 63.010 18.251 1.00 34.34 33 ARG B N 1
ATOM 2692 C CA . ARG B 1 54 ? 41.328 63.422 18.893 1.00 34.86 33 ARG B CA 1
ATOM 2693 C C . ARG B 1 54 ? 42.003 62.199 19.498 1.00 37.51 33 ARG B C 1
ATOM 2694 O O . ARG B 1 54 ? 41.473 61.660 20.497 1.00 43.98 33 ARG B O 1
ATOM 2702 N N . ILE B 1 55 ? 43.119 61.764 18.925 1.00 38.33 34 ILE B N 1
ATOM 2703 C CA . ILE B 1 55 ? 43.948 60.677 19.516 1.00 43.79 34 ILE B CA 1
ATOM 2704 C C . ILE B 1 55 ? 44.984 61.328 20.438 1.00 43.63 34 ILE B C 1
ATOM 2705 O O . ILE B 1 55 ? 45.755 62.157 19.975 1.00 47.89 34 ILE B O 1
ATOM 2710 N N . VAL B 1 56 ? 44.992 60.977 21.717 1.00 47.40 35 VAL B N 1
ATOM 2711 C CA . VAL B 1 56 ? 45.941 61.573 22.706 1.00 46.86 35 VAL B CA 1
ATOM 2712 C C . VAL B 1 56 ? 47.294 60.884 22.555 1.00 47.88 35 VAL B C 1
ATOM 2713 O O . VAL B 1 56 ? 47.358 59.667 22.738 1.00 52.26 35 VAL B O 1
ATOM 2717 N N . LEU B 1 57 ? 48.321 61.657 22.230 1.00 51.91 36 LEU B N 1
ATOM 2718 C CA . LEU B 1 57 ? 49.701 61.170 22.000 1.00 54.37 36 LEU B CA 1
ATOM 2719 C C . LEU B 1 57 ? 50.503 61.219 23.300 1.00 51.95 36 LEU B C 1
ATOM 2720 O O . LEU B 1 57 ? 51.475 60.494 23.353 1.00 52.30 36 LEU B O 1
ATOM 2725 N N . ALA B 1 58 ? 50.191 62.119 24.234 1.00 53.19 37 ALA B N 1
ATOM 2726 C CA . ALA B 1 58 ? 51.081 62.445 25.372 1.00 58.96 37 ALA B CA 1
ATOM 2727 C C . ALA B 1 58 ? 50.368 63.367 26.355 1.00 60.36 37 ALA B C 1
ATOM 2728 O O . ALA B 1 58 ? 49.537 64.161 25.897 1.00 64.99 37 ALA B O 1
ATOM 2730 N N . GLY B 1 59 ? 50.720 63.273 27.639 1.00 61.93 38 GLY B N 1
ATOM 2731 C CA . GLY B 1 59 ? 50.258 64.191 28.699 1.00 67.08 38 GLY B CA 1
ATOM 2732 C C . GLY B 1 59 ? 49.054 63.655 29.459 1.00 68.06 38 GLY B C 1
ATOM 2733 O O . GLY B 1 59 ? 48.510 64.388 30.312 1.00 66.24 38 GLY B O 1
ATOM 2734 N N . CYS B 1 60 ? 48.617 62.435 29.155 1.00 71.55 39 CYS B N 1
ATOM 2735 C CA . CYS B 1 60 ? 47.607 61.734 29.981 1.00 80.05 39 CYS B CA 1
ATOM 2736 C C . CYS B 1 60 ? 48.339 60.973 31.078 1.00 75.71 39 CYS B C 1
ATOM 2737 O O . CYS B 1 60 ? 49.199 60.152 30.779 1.00 84.77 39 CYS B O 1
ATOM 2740 N N . PRO B 1 61 ? 48.014 61.203 32.369 1.00 74.92 40 PRO B N 1
ATOM 2741 C CA . PRO B 1 61 ? 48.580 60.398 33.453 1.00 78.62 40 PRO B CA 1
ATOM 2742 C C . PRO B 1 61 ? 48.529 58.890 33.156 1.00 86.07 40 PRO B C 1
ATOM 2743 O O . PRO B 1 61 ? 47.738 58.493 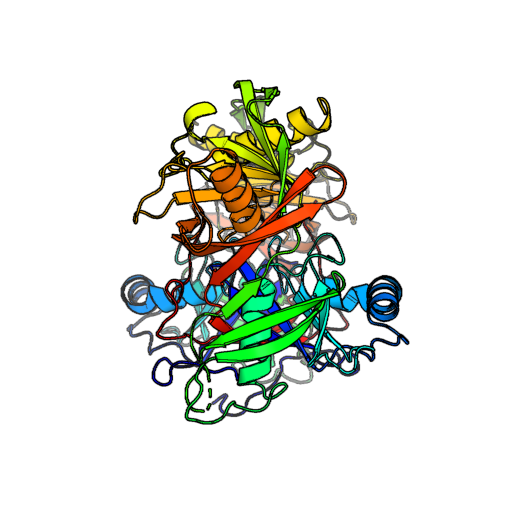32.316 1.00 88.04 40 PRO B O 1
ATOM 2747 N N . GLU B 1 62 ? 49.366 58.080 33.818 1.00 96.89 41 GLU B N 1
ATOM 2748 C CA . GLU B 1 62 ? 49.310 56.602 33.649 1.00 99.48 41 GLU B CA 1
ATOM 2749 C C . GLU B 1 62 ? 47.869 56.171 33.932 1.00 96.52 41 GLU B C 1
ATOM 2750 O O . GLU B 1 62 ? 47.325 56.524 35.006 1.00 81.80 41 GLU B O 1
ATOM 2756 N N . VAL B 1 63 ? 47.246 55.500 32.968 1.00 96.35 42 VAL B N 1
ATOM 2757 C CA . VAL B 1 63 ? 45.931 54.832 33.165 1.00 93.71 42 VAL B CA 1
ATOM 2758 C C . VAL B 1 63 ? 46.205 53.437 33.732 1.00 97.42 42 VAL B C 1
ATOM 2759 O O . VAL B 1 63 ? 46.458 52.508 32.947 1.00 91.30 42 VAL B O 1
ATOM 2763 N N . SER B 1 64 ? 46.177 53.313 35.058 1.00 100.67 43 SER B N 1
ATOM 2764 C CA . SER B 1 64 ? 46.489 52.065 35.801 1.00 101.15 43 SER B CA 1
ATOM 2765 C C . SER B 1 64 ? 45.318 51.083 35.679 1.00 91.77 43 SER B C 1
ATOM 2766 O O . SER B 1 64 ? 44.153 51.489 35.880 1.00 78.23 43 SER B O 1
ATOM 2769 N N . GLY B 1 65 ? 45.634 49.836 35.341 1.00 89.68 44 GLY B N 1
ATOM 2770 C CA . GLY B 1 65 ? 44.656 48.744 35.218 1.00 82.90 44 GLY B CA 1
ATOM 2771 C C . GLY B 1 65 ? 45.323 47.464 34.727 1.00 80.11 44 GLY B C 1
ATOM 2772 O O . GLY B 1 65 ? 46.127 47.495 33.803 1.00 77.85 44 GLY B O 1
ATOM 2773 N N . PRO B 1 66 ? 45.019 46.294 35.322 1.00 80.88 45 PRO B N 1
ATOM 2774 C CA . PRO B 1 66 ? 45.482 45.020 34.768 1.00 76.64 45 PRO B CA 1
ATOM 2775 C C . PRO B 1 66 ? 44.890 44.698 33.388 1.00 71.95 45 PRO B C 1
ATOM 2776 O O . PRO B 1 66 ? 45.492 43.905 32.699 1.00 61.94 45 PRO B O 1
ATOM 2780 N N . THR B 1 67 ? 43.724 45.276 33.058 1.00 78.85 46 THR B N 1
ATOM 2781 C CA . THR B 1 67 ? 43.002 45.088 31.769 1.00 75.36 46 THR B CA 1
ATOM 2782 C C . THR B 1 67 ? 42.428 46.405 31.226 1.00 67.24 46 THR B C 1
ATOM 2783 O O . THR B 1 67 ? 42.282 47.388 31.991 1.00 58.49 46 THR B O 1
ATOM 2787 N N . LEU B 1 68 ? 42.091 46.399 29.937 1.00 64.29 47 LEU B N 1
ATOM 2788 C CA . LEU B 1 68 ? 41.495 47.554 29.218 1.00 66.14 47 LEU B CA 1
ATOM 2789 C C . LEU B 1 68 ? 40.236 47.998 29.961 1.00 65.85 47 LEU B C 1
ATOM 2790 O O . LEU B 1 68 ? 40.039 49.209 30.109 1.00 57.72 47 LEU B O 1
ATOM 2795 N N . LEU B 1 69 ? 39.429 47.031 30.404 1.00 71.87 48 LEU B N 1
ATOM 2796 C CA . LEU B 1 69 ? 38.171 47.265 31.152 1.00 69.00 48 LEU B CA 1
ATOM 2797 C C . LEU B 1 69 ? 38.503 47.970 32.464 1.00 71.51 48 LEU B C 1
ATOM 2798 O O . LEU B 1 69 ? 37.857 48.984 32.779 1.00 74.79 48 LEU B O 1
ATOM 2803 N N . ALA B 1 70 ? 39.487 47.448 33.195 1.00 67.76 49 ALA B N 1
ATOM 2804 C CA . ALA B 1 70 ? 40.013 48.060 34.432 1.00 67.05 49 ALA B CA 1
ATOM 2805 C C . ALA B 1 70 ? 40.414 49.498 34.127 1.00 65.19 49 ALA B C 1
ATOM 2806 O O . ALA B 1 70 ? 40.028 50.383 34.907 1.00 68.97 49 ALA B O 1
ATOM 2808 N N . LYS B 1 71 ? 41.158 49.704 33.034 1.00 60.49 50 LYS B N 1
ATOM 2809 C CA . LYS B 1 71 ? 41.681 51.037 32.626 1.00 61.15 50 LYS B CA 1
ATOM 2810 C C . LYS B 1 71 ? 40.523 51.989 32.313 1.00 55.85 50 LYS B C 1
ATOM 2811 O O . LYS B 1 71 ? 40.578 53.143 32.754 1.00 46.51 50 LYS B O 1
ATOM 2817 N N . ARG B 1 72 ? 39.494 51.526 31.605 1.00 61.92 51 ARG B N 1
ATOM 2818 C CA . ARG B 1 72 ? 38.285 52.345 31.324 1.00 67.77 51 ARG B CA 1
ATOM 2819 C C . ARG B 1 72 ? 37.667 52.810 32.643 1.00 62.50 51 ARG B C 1
ATOM 2820 O O . ARG B 1 72 ? 37.333 53.987 32.749 1.00 55.68 51 ARG B O 1
ATOM 2828 N N . ARG B 1 73 ? 37.537 51.911 33.613 1.00 70.57 52 ARG B N 1
ATOM 2829 C CA . ARG B 1 73 ? 36.928 52.229 34.933 1.00 73.77 52 ARG B CA 1
ATOM 2830 C C . ARG B 1 73 ? 37.765 53.307 35.626 1.00 66.18 52 ARG B C 1
ATOM 2831 O O . ARG B 1 73 ? 37.147 54.267 36.129 1.00 58.22 52 ARG B O 1
ATOM 2839 N N . TYR B 1 74 ? 39.101 53.146 35.632 1.00 65.66 53 TYR B N 1
ATOM 2840 C CA . TYR B 1 74 ? 40.074 54.032 36.332 1.00 66.56 53 TYR B CA 1
ATOM 2841 C C . TYR B 1 74 ? 39.981 55.442 35.747 1.00 67.34 53 TYR B C 1
ATOM 2842 O O . TYR B 1 74 ? 39.937 56.417 36.523 1.00 67.96 53 TYR B O 1
ATOM 2851 N N . MET B 1 75 ? 39.931 55.544 34.416 1.00 63.13 54 MET B N 1
ATOM 2852 C CA . MET B 1 75 ? 39.827 56.848 33.732 1.00 63.96 54 MET B CA 1
ATOM 2853 C C . MET B 1 75 ? 38.511 57.509 34.138 1.00 61.27 54 MET B C 1
ATOM 2854 O O . MET B 1 75 ? 38.562 58.679 34.499 1.00 64.68 54 MET B O 1
ATOM 2859 N N . ARG B 1 76 ? 37.388 56.790 34.089 1.00 64.38 55 ARG B N 1
ATOM 2860 C CA . ARG B 1 76 ? 36.038 57.344 34.390 1.00 70.49 55 ARG B CA 1
ATOM 2861 C C . ARG B 1 76 ? 35.978 57.843 35.838 1.00 73.87 55 ARG B C 1
ATOM 2862 O O . ARG B 1 76 ? 35.185 58.770 36.098 1.00 79.14 55 ARG B O 1
ATOM 2870 N N . GLN B 1 77 ? 36.775 57.258 36.742 1.00 73.64 56 GLN B N 1
ATOM 2871 C CA . GLN B 1 77 ? 36.631 57.444 38.211 1.00 77.80 56 GLN B CA 1
ATOM 2872 C C . GLN B 1 77 ? 37.806 58.228 38.802 1.00 77.38 56 GLN B C 1
ATOM 2873 O O . GLN B 1 77 ? 37.760 58.481 40.009 1.00 86.39 56 GLN B O 1
ATOM 2879 N N . HIS B 1 78 ? 38.834 58.570 38.024 1.00 78.98 57 HIS B N 1
ATOM 2880 C CA . HIS B 1 78 ? 40.043 59.288 38.524 1.00 86.16 57 HIS B CA 1
ATOM 2881 C C . HIS B 1 78 ? 40.488 60.391 37.551 1.00 87.42 57 HIS B C 1
ATOM 2882 O O . HIS B 1 78 ? 40.781 61.503 38.024 1.00 100.97 57 HIS B O 1
ATOM 2889 N N . LEU B 1 79 ? 40.562 60.115 36.247 1.00 78.91 58 LEU B N 1
ATOM 2890 C CA . LEU B 1 79 ? 41.105 61.067 35.247 1.00 71.28 58 LEU B CA 1
ATOM 2891 C C . LEU B 1 79 ? 39.989 61.639 34.364 1.00 71.25 58 LEU B C 1
ATOM 2892 O O . LEU B 1 79 ? 40.290 61.969 33.208 1.00 84.08 58 LEU B O 1
ATOM 2897 N N . ASP B 1 80 ? 38.757 61.783 34.857 1.00 61.87 59 ASP B N 1
ATOM 2898 C CA . ASP B 1 80 ? 37.638 62.253 34.001 1.00 62.00 59 ASP B CA 1
ATOM 2899 C C . ASP B 1 80 ? 37.876 63.711 33.609 1.00 61.93 59 ASP B C 1
ATOM 2900 O O . ASP B 1 80 ? 37.389 64.119 32.535 1.00 71.13 59 ASP B O 1
ATOM 2905 N N . HIS B 1 81 ? 38.569 64.480 34.445 1.00 60.06 60 HIS B N 1
ATOM 2906 C CA . HIS B 1 81 ? 38.897 65.899 34.152 1.00 61.94 60 HIS B CA 1
ATOM 2907 C C . HIS B 1 81 ? 39.630 65.957 32.802 1.00 65.08 60 HIS B C 1
ATOM 2908 O O . HIS B 1 81 ? 39.426 66.941 32.079 1.00 72.24 60 HIS B O 1
ATOM 2915 N N . VAL B 1 82 ? 40.446 64.948 32.466 1.00 62.62 61 VAL B N 1
ATOM 2916 C CA . VAL B 1 82 ? 41.220 64.897 31.187 1.00 63.02 61 VAL B CA 1
ATOM 2917 C C . VAL B 1 82 ? 40.228 64.753 30.034 1.00 54.72 61 VAL B C 1
ATOM 2918 O O . VAL B 1 82 ? 40.325 65.513 29.082 1.00 61.00 61 VAL B O 1
ATOM 2922 N N . ARG B 1 83 ? 39.312 63.800 30.127 1.00 51.66 62 ARG B N 1
ATOM 2923 C CA . ARG B 1 83 ? 38.236 63.614 29.129 1.00 52.46 62 ARG B CA 1
ATOM 2924 C C . ARG B 1 83 ? 37.499 64.948 28.957 1.00 55.90 62 ARG B C 1
ATOM 2925 O O . ARG B 1 83 ? 37.377 65.408 27.807 1.00 56.62 62 ARG B O 1
ATOM 2933 N N . ARG B 1 84 ? 37.018 65.538 30.055 1.00 59.51 63 ARG B N 1
ATOM 2934 C CA . ARG B 1 84 ? 36.203 66.786 30.019 1.00 63.27 63 ARG B CA 1
ATOM 2935 C C . ARG B 1 84 ? 36.992 67.907 29.334 1.00 57.33 63 ARG B C 1
ATOM 2936 O O . ARG B 1 84 ? 36.376 68.644 28.573 1.00 48.09 63 ARG B O 1
ATOM 2944 N N . ARG B 1 85 ? 38.301 68.005 29.584 1.00 60.24 64 ARG B N 1
ATOM 2945 C CA . ARG B 1 85 ? 39.178 69.041 28.984 1.00 60.15 64 ARG B CA 1
ATOM 2946 C C . ARG B 1 85 ? 39.201 68.881 27.469 1.00 61.45 64 ARG B C 1
ATOM 2947 O O . ARG B 1 85 ? 38.892 69.880 26.800 1.00 81.40 64 ARG B O 1
ATOM 2955 N N . LEU B 1 86 ? 39.530 67.688 26.969 1.00 55.06 65 LEU B N 1
ATOM 2956 C CA . LEU B 1 86 ? 39.716 67.414 25.517 1.00 54.49 65 LEU B CA 1
ATOM 2957 C C . LEU B 1 86 ? 38.382 67.428 24.775 1.00 48.08 65 LEU B C 1
ATOM 2958 O O . LEU B 1 86 ? 38.383 67.818 23.602 1.00 44.11 65 LEU B O 1
ATOM 2963 N N . MET B 1 87 ? 37.303 66.970 25.400 1.00 49.80 66 MET B N 1
ATOM 2964 C CA . MET B 1 87 ? 36.024 66.768 24.664 1.00 47.12 66 MET B CA 1
ATOM 2965 C C . MET B 1 87 ? 35.032 67.900 24.877 1.00 48.13 66 MET B C 1
ATOM 2966 O O . MET B 1 87 ? 34.139 68.043 24.039 1.00 50.77 66 MET B O 1
ATOM 2971 N N . PHE B 1 88 ? 35.158 68.635 25.971 1.00 48.50 67 PHE B N 1
ATOM 2972 C CA . PHE B 1 88 ? 34.172 69.695 26.276 1.00 52.43 67 PHE B CA 1
ATOM 2973 C C . PHE B 1 88 ? 34.708 71.027 25.765 1.00 51.90 67 PHE B C 1
ATOM 2974 O O . PHE B 1 88 ? 35.820 71.069 25.233 1.00 50.71 67 PHE B O 1
ATOM 2982 N N . GLU B 1 89 ? 33.909 72.078 25.911 1.00 58.93 68 GLU B N 1
ATOM 2983 C CA . GLU B 1 89 ? 34.335 73.418 25.463 1.00 59.29 68 GLU B CA 1
ATOM 2984 C C . GLU B 1 89 ? 35.039 74.076 26.641 1.00 56.64 68 GLU B C 1
ATOM 2985 O O . GLU B 1 89 ? 34.611 73.832 27.770 1.00 52.19 68 GLU B O 1
ATOM 2991 N N . PRO B 1 90 ? 36.129 74.843 26.440 1.00 54.95 69 PRO B N 1
ATOM 2992 C CA . PRO B 1 90 ? 36.351 75.572 25.196 1.00 52.18 69 PRO B CA 1
ATOM 2993 C C . PRO B 1 90 ? 37.280 74.912 24.166 1.00 50.24 69 PRO B C 1
ATOM 2994 O O . PRO B 1 90 ? 37.410 75.465 23.107 1.00 54.80 69 PRO B O 1
ATOM 2998 N N . ARG B 1 91 ? 37.854 73.748 24.468 1.00 49.29 70 ARG B N 1
ATOM 2999 C CA . ARG B 1 91 ? 38.860 73.109 23.583 1.00 48.21 70 ARG B CA 1
ATOM 3000 C C . ARG B 1 91 ? 38.214 72.088 22.650 1.00 46.83 70 ARG B C 1
ATOM 3001 O O . ARG B 1 91 ? 38.893 71.663 21.725 1.00 48.29 70 ARG B O 1
ATOM 3009 N N . GLY B 1 92 ? 36.956 71.732 22.877 1.00 49.76 71 GLY B N 1
ATOM 3010 C CA . GLY B 1 92 ? 36.214 70.754 22.061 1.00 48.49 71 GLY B CA 1
ATOM 3011 C C . GLY B 1 92 ? 34.837 71.287 21.765 1.00 46.07 71 GLY B C 1
ATOM 3012 O O . GLY B 1 92 ? 34.704 72.510 21.682 1.00 50.60 71 GLY B O 1
ATOM 3013 N N . HIS B 1 93 ? 33.845 70.415 21.619 1.00 45.65 72 HIS B N 1
ATOM 3014 C CA . HIS B 1 93 ? 32.450 70.799 21.284 1.00 47.36 72 HIS B CA 1
ATOM 3015 C C . HIS B 1 93 ? 31.463 69.624 21.358 1.00 51.87 72 HIS B C 1
ATOM 3016 O O . HIS B 1 93 ? 31.899 68.493 21.634 1.00 52.78 72 HIS B O 1
ATOM 3023 N N . ARG B 1 94 ? 30.174 69.898 21.162 1.00 59.52 73 ARG B N 1
ATOM 3024 C CA . ARG B 1 94 ? 29.069 68.924 21.351 1.00 65.66 73 ARG B CA 1
ATOM 3025 C C . ARG B 1 94 ? 29.397 67.607 20.611 1.00 63.90 73 ARG B C 1
ATOM 3026 O O . ARG B 1 94 ? 29.207 66.536 21.194 1.00 70.99 73 ARG B O 1
ATOM 3034 N N . ASP B 1 95 ? 29.880 67.667 19.367 1.00 58.98 74 ASP B N 1
ATOM 3035 C CA . ASP B 1 95 ? 30.135 66.455 18.540 1.00 60.51 74 ASP B CA 1
ATOM 3036 C C . ASP B 1 95 ? 31.627 66.137 18.358 1.00 54.40 74 ASP B C 1
ATOM 3037 O O . ASP B 1 95 ? 32.007 65.712 17.275 1.00 57.39 74 ASP B O 1
ATOM 3042 N N . MET B 1 96 ? 32.443 66.314 19.391 1.00 49.91 75 MET B N 1
ATOM 3043 C CA . MET B 1 96 ? 33.867 65.925 19.411 1.00 40.31 75 MET B CA 1
ATOM 3044 C C . MET B 1 96 ? 33.958 64.520 20.027 1.00 42.47 75 MET B C 1
ATOM 3045 O O . MET B 1 96 ? 33.159 64.194 20.892 1.00 48.66 75 MET B O 1
ATOM 3050 N N . TYR B 1 97 ? 34.871 63.689 19.537 1.00 48.06 76 TYR B N 1
ATOM 3051 C CA . TYR B 1 97 ? 35.164 62.319 20.030 1.00 49.63 76 TYR B CA 1
ATOM 3052 C C . TYR B 1 97 ? 36.685 62.175 20.175 1.00 49.65 76 TYR B C 1
ATOM 3053 O O . TYR B 1 97 ? 37.479 62.886 19.505 1.00 39.27 76 TYR B O 1
ATOM 3062 N N . GLY B 1 98 ? 37.088 61.259 21.054 1.00 47.39 77 GLY B N 1
ATOM 3063 C CA . GLY B 1 98 ? 38.467 61.186 21.547 1.00 43.69 77 GLY B CA 1
ATOM 3064 C C . GLY B 1 98 ? 38.907 59.763 21.738 1.00 43.17 77 GLY B C 1
ATOM 3065 O O . GLY B 1 98 ? 38.044 58.870 21.795 1.00 44.80 77 GLY B O 1
ATOM 3066 N N . ALA B 1 99 ? 40.213 59.571 21.863 1.00 42.70 78 ALA B N 1
ATOM 3067 C CA . ALA B 1 99 ? 40.802 58.240 22.058 1.00 46.16 78 ALA B CA 1
ATOM 3068 C C . ALA B 1 99 ? 42.101 58.379 22.852 1.00 48.76 78 ALA B C 1
ATOM 3069 O O . ALA B 1 99 ? 42.994 59.150 22.442 1.00 48.25 78 ALA B O 1
ATOM 3071 N N . VAL B 1 100 ? 42.194 57.648 23.959 1.00 45.72 79 VAL B N 1
ATOM 3072 C CA . VAL B 1 100 ? 43.459 57.469 24.714 1.00 44.41 79 VAL B CA 1
ATOM 3073 C C . VAL B 1 100 ? 43.996 56.069 24.424 1.00 46.30 79 VAL B C 1
ATOM 3074 O O . VAL B 1 100 ? 43.270 55.102 24.613 1.00 51.66 79 VAL B O 1
ATOM 3078 N N . LEU B 1 101 ? 45.230 55.985 23.953 1.00 50.58 80 LEU B N 1
ATOM 3079 C CA . LEU B 1 101 ? 45.869 54.716 23.546 1.00 51.34 80 LEU B CA 1
ATOM 3080 C C . LEU B 1 101 ? 46.504 54.131 24.797 1.00 50.92 80 LEU B C 1
ATOM 3081 O O . LEU B 1 101 ? 47.029 54.904 25.592 1.00 57.84 80 LEU B O 1
ATOM 3086 N N . VAL B 1 102 ? 46.372 52.827 24.998 1.00 52.09 81 VAL B N 1
ATOM 3087 C CA . VAL B 1 102 ? 46.826 52.133 26.234 1.00 57.18 81 VAL B CA 1
ATOM 3088 C C . VAL B 1 102 ? 47.332 50.759 25.823 1.00 57.72 81 VAL B C 1
ATOM 3089 O O . VAL B 1 102 ? 46.965 50.249 24.769 1.00 60.13 81 VAL B O 1
ATOM 3093 N N . PRO B 1 103 ? 48.194 50.120 26.643 1.00 58.52 82 PRO B N 1
ATOM 3094 C CA . PRO B 1 103 ? 48.564 48.735 26.397 1.00 59.07 82 PRO B CA 1
ATOM 3095 C C . PRO B 1 103 ? 47.311 47.852 26.485 1.00 62.78 82 PRO B C 1
ATOM 3096 O O . PRO B 1 103 ? 46.420 48.151 27.267 1.00 63.08 82 PRO B O 1
ATOM 3100 N N . SER B 1 104 ? 47.282 46.779 25.693 1.00 67.55 83 SER B N 1
ATOM 3101 C CA . SER B 1 104 ? 46.250 45.713 25.761 1.00 73.99 83 SER B CA 1
ATOM 3102 C C . SER B 1 104 ? 46.799 44.530 26.566 1.00 79.56 83 SER B C 1
ATOM 3103 O O . SER B 1 104 ? 48.019 44.299 26.521 1.00 96.70 83 SER B O 1
ATOM 3106 N N . GLU B 1 105 ? 45.935 43.819 27.290 1.00 82.71 84 GLU B N 1
ATOM 3107 C CA . GLU B 1 105 ? 46.286 42.527 27.932 1.00 77.07 84 GLU B CA 1
ATOM 3108 C C . GLU B 1 105 ? 46.500 41.472 26.831 1.00 75.08 84 GLU B C 1
ATOM 3109 O O . GLU B 1 105 ? 47.375 40.617 27.001 1.00 82.95 84 GLU B O 1
ATOM 3115 N N . LEU B 1 106 ? 45.770 41.549 25.716 1.00 75.13 85 LEU B N 1
ATOM 3116 C CA . LEU B 1 106 ? 45.859 40.555 24.608 1.00 80.60 85 LEU B CA 1
ATOM 3117 C C . LEU B 1 106 ? 47.210 40.714 23.912 1.00 89.50 85 LEU B C 1
ATOM 3118 O O . LEU B 1 106 ? 47.562 41.800 23.471 1.00 94.54 85 LEU B O 1
ATOM 3123 N N . PRO B 1 107 ? 48.029 39.648 23.784 1.00 99.65 86 PRO B N 1
ATOM 3124 C CA . PRO B 1 107 ? 49.303 39.747 23.067 1.00 98.36 86 PRO B CA 1
ATOM 3125 C C . PRO B 1 107 ? 49.129 39.980 21.559 1.00 96.56 86 PRO B C 1
ATOM 3126 O O . PRO B 1 107 ? 50.039 40.511 20.974 1.00 105.18 86 PRO B O 1
ATOM 3130 N N . ASP B 1 108 ? 47.974 39.594 20.999 1.00 99.80 87 ASP B N 1
ATOM 3131 C CA . ASP B 1 108 ? 47.557 39.774 19.576 1.00 97.35 87 ASP B CA 1
ATOM 3132 C C . ASP B 1 108 ? 47.457 41.264 19.213 1.00 91.52 87 ASP B C 1
ATOM 3133 O O . ASP B 1 108 ? 47.654 41.608 18.032 1.00 103.63 87 ASP B O 1
ATOM 3138 N N . ALA B 1 109 ? 47.108 42.111 20.178 1.00 79.54 88 ALA B N 1
ATOM 3139 C CA . ALA B 1 109 ? 46.705 43.515 19.956 1.00 69.49 88 ALA B CA 1
ATOM 3140 C C . ALA B 1 109 ? 47.933 44.401 19.739 1.00 68.57 88 ALA B C 1
ATOM 3141 O O . ALA B 1 109 ? 48.858 44.357 20.558 1.00 71.43 88 ALA B O 1
ATOM 3143 N N . HIS B 1 110 ? 47.909 45.211 18.678 1.00 66.65 89 HIS B N 1
ATOM 3144 C CA . HIS B 1 110 ? 48.889 46.295 18.395 1.00 63.21 89 HIS B CA 1
ATOM 3145 C C . HIS B 1 110 ? 48.650 47.501 19.315 1.00 61.11 89 HIS B C 1
ATOM 3146 O O . HIS B 1 110 ? 49.599 48.275 19.559 1.00 66.55 89 HIS B O 1
ATOM 3153 N N . LEU B 1 111 ? 47.426 47.664 19.808 1.00 60.41 90 LEU B N 1
ATOM 3154 C CA . LEU B 1 111 ? 47.030 48.820 20.652 1.00 60.78 90 LEU B CA 1
ATOM 3155 C C . LEU B 1 111 ? 45.677 48.552 21.331 1.00 54.29 90 LEU B C 1
ATOM 3156 O O . LEU B 1 111 ? 44.862 47.763 20.819 1.00 44.99 90 LEU B O 1
ATOM 3161 N N . GLY B 1 112 ? 45.499 49.190 22.477 1.00 50.48 91 GLY B N 1
ATOM 3162 C CA . GLY B 1 112 ? 44.246 49.285 23.220 1.00 49.45 91 GLY B CA 1
ATOM 3163 C C . GLY B 1 112 ? 43.740 50.706 23.135 1.00 53.88 91 GLY B C 1
ATOM 3164 O O . GLY B 1 112 ? 44.556 51.636 23.115 1.00 48.33 91 GLY B O 1
ATOM 3165 N N . VAL B 1 113 ? 42.422 50.856 23.061 1.00 61.70 92 VAL B N 1
ATOM 3166 C CA . VAL B 1 113 ? 41.757 52.167 22.893 1.00 62.13 92 VAL B CA 1
ATOM 3167 C C . VAL B 1 113 ? 40.769 52.345 24.034 1.00 64.23 92 VAL B C 1
ATOM 3168 O O . VAL B 1 113 ? 39.978 51.412 24.278 1.00 69.34 92 VAL B O 1
ATOM 3172 N N . LEU B 1 114 ? 40.844 53.498 24.702 1.00 61.67 93 LEU B N 1
ATOM 3173 C CA . LEU B 1 114 ? 39.754 54.050 25.536 1.00 59.85 93 LEU B CA 1
ATOM 3174 C C . LEU B 1 114 ? 39.110 55.185 24.753 1.00 63.58 93 LEU B C 1
ATOM 3175 O O . LEU B 1 114 ? 39.805 56.174 24.519 1.00 64.01 93 LEU B O 1
ATOM 3180 N N . PHE B 1 115 ? 37.836 55.025 24.388 1.00 71.52 94 PHE B N 1
ATOM 3181 C CA . PHE B 1 115 ? 37.013 56.053 23.718 1.00 70.22 94 PHE B CA 1
ATOM 3182 C C . PHE B 1 115 ? 36.450 57.039 24.729 1.00 68.77 94 PHE B C 1
ATOM 3183 O O . PHE B 1 115 ? 36.054 56.631 25.826 1.00 67.24 94 PHE B O 1
ATOM 3191 N N . LEU B 1 116 ? 36.443 58.299 24.305 1.00 66.67 95 LEU B N 1
ATOM 3192 C CA . LEU B 1 116 ? 35.887 59.459 25.018 1.00 67.04 95 LEU B CA 1
ATOM 3193 C C . LEU B 1 116 ? 34.799 60.061 24.136 1.00 69.50 95 LEU B C 1
ATOM 3194 O O . LEU B 1 116 ? 35.007 60.105 22.906 1.00 66.68 95 LEU B O 1
ATOM 3199 N N . HIS B 1 117 ? 33.691 60.490 24.747 1.00 80.10 96 HIS B N 1
ATOM 3200 C CA . HIS B 1 117 ? 32.649 61.352 24.125 1.00 86.95 96 HIS B CA 1
ATOM 3201 C C . HIS B 1 117 ? 32.122 62.332 25.182 1.00 92.86 96 HIS B C 1
ATOM 3202 O O . HIS B 1 117 ? 32.614 62.281 26.338 1.00 79.71 96 HIS B O 1
ATOM 3209 N N . ASN B 1 118 ? 31.180 63.201 24.798 1.00 102.23 97 ASN B N 1
ATOM 3210 C CA . ASN B 1 118 ? 30.622 64.266 25.677 1.00 112.18 97 ASN B CA 1
ATOM 3211 C C . ASN B 1 118 ? 29.634 63.670 26.696 1.00 110.13 97 ASN B C 1
ATOM 3212 O O . ASN B 1 118 ? 29.309 64.366 27.683 1.00 103.71 97 ASN B O 1
ATOM 3217 N N . GLU B 1 119 ? 29.191 62.426 26.494 1.00 123.95 98 GLU B N 1
ATOM 3218 C CA . GLU B 1 119 ? 28.165 61.758 27.346 1.00 136.00 98 GLU B CA 1
ATOM 3219 C C . GLU B 1 119 ? 28.827 60.742 28.294 1.00 130.39 98 GLU B C 1
ATOM 3220 O O . GLU B 1 119 ? 28.154 60.345 29.264 1.00 141.50 98 GLU B O 1
ATOM 3226 N N . GLY B 1 120 ? 30.076 60.321 28.038 1.00 122.96 99 GLY B N 1
ATOM 3227 C CA . GLY B 1 120 ? 30.821 59.406 28.929 1.00 126.78 99 GLY B CA 1
ATOM 3228 C C . GLY B 1 120 ? 31.908 58.620 28.205 1.00 133.97 99 GLY B C 1
ATOM 3229 O O . GLY B 1 120 ? 32.690 59.231 27.442 1.00 144.09 99 GLY B O 1
ATOM 3230 N N . TYR B 1 121 ? 31.972 57.304 28.448 1.00 132.77 100 TYR B N 1
ATOM 3231 C CA . TYR B 1 121 ? 33.001 56.381 27.898 1.00 118.55 100 TYR B CA 1
ATOM 3232 C C . TYR B 1 121 ? 32.329 55.267 27.087 1.00 123.04 100 TYR B C 1
ATOM 3233 O O . TYR B 1 121 ? 31.769 54.336 27.699 1.00 125.35 100 TYR B O 1
ATOM 3242 N N . SER B 1 122 ? 32.420 55.343 25.754 1.00 119.58 101 SER B N 1
ATOM 3243 C CA . SER B 1 122 ? 31.738 54.425 24.800 1.00 114.72 101 SER B CA 1
ATOM 3244 C C . SER B 1 122 ? 32.433 53.055 24.809 1.00 110.41 101 SER B C 1
ATOM 3245 O O . SER B 1 122 ? 33.580 52.976 25.300 1.00 108.55 101 SER B O 1
ATOM 3248 N N . SER B 1 123 ? 31.748 52.016 24.318 1.00 111.06 102 SER B N 1
ATOM 3249 C CA . SER B 1 123 ? 32.289 50.642 24.112 1.00 121.52 102 SER B CA 1
ATOM 3250 C C . SER B 1 123 ? 32.484 50.373 22.612 1.00 128.96 102 SER B C 1
ATOM 3251 O O . SER B 1 123 ? 33.550 49.827 22.235 1.00 115.84 102 SER B O 1
ATOM 3254 N N . MET B 1 124 ? 31.488 50.736 21.801 1.00 136.99 103 MET B N 1
ATOM 3255 C CA . MET B 1 124 ? 31.505 50.483 20.337 1.00 139.37 103 MET B CA 1
ATOM 3256 C C . MET B 1 124 ? 32.528 51.427 19.697 1.00 133.00 103 MET B C 1
ATOM 3257 O O . MET B 1 124 ? 32.306 52.657 19.728 1.00 120.80 103 MET B O 1
ATOM 3262 N N . CYS B 1 125 ? 33.615 50.874 19.162 1.00 127.07 104 CYS B N 1
ATOM 3263 C CA . CYS B 1 125 ? 34.622 51.643 18.390 1.00 123.65 104 CYS B CA 1
ATOM 3264 C C . CYS B 1 125 ? 33.938 52.261 17.168 1.00 107.54 104 CYS B C 1
ATOM 3265 O O . CYS B 1 125 ? 33.968 53.505 17.021 1.00 102.06 104 CYS B O 1
ATOM 3268 N N . GLY B 1 126 ? 33.332 51.420 16.329 1.00 96.73 105 GLY B N 1
ATOM 3269 C CA . GLY B 1 126 ? 32.732 51.850 15.054 1.00 101.75 105 GLY B CA 1
ATOM 3270 C C . GLY B 1 126 ? 33.796 52.396 14.126 1.00 97.88 105 GLY B C 1
ATOM 3271 O O . GLY B 1 126 ? 34.921 51.867 14.184 1.00 108.20 105 GLY B O 1
ATOM 3272 N N . HIS B 1 127 ? 33.477 53.453 13.370 1.00 97.68 106 HIS B N 1
ATOM 3273 C CA . HIS B 1 127 ? 34.294 53.956 12.234 1.00 96.62 106 HIS B CA 1
ATOM 3274 C C . HIS B 1 127 ? 35.621 54.566 12.728 1.00 86.48 106 HIS B C 1
ATOM 3275 O O . HIS B 1 127 ? 36.535 54.692 11.898 1.00 78.10 106 HIS B O 1
ATOM 3282 N N . ALA B 1 128 ? 35.749 54.883 14.023 1.00 68.96 107 ALA B N 1
ATOM 3283 C CA . ALA B 1 128 ? 37.018 55.330 14.641 1.00 62.34 107 ALA B CA 1
ATOM 3284 C C . ALA B 1 128 ? 38.141 54.310 14.391 1.00 63.93 107 ALA B C 1
ATOM 3285 O O . ALA B 1 128 ? 39.330 54.692 14.367 1.00 72.95 107 ALA B O 1
ATOM 3287 N N . VAL B 1 129 ? 37.794 53.046 14.194 1.00 58.65 108 VAL B N 1
ATOM 3288 C CA . VAL B 1 129 ? 38.761 52.005 13.761 1.00 63.36 108 VAL B CA 1
ATOM 3289 C C . VAL B 1 129 ? 39.472 52.437 12.471 1.00 59.00 108 VAL B C 1
ATOM 3290 O O . VAL B 1 129 ? 40.681 52.174 12.325 1.00 57.84 108 VAL B O 1
ATOM 3294 N N . LEU B 1 130 ? 38.731 53.031 11.541 1.00 58.64 109 LEU B N 1
ATOM 3295 C CA . LEU B 1 130 ? 39.293 53.503 10.248 1.00 55.63 109 LEU B CA 1
ATOM 3296 C C . LEU B 1 130 ? 40.427 54.494 10.532 1.00 53.26 109 LEU B C 1
ATOM 3297 O O . LEU B 1 130 ? 41.462 54.374 9.907 1.00 58.25 109 LEU B O 1
ATOM 3302 N N . ALA B 1 131 ? 40.235 55.437 11.449 1.00 50.02 110 ALA B N 1
ATOM 3303 C CA . ALA B 1 131 ? 41.245 56.456 11.788 1.00 46.11 110 ALA B CA 1
ATOM 3304 C C . ALA B 1 131 ? 42.365 55.782 12.573 1.00 49.23 110 ALA B C 1
ATOM 3305 O O . ALA B 1 131 ? 43.530 55.975 12.213 1.00 50.65 110 ALA B O 1
ATOM 3307 N N . LEU B 1 132 ? 42.014 55.029 13.612 1.00 52.09 111 LEU B N 1
ATOM 3308 C CA . LEU B 1 132 ? 42.996 54.390 14.526 1.00 53.77 111 LEU B CA 1
ATOM 3309 C C . LEU B 1 132 ? 43.864 53.393 13.749 1.00 53.34 111 LEU B C 1
ATOM 3310 O O . LEU B 1 132 ? 45.065 53.290 14.054 1.00 56.90 111 LEU B O 1
ATOM 3315 N N . GLY B 1 133 ? 43.280 52.697 12.775 1.00 53.74 112 GLY B N 1
ATOM 3316 C CA . GLY B 1 133 ? 44.019 51.772 11.897 1.00 55.55 112 GLY B CA 1
ATOM 3317 C C . GLY B 1 133 ? 45.101 52.514 11.141 1.00 55.83 112 GLY B C 1
ATOM 3318 O O . GLY B 1 133 ? 46.296 52.187 11.314 1.00 52.88 112 GLY B O 1
ATOM 3319 N N . ARG B 1 134 ? 44.677 53.507 10.355 1.00 53.60 113 ARG B N 1
ATOM 3320 C CA . ARG B 1 134 ? 45.555 54.434 9.603 1.00 48.44 113 ARG B CA 1
ATOM 3321 C C . ARG B 1 134 ? 46.622 54.998 10.547 1.00 43.61 113 ARG B C 1
ATOM 3322 O O . ARG B 1 134 ? 47.784 55.007 10.169 1.00 39.52 113 ARG B O 1
ATOM 3330 N N . PHE B 1 135 ? 46.223 55.462 11.730 1.00 43.46 114 PHE B N 1
ATOM 3331 C CA . PHE B 1 135 ? 47.137 56.079 12.719 1.00 44.18 114 PHE B CA 1
ATOM 3332 C C . PHE B 1 135 ? 48.219 55.079 13.110 1.00 45.75 114 PHE B C 1
ATOM 3333 O O . PHE B 1 135 ? 49.404 55.428 12.996 1.00 45.81 114 PHE B O 1
ATOM 3341 N N . ALA B 1 136 ? 47.812 53.888 13.551 1.00 48.68 115 ALA B N 1
ATOM 3342 C CA . ALA B 1 136 ? 48.705 52.808 14.030 1.00 53.38 115 ALA B CA 1
ATOM 3343 C C . ALA B 1 136 ? 49.793 52.536 12.992 1.00 55.58 115 ALA B C 1
ATOM 3344 O O . ALA B 1 136 ? 50.967 52.416 13.369 1.00 59.78 115 ALA B O 1
ATOM 3346 N N . LEU B 1 137 ? 49.413 52.441 11.723 1.00 55.23 116 LEU B N 1
ATOM 3347 C CA . LEU B 1 137 ? 50.389 52.229 10.629 1.00 58.19 116 LEU B CA 1
ATOM 3348 C C . LEU B 1 137 ? 51.298 53.460 10.496 1.00 56.58 116 LEU B C 1
ATOM 3349 O O . LEU B 1 137 ? 52.517 53.295 10.548 1.00 62.12 116 LEU B O 1
ATOM 3354 N N . ASP B 1 138 ? 50.728 54.655 10.359 1.00 56.90 117 ASP B N 1
ATOM 3355 C CA . ASP B 1 138 ? 51.480 55.882 9.996 1.00 53.83 117 ASP B CA 1
ATOM 3356 C C . ASP B 1 138 ? 52.420 56.251 11.147 1.00 50.37 117 ASP B C 1
ATOM 3357 O O . ASP B 1 138 ? 53.438 56.878 10.863 1.00 53.41 117 ASP B O 1
ATOM 3362 N N . PHE B 1 139 ? 52.120 55.850 12.383 1.00 49.90 118 PHE B N 1
ATOM 3363 C CA . PHE B 1 139 ? 52.901 56.236 13.595 1.00 51.12 118 PHE B CA 1
ATOM 3364 C C . PHE B 1 139 ? 53.713 55.049 14.135 1.00 53.10 118 PHE B C 1
ATOM 3365 O O . PHE B 1 139 ? 54.319 55.192 15.191 1.00 58.57 118 PHE B O 1
ATOM 3373 N N . GLY B 1 140 ? 53.729 53.915 13.433 1.00 58.48 119 GLY B N 1
ATOM 3374 C CA . GLY B 1 140 ? 54.671 52.809 13.677 1.00 58.31 119 GLY B CA 1
ATOM 3375 C C . GLY B 1 140 ? 54.303 51.953 14.871 1.00 63.68 119 GLY B C 1
ATOM 3376 O O . GLY B 1 140 ? 55.207 51.333 15.425 1.00 73.17 119 GLY B O 1
ATOM 3377 N N . LEU B 1 141 ? 53.027 51.878 15.256 1.00 70.88 120 LEU B N 1
ATOM 3378 C CA . LEU B 1 141 ? 52.542 50.840 16.210 1.00 69.06 120 LEU B CA 1
ATOM 3379 C C . LEU B 1 141 ? 52.506 49.493 15.484 1.00 69.64 120 LEU B C 1
ATOM 3380 O O . LEU B 1 141 ? 52.468 48.452 16.166 1.00 69.21 120 LEU B O 1
ATOM 3385 N N . VAL B 1 142 ? 52.426 49.544 14.153 1.00 70.70 121 VAL B N 1
ATOM 3386 C CA . VAL B 1 142 ? 52.401 48.368 13.240 1.00 72.20 121 VAL B CA 1
ATOM 3387 C C . VAL B 1 142 ? 53.574 48.528 12.280 1.00 80.55 121 VAL B C 1
ATOM 3388 O O . VAL B 1 142 ? 53.655 49.540 11.582 1.00 82.74 121 VAL B O 1
ATOM 3392 N N . PRO B 1 143 ? 54.515 47.555 12.204 1.00 82.79 122 PRO B N 1
ATOM 3393 C CA . PRO B 1 143 ? 55.566 47.581 11.185 1.00 84.20 122 PRO B CA 1
ATOM 3394 C C . PRO B 1 143 ? 54.970 47.655 9.769 1.00 84.96 122 PRO B C 1
ATOM 3395 O O . PRO B 1 143 ? 53.888 47.142 9.552 1.00 75.05 122 PRO B O 1
ATOM 3399 N N . ALA B 1 144 ? 55.669 48.304 8.834 1.00 94.02 123 ALA B N 1
ATOM 3400 C CA . ALA B 1 144 ? 55.207 48.477 7.434 1.00 98.10 123 ALA B CA 1
ATOM 3401 C C . ALA B 1 144 ? 55.189 47.106 6.769 1.00 105.52 123 ALA B C 1
ATOM 3402 O O . ALA B 1 144 ? 56.130 46.338 6.931 1.00 120.25 123 ALA B O 1
ATOM 3404 N N . PRO B 1 145 ? 54.148 46.747 5.982 1.00 114.01 124 PRO B N 1
ATOM 3405 C CA . PRO B 1 145 ? 54.111 45.446 5.315 1.00 120.23 124 PRO B CA 1
ATOM 3406 C C . PRO B 1 145 ? 55.227 45.356 4.275 1.00 139.86 124 PRO B C 1
ATOM 3407 O O . PRO B 1 145 ? 55.784 46.383 3.876 1.00 140.95 124 PRO B O 1
ATOM 3411 N N . PRO B 1 146 ? 55.564 44.143 3.773 1.00 146.46 125 PRO B N 1
ATOM 3412 C CA . PRO B 1 146 ? 56.482 44.010 2.641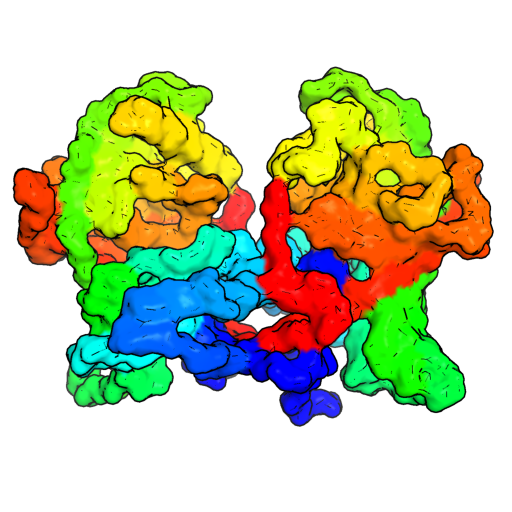 1.00 146.88 125 PRO B CA 1
ATOM 3413 C C . PRO B 1 146 ? 55.996 44.867 1.461 1.00 155.26 125 PRO B C 1
ATOM 3414 O O . PRO B 1 146 ? 54.791 44.910 1.242 1.00 175.14 125 PRO B O 1
ATOM 3418 N N . ALA B 1 147 ? 56.919 45.550 0.773 1.00 142.70 126 ALA B N 1
ATOM 3419 C CA . ALA B 1 147 ? 56.663 46.438 -0.388 1.00 134.80 126 ALA B CA 1
ATOM 3420 C C . ALA B 1 147 ? 55.680 45.780 -1.374 1.00 133.49 126 ALA B C 1
ATOM 3421 O O . ALA B 1 147 ? 54.861 46.515 -1.945 1.00 127.84 126 ALA B O 1
ATOM 3423 N N . GLY B 1 148 ? 55.743 44.450 -1.543 1.00 132.64 127 GLY B N 1
ATOM 3424 C CA . GLY B 1 148 ? 54.840 43.644 -2.394 1.00 128.75 127 GLY B CA 1
ATOM 3425 C C . GLY B 1 148 ? 53.373 43.728 -1.977 1.00 133.66 127 GLY B C 1
ATOM 3426 O O . GLY B 1 148 ? 52.525 43.884 -2.882 1.00 115.89 127 GLY B O 1
ATOM 3427 N N . THR B 1 149 ? 53.064 43.615 -0.674 1.00 137.96 128 THR B N 1
ATOM 3428 C CA . THR B 1 149 ? 51.682 43.716 -0.112 1.00 134.09 128 THR B CA 1
ATOM 3429 C C . THR B 1 149 ? 51.331 45.203 0.066 1.00 133.46 128 THR B C 1
ATOM 3430 O O . THR B 1 149 ? 52.271 46.011 0.181 1.00 128.63 128 THR B O 1
ATOM 3434 N N . ARG B 1 150 ? 50.043 45.558 0.001 1.00 137.42 129 ARG B N 1
ATOM 3435 C CA . ARG B 1 150 ? 49.551 46.966 0.119 1.00 138.99 129 ARG B CA 1
ATOM 3436 C C . ARG B 1 150 ? 48.597 47.124 1.317 1.00 123.76 129 ARG B C 1
ATOM 3437 O O . ARG B 1 150 ? 48.456 48.271 1.792 1.00 116.93 129 ARG B O 1
ATOM 3445 N N . GLU B 1 151 ? 47.949 46.053 1.799 1.00 107.19 130 GLU B N 1
ATOM 3446 C CA . GLU B 1 151 ? 47.039 46.164 2.974 1.00 104.31 130 GLU B CA 1
ATOM 3447 C C . GLU B 1 151 ? 47.729 45.584 4.213 1.00 91.23 130 GLU B C 1
ATOM 3448 O O . GLU B 1 151 ? 48.144 44.408 4.180 1.00 90.22 130 GLU B O 1
ATOM 3454 N N . ALA B 1 152 ? 47.834 46.403 5.262 1.00 78.70 131 ALA B N 1
ATOM 3455 C CA . ALA B 1 152 ? 48.442 46.074 6.570 1.00 71.04 131 ALA B CA 1
ATOM 3456 C C . ALA B 1 152 ? 47.335 45.754 7.575 1.00 76.37 131 ALA B C 1
ATOM 3457 O O . ALA B 1 152 ? 46.259 46.370 7.501 1.00 89.58 131 ALA B O 1
ATOM 3459 N N . ARG B 1 153 ? 47.598 44.798 8.462 1.00 74.71 132 ARG B N 1
ATOM 3460 C CA . ARG B 1 153 ? 46.634 44.292 9.466 1.00 74.50 132 ARG B CA 1
ATOM 3461 C C . ARG B 1 153 ? 46.963 44.988 10.792 1.00 71.42 132 ARG B C 1
ATOM 3462 O O . ARG B 1 153 ? 48.096 44.844 11.264 1.00 80.41 132 ARG B O 1
ATOM 3470 N N . VAL B 1 154 ? 46.009 45.752 11.324 1.00 65.25 133 VAL B N 1
ATOM 3471 C CA . VAL B 1 154 ? 46.088 46.410 12.655 1.00 55.06 133 VAL B CA 1
ATOM 3472 C C . VAL B 1 154 ? 45.036 45.762 13.555 1.00 53.74 133 VAL B C 1
ATOM 3473 O O . VAL B 1 154 ? 43.877 45.760 13.194 1.00 57.04 133 VAL B O 1
ATOM 3477 N N . ASN B 1 155 ? 45.464 45.211 14.679 1.00 57.01 134 ASN B N 1
ATOM 3478 C CA . ASN B 1 155 ? 44.600 44.591 15.704 1.00 59.62 134 ASN B CA 1
ATOM 3479 C C . ASN B 1 155 ? 44.363 45.640 16.778 1.00 56.93 134 ASN B C 1
ATOM 3480 O O . ASN B 1 155 ? 45.291 45.936 17.511 1.00 54.39 134 ASN B O 1
ATOM 3485 N N . ILE B 1 156 ? 43.147 46.171 16.841 1.00 63.06 135 ILE B N 1
ATOM 3486 C CA . ILE B 1 156 ? 42.752 47.238 17.799 1.00 55.61 135 ILE B CA 1
ATOM 3487 C C . ILE B 1 156 ? 41.898 46.582 18.876 1.00 51.31 135 ILE B C 1
ATOM 3488 O O . ILE B 1 156 ? 40.937 45.924 18.526 1.00 41.78 135 ILE B O 1
ATOM 3493 N N . HIS B 1 157 ? 42.302 46.741 20.134 1.00 57.90 136 HIS B N 1
ATOM 3494 C CA . HIS B 1 157 ? 41.550 46.296 21.327 1.00 56.49 136 HIS B CA 1
ATOM 3495 C C . HIS B 1 157 ? 40.637 47.434 21.770 1.00 60.28 136 HIS B C 1
ATOM 3496 O O . HIS B 1 157 ? 41.093 48.342 22.466 1.00 45.29 136 HIS B O 1
ATOM 3503 N N . CYS B 1 158 ? 39.388 47.381 21.316 1.00 79.81 137 CYS B N 1
ATOM 3504 C CA . CYS B 1 158 ? 38.252 48.201 21.796 1.00 85.70 137 CYS B CA 1
ATOM 3505 C C . CYS B 1 158 ? 37.742 47.617 23.102 1.00 86.70 137 CYS B C 1
ATOM 3506 O O . CYS B 1 158 ? 37.986 46.449 23.407 1.00 77.79 137 CYS B O 1
ATOM 3509 N N . PRO B 1 159 ? 36.985 48.394 23.896 1.00 96.29 138 PRO B N 1
ATOM 3510 C CA . PRO B 1 159 ? 36.207 47.804 24.986 1.00 98.63 138 PRO B CA 1
ATOM 3511 C C . PRO B 1 159 ? 35.292 46.692 24.431 1.00 93.44 138 PRO B C 1
ATOM 3512 O O . PRO B 1 159 ? 35.153 45.675 25.064 1.00 79.08 138 PRO B O 1
ATOM 3516 N N . CYS B 1 160 ? 34.708 46.932 23.248 1.00 99.89 139 CYS B N 1
ATOM 3517 C CA . CYS B 1 160 ? 33.994 45.967 22.366 1.00 98.59 139 CYS B CA 1
ATOM 3518 C C . CYS B 1 160 ? 34.725 44.618 22.410 1.00 100.57 139 CYS B C 1
ATOM 3519 O O . CYS B 1 160 ? 34.095 43.615 22.759 1.00 113.40 139 CYS B O 1
ATOM 3522 N N . GLY B 1 161 ? 36.032 44.622 22.138 1.00 96.29 140 GLY B N 1
ATOM 3523 C CA . GLY B 1 161 ? 36.886 43.433 21.959 1.00 86.90 140 GLY B CA 1
ATOM 3524 C C . GLY B 1 161 ? 37.943 43.719 20.907 1.00 81.04 140 GLY B C 1
ATOM 3525 O O . GLY B 1 161 ? 38.139 44.902 20.581 1.00 90.21 140 GLY B O 1
ATOM 3526 N N . LEU B 1 162 ? 38.599 42.691 20.376 1.00 76.41 141 LEU B N 1
ATOM 3527 C CA . LEU B 1 162 ? 39.654 42.856 19.346 1.00 74.40 141 LEU B CA 1
ATOM 3528 C C . LEU B 1 162 ? 38.982 42.994 17.970 1.00 73.78 141 LEU B C 1
ATOM 3529 O O . LEU B 1 162 ? 38.324 42.043 17.524 1.00 78.91 141 LEU B O 1
ATOM 3534 N N . VAL B 1 163 ? 39.121 44.164 17.345 1.00 71.30 142 VAL B N 1
ATOM 3535 C CA . VAL B 1 163 ? 38.744 44.408 15.927 1.00 61.73 142 VAL B CA 1
ATOM 3536 C C . VAL B 1 163 ? 40.027 44.481 15.099 1.00 63.14 142 VAL B C 1
ATOM 3537 O O . VAL B 1 163 ? 40.933 45.236 15.482 1.00 48.76 142 VAL B O 1
ATOM 3541 N N . THR B 1 164 ? 40.075 43.733 13.997 1.00 64.77 143 THR B N 1
ATOM 3542 C CA . THR B 1 164 ? 41.148 43.817 12.985 1.00 61.46 143 THR B CA 1
ATOM 3543 C C . THR B 1 164 ? 40.710 44.803 11.904 1.00 60.07 143 THR B C 1
ATOM 3544 O O . THR B 1 164 ? 39.653 44.586 11.294 1.00 65.97 143 THR B O 1
ATOM 3548 N N . ALA B 1 165 ? 41.525 45.831 11.693 1.00 62.80 144 ALA B N 1
ATOM 3549 C CA . ALA B 1 165 ? 41.442 46.805 10.586 1.00 65.26 144 ALA B CA 1
ATOM 3550 C C . ALA B 1 165 ? 42.516 46.466 9.546 1.00 65.53 144 ALA B C 1
ATOM 3551 O O . ALA B 1 165 ? 43.659 46.174 9.935 1.00 57.68 144 ALA B O 1
ATOM 3553 N N . PHE B 1 166 ? 42.146 46.493 8.269 1.00 63.05 145 PHE B N 1
ATOM 3554 C CA . PHE B 1 166 ? 43.059 46.291 7.126 1.00 58.05 145 PHE B CA 1
ATOM 3555 C C . PHE B 1 166 ? 43.264 47.650 6.469 1.00 60.17 145 PHE B C 1
ATOM 3556 O O . PHE B 1 166 ? 42.279 48.172 5.902 1.00 54.60 145 PHE B O 1
ATOM 3564 N N . VAL B 1 167 ? 44.488 48.183 6.531 1.00 59.95 146 VAL B N 1
ATOM 3565 C CA . VAL B 1 167 ? 44.836 49.539 6.004 1.00 62.22 146 VAL B CA 1
ATOM 3566 C C . VAL B 1 167 ? 45.640 49.405 4.708 1.00 62.10 146 VAL B C 1
ATOM 3567 O O . VAL B 1 167 ? 46.712 48.821 4.743 1.00 71.02 146 VAL B O 1
ATOM 3571 N N . ALA B 1 168 ? 45.132 49.937 3.602 1.00 73.07 147 ALA B N 1
ATOM 3572 C CA . ALA B 1 168 ? 45.851 50.051 2.312 1.00 71.59 147 ALA B CA 1
ATOM 3573 C C . ALA B 1 168 ? 46.989 51.059 2.491 1.00 77.17 147 ALA B C 1
ATOM 3574 O O . ALA B 1 168 ? 46.752 52.110 3.130 1.00 81.33 147 ALA B O 1
ATOM 3576 N N . CYS B 1 169 ? 48.165 50.761 1.932 1.00 82.71 148 CYS B N 1
ATOM 3577 C CA . CYS B 1 169 ? 49.378 51.613 2.013 1.00 88.59 148 CYS B CA 1
ATOM 3578 C C . CYS B 1 169 ? 50.293 51.343 0.817 1.00 94.65 148 CYS B C 1
ATOM 3579 O O . CYS B 1 169 ? 49.946 50.464 -0.012 1.00 89.72 148 CYS B O 1
ATOM 3582 N N . GLU B 1 170 ? 51.385 52.113 0.719 1.00 107.13 149 GLU B N 1
ATOM 3583 C CA . GLU B 1 170 ? 52.493 51.918 -0.252 1.00 108.75 149 GLU B CA 1
ATOM 3584 C C . GLU B 1 170 ? 53.795 51.867 0.561 1.00 106.03 149 GLU B C 1
ATOM 3585 O O . GLU B 1 170 ? 54.090 52.827 1.303 1.00 85.85 149 GLU B O 1
ATOM 3591 N N . ASP B 1 171 ? 54.490 50.732 0.506 1.00 124.77 150 ASP B N 1
ATOM 3592 C CA . ASP B 1 171 ? 55.801 50.533 1.173 1.00 142.20 150 ASP B CA 1
ATOM 3593 C C . ASP B 1 171 ? 55.617 50.739 2.683 1.00 139.01 150 ASP B C 1
ATOM 3594 O O . ASP B 1 171 ? 54.657 50.155 3.231 1.00 120.09 150 ASP B O 1
ATOM 3599 N N . SER B 1 174 ? 50.587 54.060 5.265 1.00 111.83 153 SER B N 1
ATOM 3600 C CA . SER B 1 174 ? 50.497 55.183 4.294 1.00 105.01 153 SER B CA 1
ATOM 3601 C C . SER B 1 174 ? 49.021 55.558 4.063 1.00 92.30 153 SER B C 1
ATOM 3602 O O . SER B 1 174 ? 48.229 55.409 5.006 1.00 81.01 153 SER B O 1
ATOM 3605 N N . HIS B 1 175 ? 48.668 56.050 2.874 1.00 97.40 154 HIS B N 1
ATOM 3606 C CA . HIS B 1 175 ? 47.344 56.652 2.559 1.00 119.74 154 HIS B CA 1
ATOM 3607 C C . HIS B 1 175 ? 46.466 55.620 1.846 1.00 124.27 154 HIS B C 1
ATOM 3608 O O . HIS B 1 175 ? 47.018 54.802 1.086 1.00 122.19 154 HIS B O 1
ATOM 3615 N N . GLY B 1 176 ? 45.153 55.679 2.074 1.00 127.24 155 GLY B N 1
ATOM 3616 C CA . GLY B 1 176 ? 44.164 54.828 1.387 1.00 118.46 155 GLY B CA 1
ATOM 3617 C C . GLY B 1 176 ? 42.981 54.505 2.292 1.00 112.17 155 GLY B C 1
ATOM 3618 O O . GLY B 1 176 ? 42.932 54.960 3.439 1.00 114.62 155 GLY B O 1
ATOM 3619 N N . PRO B 1 177 ? 42.012 53.694 1.804 1.00 94.98 156 PRO B N 1
ATOM 3620 C CA . PRO B 1 177 ? 40.880 53.258 2.619 1.00 90.28 156 PRO B CA 1
ATOM 3621 C C . PRO B 1 177 ? 41.306 52.253 3.699 1.00 80.21 156 PRO B C 1
ATOM 3622 O O . PRO B 1 177 ? 42.313 51.574 3.561 1.00 88.93 156 PRO B O 1
ATOM 3626 N N . VAL B 1 178 ? 40.508 52.180 4.754 1.00 64.68 157 VAL B N 1
ATOM 3627 C CA . VAL B 1 178 ? 40.609 51.128 5.796 1.00 55.70 157 VAL B CA 1
ATOM 3628 C C . VAL B 1 178 ? 39.313 50.332 5.719 1.00 53.92 157 VAL B C 1
ATOM 3629 O O . VAL B 1 178 ? 38.294 50.932 5.384 1.00 52.74 157 VAL B O 1
ATOM 3633 N N . ARG B 1 179 ? 39.385 49.033 5.984 1.00 51.81 158 ARG B N 1
ATOM 3634 C CA . ARG B 1 179 ? 38.219 48.135 6.001 1.00 50.94 158 ARG B CA 1
ATOM 3635 C C . ARG B 1 179 ? 38.293 47.266 7.258 1.00 56.10 158 ARG B C 1
ATOM 3636 O O . ARG B 1 179 ? 39.402 46.858 7.655 1.00 58.67 158 ARG B O 1
ATOM 3644 N N . PHE B 1 180 ? 37.137 47.014 7.867 1.00 58.18 159 PHE B N 1
ATOM 3645 C CA . PHE B 1 180 ? 36.979 46.123 9.040 1.00 56.37 159 PHE B CA 1
ATOM 3646 C C . PHE B 1 180 ? 35.719 45.282 8.855 1.00 61.06 159 PHE B C 1
ATOM 3647 O O . PHE B 1 180 ? 34.906 45.607 7.982 1.00 67.48 159 PHE B O 1
ATOM 3655 N N . HIS B 1 181 ? 35.594 44.220 9.653 1.00 64.01 160 HIS B N 1
ATOM 3656 C CA . HIS B 1 181 ? 34.477 43.244 9.624 1.00 60.55 160 HIS B CA 1
ATOM 3657 C C . HIS B 1 181 ? 33.593 43.506 10.843 1.00 55.46 160 HIS B C 1
ATOM 3658 O O . HIS B 1 181 ? 34.125 43.575 11.961 1.00 54.36 160 HIS B O 1
ATOM 3665 N N . SER B 1 182 ? 32.288 43.654 10.618 1.00 55.33 161 SER B N 1
ATOM 3666 C CA . SER B 1 182 ? 31.277 43.961 11.665 1.00 54.69 161 SER B CA 1
ATOM 3667 C C . SER B 1 182 ? 31.139 42.782 12.625 1.00 54.32 161 SER B C 1
ATOM 3668 O O . SER B 1 182 ? 31.536 41.663 12.266 1.00 58.68 161 SER B O 1
ATOM 3671 N N . VAL B 1 183 ? 30.572 43.034 13.800 1.00 58.10 162 VAL B N 1
ATOM 3672 C CA . VAL B 1 183 ? 29.946 41.974 14.648 1.00 61.65 162 VAL B CA 1
ATOM 3673 C C . VAL B 1 183 ? 28.731 41.415 13.913 1.00 63.20 162 VAL B C 1
ATOM 3674 O O . VAL B 1 183 ? 28.194 42.030 12.989 1.00 53.83 162 VAL B O 1
ATOM 3678 N N . PRO B 1 184 ? 28.266 40.215 14.309 1.00 73.05 163 PRO B N 1
ATOM 3679 C CA . PRO B 1 184 ? 26.985 39.684 13.850 1.00 74.92 163 PRO B CA 1
ATOM 3680 C C . PRO B 1 184 ? 25.881 40.747 13.842 1.00 66.69 163 PRO B C 1
ATOM 3681 O O . PRO B 1 184 ? 25.512 41.236 14.903 1.00 65.07 163 PRO B O 1
ATOM 3685 N N . ALA B 1 185 ? 25.406 41.072 12.642 1.00 56.83 164 ALA B N 1
ATOM 3686 C CA . ALA B 1 185 ? 24.390 42.107 12.371 1.00 55.55 164 ALA B CA 1
ATOM 3687 C C . ALA B 1 185 ? 23.117 41.432 11.878 1.00 51.09 164 ALA B C 1
ATOM 3688 O O . ALA B 1 185 ? 23.222 40.600 10.973 1.00 51.98 164 ALA B O 1
ATOM 3690 N N . PHE B 1 186 ? 21.965 41.811 12.418 1.00 49.80 165 PHE B N 1
ATOM 3691 C CA . PHE B 1 186 ? 20.684 41.146 12.100 1.00 54.02 165 PHE B CA 1
ATOM 3692 C C . PHE B 1 186 ? 19.550 42.154 12.134 1.00 54.34 165 PHE B C 1
ATOM 3693 O O . PHE B 1 186 ? 19.768 43.294 12.526 1.00 59.27 165 PHE B O 1
ATOM 3701 N N . VAL B 1 187 ? 18.374 41.691 11.728 1.00 56.73 166 VAL B N 1
ATOM 3702 C CA . VAL B 1 187 ? 17.106 42.464 11.705 1.00 56.91 166 VAL B CA 1
ATOM 3703 C C . VAL B 1 187 ? 16.265 41.974 12.864 1.00 55.98 166 VAL B C 1
ATOM 3704 O O . VAL B 1 187 ? 16.098 40.763 12.983 1.00 67.15 166 VAL B O 1
ATOM 3708 N N . LEU B 1 188 ? 15.801 42.893 13.697 1.00 64.27 167 LEU B N 1
ATOM 3709 C CA . LEU B 1 188 ? 15.028 42.572 14.920 1.00 68.08 167 LEU B CA 1
ATOM 3710 C C . LEU B 1 188 ? 13.532 42.556 14.581 1.00 65.48 167 LEU B C 1
ATOM 3711 O O . LEU B 1 188 ? 12.798 41.812 15.231 1.00 67.93 167 LEU B O 1
ATOM 3716 N N . ALA B 1 189 ? 13.114 43.344 13.591 1.00 61.43 168 ALA B N 1
ATOM 3717 C CA . ALA B 1 189 ? 11.703 43.602 13.250 1.00 67.09 168 ALA B CA 1
ATOM 3718 C C . ALA B 1 189 ? 11.631 44.351 11.920 1.00 71.67 168 ALA B C 1
ATOM 3719 O O . ALA B 1 189 ? 12.447 45.239 11.688 1.00 72.79 168 ALA B O 1
ATOM 3721 N N . THR B 1 190 ? 10.672 43.994 11.074 1.00 85.73 169 THR B N 1
ATOM 3722 C CA . THR B 1 190 ? 10.454 44.620 9.746 1.00 88.43 169 THR B CA 1
ATOM 3723 C C . THR B 1 190 ? 8.997 45.083 9.661 1.00 87.02 169 THR B C 1
ATOM 3724 O O . THR B 1 190 ? 8.149 44.469 10.338 1.00 86.80 169 THR B O 1
ATOM 3728 N N . ASP B 1 191 ? 8.739 46.144 8.886 1.00 84.87 170 ASP B N 1
ATOM 3729 C CA . ASP B 1 191 ? 7.384 46.706 8.633 1.00 81.28 170 ASP B CA 1
ATOM 3730 C C . ASP B 1 191 ? 6.617 46.843 9.955 1.00 77.53 170 ASP B C 1
ATOM 3731 O O . ASP B 1 191 ? 5.432 46.496 9.961 1.00 88.34 170 ASP B O 1
ATOM 3736 N N . LEU B 1 192 ? 7.260 47.306 11.034 1.00 79.40 171 LEU B N 1
ATOM 3737 C CA . LEU B 1 192 ? 6.608 47.574 12.352 1.00 72.46 171 LEU B CA 1
ATOM 3738 C C . LEU B 1 192 ? 5.903 48.943 12.307 1.00 74.89 171 LEU B C 1
ATOM 3739 O O . LEU B 1 192 ? 6.572 49.987 12.185 1.00 70.37 171 LEU B O 1
ATOM 3744 N N . MET B 1 193 ? 4.576 48.932 12.418 1.00 82.44 172 MET B N 1
ATOM 3745 C CA . MET B 1 193 ? 3.743 50.153 12.473 1.00 82.60 172 MET B CA 1
ATOM 3746 C C . MET B 1 193 ? 3.798 50.704 13.901 1.00 79.14 172 MET B C 1
ATOM 3747 O O . MET B 1 193 ? 3.651 49.896 14.850 1.00 68.37 172 MET B O 1
ATOM 3752 N N . VAL B 1 194 ? 4.034 52.013 14.037 1.00 85.09 173 VAL B N 1
ATOM 3753 C CA . VAL B 1 194 ? 4.043 52.788 15.319 1.00 87.46 173 VAL B CA 1
ATOM 3754 C C . VAL B 1 194 ? 3.422 54.173 15.074 1.00 85.97 173 VAL B C 1
ATOM 3755 O O . VAL B 1 194 ? 3.562 54.703 13.940 1.00 80.42 173 VAL B O 1
ATOM 3759 N N . ASP B 1 195 ? 2.776 54.749 16.098 1.00 87.98 174 ASP B N 1
ATOM 3760 C CA . ASP B 1 195 ? 2.192 56.119 16.039 1.00 99.98 174 ASP B CA 1
ATOM 3761 C C . ASP B 1 195 ? 3.258 57.098 16.541 1.00 96.72 174 ASP B C 1
ATOM 3762 O O . ASP B 1 195 ? 3.397 57.290 17.775 1.00 95.13 174 ASP B O 1
ATOM 3767 N N . VAL B 1 196 ? 3.960 57.726 15.600 1.00 92.18 175 VAL B N 1
ATOM 3768 C CA . VAL B 1 196 ? 5.023 58.728 15.899 1.00 100.60 175 VAL B CA 1
ATOM 3769 C C . VAL B 1 196 ? 4.354 60.095 16.086 1.00 94.60 175 VAL B C 1
ATOM 3770 O O . VAL B 1 196 ? 3.712 60.605 15.174 1.00 82.89 175 VAL B O 1
ATOM 3774 N N . PRO B 1 197 ? 4.438 60.722 17.282 1.00 90.01 176 PRO B N 1
ATOM 3775 C CA . PRO B 1 197 ? 3.960 62.094 17.471 1.00 83.59 176 PRO B CA 1
ATOM 3776 C C . PRO B 1 197 ? 4.397 63.069 16.370 1.00 84.82 176 PRO B C 1
ATOM 3777 O O . PRO B 1 197 ? 5.585 63.150 16.097 1.00 105.63 176 PRO B O 1
ATOM 3781 N N . GLY B 1 198 ? 3.436 63.784 15.781 1.00 79.08 177 GLY B N 1
ATOM 3782 C CA . GLY B 1 198 ? 3.663 64.790 14.724 1.00 77.20 177 GLY B CA 1
ATOM 3783 C C . GLY B 1 198 ? 3.332 64.236 13.349 1.00 75.65 177 GLY B C 1
ATOM 3784 O O . GLY B 1 198 ? 2.973 65.016 12.451 1.00 69.75 177 GLY B O 1
ATOM 3785 N N . HIS B 1 199 ? 3.466 62.922 13.174 1.00 78.56 178 HIS B N 1
ATOM 3786 C CA . HIS B 1 199 ? 3.126 62.203 11.916 1.00 91.24 178 HIS B CA 1
ATOM 3787 C C . HIS B 1 199 ? 2.134 61.100 12.297 1.00 95.07 178 HIS B C 1
ATOM 3788 O O . HIS B 1 199 ? 1.840 60.983 13.510 1.00 110.66 178 HIS B O 1
ATOM 3795 N N . GLY B 1 200 ? 1.601 60.357 11.325 1.00 90.20 179 GLY B N 1
ATOM 3796 C CA . GLY B 1 200 ? 0.587 59.316 11.589 1.00 93.11 179 GLY B CA 1
ATOM 3797 C C . GLY B 1 200 ? 1.204 58.039 12.134 1.00 90.88 179 GLY B C 1
ATOM 3798 O O . GLY B 1 200 ? 2.320 58.088 12.698 1.00 101.75 179 GLY B O 1
ATOM 3799 N N . LYS B 1 201 ? 0.508 56.920 11.976 1.00 92.61 180 LYS B N 1
ATOM 3800 C CA . LYS B 1 201 ? 1.120 55.575 12.132 1.00 96.08 180 LYS B CA 1
ATOM 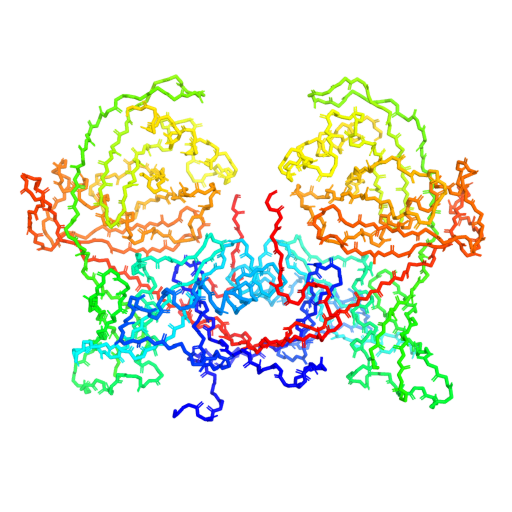3801 C C . LYS B 1 201 ? 2.153 55.409 11.006 1.00 91.39 180 LYS B C 1
ATOM 3802 O O . LYS B 1 201 ? 1.813 55.752 9.847 1.00 77.94 180 LYS B O 1
ATOM 3808 N N . VAL B 1 202 ? 3.374 54.962 11.340 1.00 85.88 181 VAL B N 1
ATOM 3809 C CA . VAL B 1 202 ? 4.515 54.829 10.379 1.00 80.71 181 VAL B CA 1
ATOM 3810 C C . VAL B 1 202 ? 5.164 53.450 10.537 1.00 76.99 181 VAL B C 1
ATOM 3811 O O . VAL B 1 202 ? 5.243 52.951 11.682 1.00 73.26 181 VAL B O 1
ATOM 3815 N N . MET B 1 203 ? 5.592 52.862 9.415 1.00 80.76 182 MET B N 1
ATOM 3816 C CA . MET B 1 203 ? 6.276 51.543 9.371 1.00 88.81 182 MET B CA 1
ATOM 3817 C C . MET B 1 203 ? 7.790 51.770 9.444 1.00 81.83 182 MET B C 1
ATOM 3818 O O . MET B 1 203 ? 8.325 52.552 8.651 1.00 79.80 182 MET B O 1
ATOM 3823 N N . VAL B 1 204 ? 8.446 51.100 10.385 1.00 74.71 183 VAL B N 1
ATOM 3824 C CA . VAL B 1 204 ? 9.905 51.208 10.638 1.00 66.14 183 VAL B CA 1
ATOM 3825 C C . VAL B 1 204 ? 10.493 49.797 10.617 1.00 65.86 183 VAL B C 1
ATOM 3826 O O . VAL B 1 204 ? 9.778 48.857 11.004 1.00 63.95 183 VAL B O 1
ATOM 3830 N N . ASP B 1 205 ? 11.761 49.662 10.220 1.00 68.59 184 ASP B N 1
ATOM 3831 C CA . ASP B 1 205 ? 12.548 48.423 10.472 1.00 70.55 184 ASP B CA 1
ATOM 3832 C C . ASP B 1 205 ? 13.550 48.720 11.590 1.00 62.18 184 ASP B C 1
ATOM 3833 O O . ASP B 1 205 ? 14.148 49.795 11.581 1.00 73.12 184 ASP B O 1
ATOM 3838 N N . ILE B 1 206 ? 13.684 47.811 12.548 1.00 56.81 185 ILE B N 1
ATOM 3839 C CA . ILE B 1 206 ? 14.714 47.892 13.621 1.00 53.65 185 ILE B CA 1
ATOM 3840 C C . ILE B 1 206 ? 15.751 46.802 13.378 1.00 49.82 185 ILE B C 1
ATOM 3841 O O . ILE B 1 206 ? 15.383 45.635 13.365 1.00 45.10 185 ILE B O 1
ATOM 3846 N N . ALA B 1 207 ? 17.010 47.192 13.187 1.00 56.40 186 ALA B N 1
ATOM 3847 C CA . ALA B 1 207 ? 18.149 46.267 12.959 1.00 57.44 186 ALA B CA 1
ATOM 3848 C C . ALA B 1 207 ? 19.289 46.591 13.924 1.00 49.20 186 ALA B C 1
ATOM 3849 O O . ALA B 1 207 ? 19.377 47.738 14.385 1.00 46.18 186 ALA B O 1
ATOM 3851 N N . TYR B 1 208 ? 20.135 45.606 14.188 1.00 46.86 187 TYR B N 1
ATOM 3852 C CA . TYR B 1 208 ? 21.379 45.763 14.979 1.00 54.91 187 TYR B CA 1
ATOM 3853 C C . TYR B 1 208 ? 22.592 45.756 14.043 1.00 53.33 187 TYR B C 1
ATOM 3854 O O . TYR B 1 208 ? 22.778 44.741 13.363 1.00 50.35 187 TYR B O 1
ATOM 3863 N N . GLY B 1 209 ? 23.390 46.831 14.034 1.00 56.30 188 GLY B N 1
ATOM 3864 C CA . GLY B 1 209 ? 24.694 46.882 13.338 1.00 60.70 188 GLY B CA 1
ATOM 3865 C C . GLY B 1 209 ? 25.861 47.133 14.281 1.00 58.09 188 GLY B C 1
ATOM 3866 O O . GLY B 1 209 ? 26.800 47.777 13.841 1.00 62.94 188 GLY B O 1
ATOM 3867 N N . GLY B 1 210 ? 25.817 46.603 15.509 1.00 60.60 189 GLY B N 1
ATOM 3868 C CA . GLY B 1 210 ? 26.638 47.044 16.658 1.00 59.20 189 GLY B CA 1
ATOM 3869 C C . GLY B 1 210 ? 25.878 47.968 17.602 1.00 54.66 189 GLY B C 1
ATOM 3870 O O . GLY B 1 210 ? 26.276 48.099 18.768 1.00 51.93 189 GLY B O 1
ATOM 3871 N N . ALA B 1 211 ? 24.788 48.561 17.127 1.00 53.02 190 ALA B N 1
ATOM 3872 C CA . ALA B 1 211 ? 23.783 49.272 17.945 1.00 53.89 190 ALA B CA 1
ATOM 3873 C C . ALA B 1 211 ? 22.404 49.045 17.321 1.00 54.29 190 ALA B C 1
ATOM 3874 O O . ALA B 1 211 ? 22.364 48.628 16.160 1.00 59.12 190 ALA B O 1
ATOM 3876 N N . PHE B 1 212 ? 21.319 49.347 18.038 1.00 56.48 191 PHE B N 1
ATOM 3877 C CA . PHE B 1 212 ? 19.925 49.210 17.525 1.00 49.94 191 PHE B CA 1
ATOM 3878 C C . PHE B 1 212 ? 19.487 50.534 16.910 1.00 44.83 191 PHE B C 1
ATOM 3879 O O . PHE B 1 212 ? 19.473 51.539 17.615 1.00 44.25 191 PHE B O 1
ATOM 3887 N N . TYR B 1 213 ? 19.188 50.528 15.613 1.00 48.53 192 TYR B N 1
ATOM 3888 C CA . TYR B 1 213 ? 18.667 51.697 14.859 1.00 51.49 192 TYR B CA 1
ATOM 3889 C C . TYR B 1 213 ? 17.300 51.360 14.243 1.00 54.53 192 TYR B C 1
ATOM 3890 O O . TYR B 1 213 ? 17.154 50.301 13.617 1.00 63.46 192 TYR B O 1
ATOM 3899 N N . ALA B 1 214 ? 16.337 52.265 14.400 1.00 48.57 193 ALA B N 1
ATOM 3900 C CA . ALA B 1 214 ? 15.090 52.337 13.619 1.00 48.94 193 ALA B CA 1
ATOM 3901 C C . ALA B 1 214 ? 15.417 52.912 12.240 1.00 53.26 193 ALA B C 1
ATOM 3902 O O . ALA B 1 214 ? 16.098 53.953 12.172 1.00 66.51 193 ALA B O 1
ATOM 3904 N N . PHE B 1 215 ? 14.943 52.283 11.168 1.00 56.05 194 PHE B N 1
ATOM 3905 C CA . PHE B 1 215 ? 15.121 52.786 9.779 1.00 52.41 194 PHE B CA 1
ATOM 3906 C C . PHE B 1 215 ? 13.760 53.182 9.233 1.00 53.65 194 PHE B C 1
ATOM 3907 O O . PHE B 1 215 ? 12.821 52.383 9.324 1.00 53.03 194 PHE B O 1
ATOM 3915 N N . VAL B 1 216 ? 13.688 54.408 8.729 1.00 55.36 195 VAL B N 1
ATOM 3916 C CA . VAL B 1 216 ? 12.491 54.989 8.084 1.00 58.57 195 VAL B CA 1
ATOM 3917 C C . VAL B 1 216 ? 12.974 55.695 6.821 1.00 65.07 195 VAL B C 1
ATOM 3918 O O . VAL B 1 216 ? 14.095 56.192 6.822 1.00 60.89 195 VAL B O 1
ATOM 3922 N N . THR B 1 217 ? 12.145 55.756 5.783 1.00 71.96 196 THR B N 1
ATOM 3923 C CA . THR B 1 217 ? 12.368 56.666 4.636 1.00 70.75 196 THR B CA 1
ATOM 3924 C C . THR B 1 217 ? 12.024 58.085 5.079 1.00 69.07 196 THR B C 1
ATOM 3925 O O . THR B 1 217 ? 10.996 58.254 5.740 1.00 74.12 196 THR B O 1
ATOM 3929 N N . ALA B 1 218 ? 12.845 59.064 4.702 1.00 76.49 197 ALA B N 1
ATOM 3930 C CA . ALA B 1 218 ? 12.609 60.501 4.968 1.00 79.36 197 ALA B CA 1
ATOM 3931 C C . ALA B 1 218 ? 11.275 60.912 4.331 1.00 78.37 197 ALA B C 1
ATOM 3932 O O . ALA B 1 218 ? 10.503 61.614 5.008 1.00 68.40 197 ALA B O 1
ATOM 3934 N N . GLU B 1 219 ? 11.017 60.473 3.093 1.00 87.90 198 GLU B N 1
ATOM 3935 C CA . GLU B 1 219 ? 9.780 60.791 2.322 1.00 99.01 198 GLU B CA 1
ATOM 3936 C C . GLU B 1 219 ? 8.555 60.323 3.114 1.00 89.58 198 GLU B C 1
ATOM 3937 O O . GLU B 1 219 ? 7.548 61.058 3.124 1.00 92.23 198 GLU B O 1
ATOM 3943 N N . LYS B 1 220 ? 8.644 59.182 3.795 1.00 74.90 199 LYS B N 1
ATOM 3944 C CA . LYS B 1 220 ? 7.496 58.630 4.550 1.00 74.00 199 LYS B CA 1
ATOM 3945 C C . LYS B 1 220 ? 7.182 59.518 5.758 1.00 70.93 199 LYS B C 1
ATOM 3946 O O . LYS B 1 220 ? 6.088 59.378 6.298 1.00 82.39 199 LYS B O 1
ATOM 3952 N N . LEU B 1 221 ? 8.086 60.401 6.175 1.00 75.24 200 LEU B N 1
ATOM 3953 C CA . LEU B 1 221 ? 7.813 61.390 7.260 1.00 82.52 200 LEU B CA 1
ATOM 3954 C C . LEU B 1 221 ? 7.549 62.782 6.660 1.00 87.53 200 LEU B C 1
ATOM 3955 O O . LEU B 1 221 ? 7.394 63.741 7.431 1.00 88.27 200 LEU B O 1
ATOM 3960 N N . GLY B 1 222 ? 7.487 62.884 5.330 1.00 89.13 201 GLY B N 1
ATOM 3961 C CA . GLY B 1 222 ? 7.147 64.120 4.601 1.00 86.15 201 GLY B CA 1
ATOM 3962 C C . GLY B 1 222 ? 8.313 65.083 4.532 1.00 86.59 201 GLY B C 1
ATOM 3963 O O . GLY B 1 222 ? 8.070 66.302 4.617 1.00 96.62 201 GLY B O 1
ATOM 3964 N N . LEU B 1 223 ? 9.532 64.558 4.373 1.00 83.56 202 LEU B N 1
ATOM 3965 C CA . LEU B 1 223 ? 10.787 65.343 4.216 1.00 75.84 202 LEU B CA 1
ATOM 3966 C C . LEU B 1 223 ? 11.532 64.865 2.967 1.00 75.85 202 LEU B C 1
ATOM 3967 O O . LEU B 1 223 ? 11.512 63.654 2.707 1.00 82.43 202 LEU B O 1
ATOM 3972 N N . ASP B 1 224 ? 12.139 65.779 2.204 1.00 82.91 203 ASP B N 1
ATOM 3973 C CA . ASP B 1 224 ? 13.118 65.434 1.133 1.00 87.90 203 ASP B CA 1
ATOM 3974 C C . ASP B 1 224 ? 14.506 65.420 1.773 1.00 85.72 203 ASP B C 1
ATOM 3975 O O . ASP B 1 224 ? 14.985 66.507 2.144 1.00 89.25 203 ASP B O 1
ATOM 3980 N N . ILE B 1 225 ? 15.108 64.237 1.917 1.00 85.23 204 ILE B N 1
ATOM 3981 C CA . ILE B 1 225 ? 16.439 64.055 2.571 1.00 82.30 204 ILE B CA 1
ATOM 3982 C C . ILE B 1 225 ? 17.482 64.949 1.881 1.00 84.01 204 ILE B C 1
ATOM 3983 O O . ILE B 1 225 ? 18.419 65.384 2.571 1.00 86.38 204 ILE B O 1
ATOM 3988 N N . CYS B 1 226 ? 17.332 65.228 0.582 1.00 79.08 205 CYS B N 1
ATOM 3989 C CA . CYS B 1 226 ? 18.340 65.969 -0.218 1.00 88.65 205 CYS B CA 1
ATOM 3990 C C . CYS B 1 226 ? 18.297 67.480 0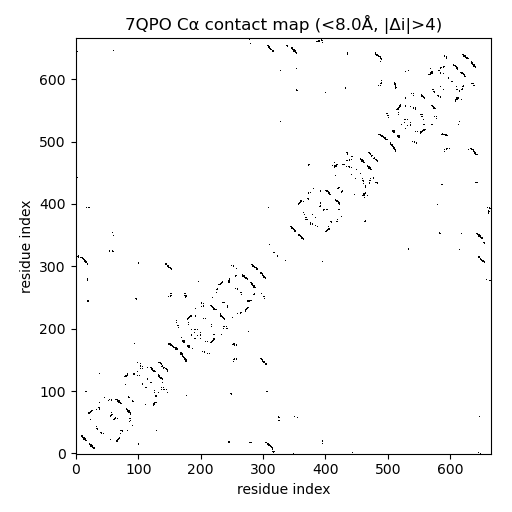.063 1.00 87.80 205 CYS B C 1
ATOM 3991 O O . CYS B 1 226 ? 19.332 68.122 -0.164 1.00 88.98 205 CYS B O 1
ATOM 3994 N N . SER B 1 227 ? 17.171 68.033 0.524 1.00 87.95 206 SER B N 1
ATOM 3995 C CA . SER B 1 227 ? 16.966 69.507 0.634 1.00 84.91 206 SER B CA 1
ATOM 3996 C C . SER B 1 227 ? 16.650 69.943 2.067 1.00 78.17 206 SER B C 1
ATOM 3997 O O . SER B 1 227 ? 17.105 71.031 2.437 1.00 74.27 206 SER B O 1
ATOM 4000 N N . ALA B 1 228 ? 15.882 69.152 2.825 1.00 82.75 207 ALA B N 1
ATOM 4001 C CA . ALA B 1 228 ? 15.312 69.520 4.146 1.00 88.45 207 ALA B CA 1
ATOM 4002 C C . ALA B 1 228 ? 16.418 70.002 5.098 1.00 82.14 207 ALA B C 1
ATOM 4003 O O . ALA B 1 228 ? 17.528 69.447 5.056 1.00 77.57 207 ALA B O 1
ATOM 4005 N N . LYS B 1 229 ? 16.101 70.995 5.934 1.00 85.24 208 LYS B N 1
ATOM 4006 C CA . LYS B 1 229 ? 16.982 71.537 7.002 1.00 87.86 208 LYS B CA 1
ATOM 4007 C C . LYS B 1 229 ? 17.271 70.426 8.021 1.00 79.15 208 LYS B C 1
ATOM 4008 O O . LYS B 1 229 ? 16.362 69.636 8.298 1.00 73.16 208 LYS B O 1
ATOM 4014 N N . THR B 1 230 ? 18.493 70.385 8.561 1.00 77.94 209 THR B N 1
ATOM 4015 C CA . THR B 1 230 ? 18.973 69.359 9.528 1.00 70.81 209 THR B CA 1
ATOM 4016 C C . THR B 1 230 ? 18.015 69.316 10.723 1.00 68.62 209 THR B C 1
ATOM 4017 O O . THR B 1 230 ? 17.703 68.208 11.184 1.00 64.46 209 THR B O 1
ATOM 4021 N N . ARG B 1 231 ? 17.589 70.486 11.209 1.00 72.04 210 ARG B N 1
ATOM 4022 C CA . ARG B 1 231 ? 16.673 70.627 12.372 1.00 78.82 210 ARG B CA 1
ATOM 4023 C C . ARG B 1 231 ? 15.392 69.822 12.108 1.00 76.55 210 ARG B C 1
ATOM 4024 O O . ARG B 1 231 ? 14.981 69.119 13.028 1.00 79.58 210 ARG B O 1
ATOM 4032 N N . ASP B 1 232 ? 14.816 69.896 10.901 1.00 74.48 211 ASP B N 1
ATOM 4033 C CA . ASP B 1 232 ? 13.571 69.173 10.510 1.00 75.34 211 ASP B CA 1
ATOM 4034 C C . ASP B 1 232 ? 13.804 67.656 10.577 1.00 72.00 211 ASP B C 1
ATOM 4035 O O . ASP B 1 232 ? 13.008 66.962 11.238 1.00 68.66 211 ASP B O 1
ATOM 4040 N N . LEU B 1 233 ? 14.865 67.169 9.929 1.00 67.89 212 LEU B N 1
ATOM 4041 C CA . LEU B 1 233 ? 15.234 65.725 9.885 1.00 62.36 212 LEU B CA 1
ATOM 4042 C C . LEU B 1 233 ? 15.519 65.238 11.308 1.00 55.78 212 LEU B C 1
ATOM 4043 O O . LEU B 1 233 ? 15.164 64.096 11.608 1.00 56.89 212 LEU B O 1
ATOM 4048 N N . VAL B 1 234 ? 16.113 66.072 12.164 1.00 51.79 213 VAL B N 1
ATOM 4049 C CA . VAL B 1 234 ? 16.435 65.688 13.568 1.00 55.68 213 VAL B CA 1
ATOM 4050 C C . VAL B 1 234 ? 15.124 65.501 14.341 1.00 59.10 213 VAL B C 1
ATOM 4051 O O . VAL B 1 234 ? 14.957 64.418 14.943 1.00 59.86 213 VAL B O 1
ATOM 4055 N N . ASP B 1 235 ? 14.224 66.494 14.309 1.00 63.77 214 ASP B N 1
ATOM 4056 C CA . ASP B 1 235 ? 12.913 66.475 15.019 1.00 71.52 214 ASP B CA 1
ATOM 4057 C C . ASP B 1 235 ? 12.118 65.229 14.609 1.00 67.45 214 ASP B C 1
ATOM 4058 O O . ASP B 1 235 ? 11.597 64.504 15.514 1.00 61.24 214 ASP B O 1
ATOM 4063 N N . ALA B 1 236 ? 12.021 64.986 13.298 1.00 59.19 215 ALA B N 1
ATOM 4064 C CA . ALA B 1 236 ? 11.332 63.800 12.738 1.00 61.93 215 ALA B CA 1
ATOM 4065 C C . ALA B 1 236 ? 11.929 62.525 13.342 1.00 63.25 215 ALA B C 1
ATOM 4066 O O . ALA B 1 236 ? 11.178 61.775 13.998 1.00 64.97 215 ALA B O 1
ATOM 4068 N N . ALA B 1 237 ? 13.234 62.310 13.141 1.00 62.85 216 ALA B N 1
ATOM 4069 C CA . ALA B 1 237 ? 13.975 61.101 13.562 1.00 62.31 216 ALA B CA 1
ATOM 4070 C C . ALA B 1 237 ? 13.874 60.913 15.079 1.00 59.32 216 ALA B C 1
ATOM 4071 O O . ALA B 1 237 ? 13.730 59.749 15.520 1.00 53.12 216 ALA B O 1
ATOM 4073 N N . SER B 1 238 ? 13.956 62.006 15.847 1.00 53.22 217 SER B N 1
ATOM 4074 C CA . SER B 1 238 ? 13.829 61.970 17.321 1.00 54.19 217 SER B CA 1
ATOM 4075 C C . SER B 1 238 ? 12.455 61.410 17.665 1.00 63.16 217 SER B C 1
ATOM 4076 O O . SER B 1 238 ? 12.414 60.559 18.562 1.00 66.97 217 SER B O 1
ATOM 4079 N N . ALA B 1 239 ? 11.388 61.884 16.986 1.00 65.23 218 ALA B N 1
ATOM 4080 C CA . ALA B 1 239 ? 9.972 61.511 17.246 1.00 62.11 218 ALA B CA 1
ATOM 4081 C C . ALA B 1 239 ? 9.803 59.992 17.111 1.00 64.33 218 ALA B C 1
ATOM 4082 O O . ALA B 1 239 ? 9.239 59.367 18.047 1.00 69.35 218 ALA B O 1
ATOM 4084 N N . VAL B 1 240 ? 10.313 59.436 16.001 1.00 59.29 219 VAL B N 1
ATOM 4085 C CA . VAL B 1 240 ? 10.378 57.971 15.716 1.00 54.13 219 VAL B CA 1
ATOM 4086 C C . VAL B 1 240 ? 11.093 57.263 16.876 1.00 58.30 219 VAL B C 1
ATOM 4087 O O . VAL B 1 240 ? 10.579 56.231 17.328 1.00 54.64 219 VAL B O 1
ATOM 4091 N N . THR B 1 241 ? 12.244 57.775 17.325 1.00 62.04 220 THR B N 1
ATOM 4092 C CA . THR B 1 241 ? 13.082 57.125 18.371 1.00 67.99 220 THR B CA 1
ATOM 4093 C C . THR B 1 241 ? 12.289 57.047 19.677 1.00 70.98 220 THR B C 1
ATOM 4094 O O . THR B 1 241 ? 12.353 55.985 20.329 1.00 72.47 220 THR B O 1
ATOM 4098 N N . GLU B 1 242 ? 11.583 58.125 20.039 1.00 74.65 221 GLU B N 1
ATOM 4099 C CA . GLU B 1 242 ? 10.765 58.207 21.281 1.00 74.58 221 GLU B CA 1
ATOM 4100 C C . GLU B 1 242 ? 9.577 57.256 21.137 1.00 66.46 221 GLU B C 1
ATOM 4101 O O . GLU B 1 242 ? 9.373 56.438 22.068 1.00 67.96 221 GLU B O 1
ATOM 4107 N N . ALA B 1 243 ? 8.883 57.300 19.998 1.00 61.48 222 ALA B N 1
ATOM 4108 C CA . ALA B 1 243 ? 7.760 56.390 19.672 1.00 68.25 222 ALA B CA 1
ATOM 4109 C C . ALA B 1 243 ? 8.191 54.926 19.872 1.00 73.47 222 ALA B C 1
ATOM 4110 O O . ALA B 1 243 ? 7.511 54.202 20.630 1.00 90.87 222 ALA B O 1
ATOM 4112 N N . VAL B 1 244 ? 9.294 54.507 19.245 1.00 90.11 223 VAL B N 1
ATOM 4113 C CA . VAL B 1 244 ? 9.795 53.096 19.267 1.00 87.07 223 VAL B CA 1
ATOM 4114 C C . VAL B 1 244 ? 10.169 52.718 20.711 1.00 86.01 223 VAL B C 1
ATOM 4115 O O . VAL B 1 244 ? 9.899 51.571 21.112 1.00 88.55 223 VAL B O 1
ATOM 4119 N N . LYS B 1 245 ? 10.742 53.655 21.470 1.00 88.76 224 LYS B N 1
ATOM 4120 C CA . LYS B 1 245 ? 11.188 53.435 22.870 1.00 98.13 224 LYS B CA 1
ATOM 4121 C C . LYS B 1 245 ? 10.013 52.921 23.719 1.00 102.52 224 LYS B C 1
ATOM 4122 O O . LYS B 1 245 ? 10.209 51.929 24.469 1.00 97.65 224 LYS B O 1
ATOM 4128 N N . ALA B 1 246 ? 8.840 53.554 23.613 1.00 104.43 225 ALA B N 1
ATOM 4129 C CA . ALA B 1 246 ? 7.635 53.221 24.419 1.00 98.80 225 ALA B CA 1
ATOM 4130 C C . ALA B 1 246 ? 6.920 51.987 23.845 1.00 92.11 225 ALA B C 1
ATOM 4131 O O . ALA B 1 246 ? 6.431 51.181 24.646 1.00 94.09 225 ALA B O 1
ATOM 4133 N N . GLN B 1 247 ? 6.857 51.841 22.517 1.00 90.80 226 GLN B N 1
ATOM 4134 C CA . GLN B 1 247 ? 6.002 50.846 21.806 1.00 93.61 226 GLN B CA 1
ATOM 4135 C C . GLN B 1 247 ? 6.847 49.650 21.338 1.00 100.91 226 GLN B C 1
ATOM 4136 O O . GLN B 1 247 ? 6.642 49.189 20.182 1.00 97.48 226 GLN B O 1
ATOM 4142 N N . PHE B 1 248 ? 7.762 49.148 22.181 1.00 108.05 227 PHE B N 1
ATOM 4143 C CA . PHE B 1 248 ? 8.606 47.956 21.875 1.00 105.32 227 PHE B CA 1
ATOM 4144 C C . PHE B 1 248 ? 9.389 47.508 23.117 1.00 92.63 227 PHE B C 1
ATOM 4145 O O . PHE B 1 248 ? 10.050 48.377 23.700 1.00 92.82 227 PHE B O 1
ATOM 4153 N N . LEU B 1 261 ? 17.904 50.958 22.130 1.00 55.52 240 LEU B N 1
ATOM 4154 C CA . LEU B 1 261 ? 17.716 51.673 20.822 1.00 65.27 240 LEU B CA 1
ATOM 4155 C C . LEU B 1 261 ? 18.579 52.941 20.760 1.00 64.80 240 LEU B C 1
ATOM 4156 O O . LEU B 1 261 ? 18.156 53.973 21.293 1.00 63.38 240 LEU B O 1
ATOM 4161 N N . TYR B 1 262 ? 19.709 52.881 20.058 1.00 67.48 241 TYR B N 1
ATOM 4162 C CA . TYR B 1 262 ? 20.726 53.955 20.046 1.00 69.15 241 TYR B CA 1
ATOM 4163 C C . TYR B 1 262 ? 20.206 55.162 19.254 1.00 63.16 241 TYR B C 1
ATOM 4164 O O . TYR B 1 262 ? 20.595 56.286 19.599 1.00 70.96 241 TYR B O 1
ATOM 4173 N N . GLY B 1 263 ? 19.331 54.963 18.267 1.00 58.24 242 GLY B N 1
ATOM 4174 C CA . GLY B 1 263 ? 18.715 56.088 17.531 1.00 59.32 242 GLY B CA 1
ATOM 4175 C C . GLY B 1 263 ? 18.039 55.671 16.231 1.00 56.78 242 GLY B C 1
ATOM 4176 O O . GLY B 1 263 ? 17.718 54.488 16.058 1.00 54.10 242 GLY B O 1
ATOM 4177 N N . THR B 1 264 ? 17.826 56.630 15.341 1.00 51.03 243 THR B N 1
ATOM 4178 C CA . THR B 1 264 ? 17.051 56.455 14.095 1.00 55.27 243 THR B CA 1
ATOM 4179 C C . THR B 1 264 ? 17.911 56.899 12.905 1.00 54.09 243 THR B C 1
ATOM 4180 O O . THR B 1 264 ? 18.574 57.950 12.983 1.00 51.67 243 THR B O 1
ATOM 4184 N N . ILE B 1 265 ? 17.850 56.148 11.811 1.00 49.77 244 ILE B N 1
ATOM 4185 C CA . ILE B 1 265 ? 18.461 56.549 10.521 1.00 47.24 244 ILE B CA 1
ATOM 4186 C C . ILE B 1 265 ? 17.346 56.790 9.497 1.00 44.35 244 ILE B C 1
ATOM 4187 O O . ILE B 1 265 ? 16.580 55.858 9.243 1.00 43.42 244 ILE B O 1
ATOM 4192 N N . LEU B 1 266 ? 17.264 58.003 8.952 1.00 43.57 245 LEU B N 1
ATOM 4193 C CA . LEU B 1 266 ? 16.372 58.334 7.812 1.00 50.00 245 LEU B CA 1
ATOM 4194 C C . LEU B 1 266 ? 17.129 58.084 6.504 1.00 52.59 245 LEU B C 1
ATOM 4195 O O . LEU B 1 266 ? 18.300 58.448 6.434 1.00 57.62 245 LEU B O 1
ATOM 4200 N N . THR B 1 267 ? 16.468 57.509 5.494 1.00 50.87 246 THR B N 1
ATOM 4201 C CA . THR B 1 267 ? 17.093 57.089 4.220 1.00 51.95 246 THR B CA 1
ATOM 4202 C C . THR B 1 267 ? 16.416 57.771 3.025 1.00 52.17 246 THR B C 1
ATOM 4203 O O . THR B 1 267 ? 15.295 58.247 3.134 1.00 49.55 246 THR B O 1
ATOM 4207 N N . ASP B 1 268 ? 17.103 57.793 1.891 1.00 60.12 247 ASP B N 1
ATOM 4208 C CA . ASP B 1 268 ? 16.555 58.271 0.595 1.00 62.30 247 ASP B CA 1
ATOM 4209 C C . ASP B 1 268 ? 15.645 57.213 -0.038 1.00 64.18 247 ASP B C 1
ATOM 4210 O O . ASP B 1 268 ? 15.068 57.505 -1.107 1.00 63.36 247 ASP B O 1
ATOM 4215 N N . GLY B 1 269 ? 15.634 56.003 0.523 1.00 67.01 248 GLY B N 1
ATOM 4216 C CA . GLY B 1 269 ? 14.764 54.890 0.093 1.00 66.59 248 GLY B CA 1
ATOM 4217 C C . GLY B 1 269 ? 15.313 54.160 -1.121 1.00 64.72 248 GLY B C 1
ATOM 4218 O O . GLY B 1 269 ? 14.534 53.475 -1.772 1.00 76.44 248 GLY B O 1
ATOM 4219 N N . LYS B 1 270 ? 16.605 54.295 -1.419 1.00 68.31 249 LYS B N 1
ATOM 4220 C CA . LYS B 1 270 ? 17.267 53.545 -2.517 1.00 71.74 249 LYS B CA 1
ATOM 4221 C C . LYS B 1 270 ? 17.826 52.207 -1.998 1.00 72.48 249 LYS B C 1
ATOM 4222 O O . LYS B 1 270 ? 18.978 51.917 -2.311 1.00 71.19 249 LYS B O 1
ATOM 4228 N N . ASP B 1 271 ? 17.050 51.413 -1.245 1.00 75.16 250 ASP B N 1
ATOM 4229 C CA . ASP B 1 271 ? 17.517 50.101 -0.696 1.00 74.80 250 ASP B CA 1
ATOM 4230 C C . ASP B 1 271 ? 17.616 49.062 -1.831 1.00 75.02 250 ASP B C 1
ATOM 4231 O O . ASP B 1 271 ? 18.329 48.066 -1.651 1.00 63.97 250 ASP B O 1
ATOM 4236 N N . ALA B 1 272 ? 16.945 49.305 -2.961 1.00 80.78 251 ALA B N 1
ATOM 4237 C CA . ALA B 1 272 ? 17.090 48.545 -4.228 1.00 80.95 251 ALA B CA 1
ATOM 4238 C C . ALA B 1 272 ? 18.535 48.651 -4.747 1.00 74.99 251 ALA B C 1
ATOM 4239 O O . ALA B 1 272 ? 19.027 49.783 -4.864 1.00 77.05 251 ALA B O 1
ATOM 4241 N N . TYR B 1 273 ? 19.174 47.522 -5.079 1.00 72.24 252 TYR B N 1
ATOM 4242 C CA . TYR B 1 273 ? 20.607 47.461 -5.487 1.00 74.46 252 TYR B CA 1
ATOM 4243 C C . TYR B 1 273 ? 20.848 48.396 -6.669 1.00 73.71 252 TYR B C 1
ATOM 4244 O O . TYR B 1 273 ? 20.018 48.394 -7.586 1.00 84.74 252 TYR B O 1
ATOM 4253 N N . THR B 1 274 ? 21.946 49.154 -6.635 1.00 73.75 253 THR B N 1
ATOM 4254 C CA . THR B 1 274 ? 22.382 50.062 -7.729 1.00 80.53 253 THR B CA 1
ATOM 4255 C C . THR B 1 274 ? 23.837 50.490 -7.507 1.00 84.66 253 THR B C 1
ATOM 4256 O O . THR B 1 274 ? 24.319 50.336 -6.377 1.00 102.06 253 THR B O 1
ATOM 4260 N N . LYS B 1 275 ? 24.497 51.019 -8.540 1.00 85.90 254 LYS B N 1
ATOM 4261 C CA . LYS B 1 275 ? 25.847 51.632 -8.422 1.00 87.44 254 LYS B CA 1
ATOM 4262 C C . LYS B 1 275 ? 25.702 52.993 -7.737 1.00 89.92 254 LYS B C 1
ATOM 4263 O O . LYS B 1 275 ? 26.715 53.468 -7.160 1.00 93.85 254 LYS B O 1
ATOM 4269 N N . GLU B 1 276 ? 24.506 53.597 -7.800 1.00 87.13 255 GLU B N 1
ATOM 4270 C CA . GLU B 1 276 ? 24.208 54.910 -7.162 1.00 93.51 255 GLU B CA 1
ATOM 4271 C C . GLU B 1 276 ? 24.359 54.750 -5.652 1.00 80.42 255 GLU B C 1
ATOM 4272 O O . GLU B 1 276 ? 23.868 53.775 -5.086 1.00 81.19 255 GLU B O 1
ATOM 4278 N N . PRO B 1 277 ? 25.056 55.678 -4.956 1.00 69.83 256 PRO B N 1
ATOM 4279 C CA . PRO B 1 277 ? 25.066 55.689 -3.496 1.00 64.78 256 PRO B CA 1
ATOM 4280 C C . PRO B 1 277 ? 23.667 55.935 -2.909 1.00 63.71 256 PRO B C 1
ATOM 4281 O O . PRO B 1 277 ? 22.845 56.561 -3.566 1.00 59.66 256 PRO B O 1
ATOM 4285 N N . THR B 1 278 ? 23.423 55.409 -1.707 1.00 55.82 257 THR B N 1
ATOM 4286 C CA . THR B 1 278 ? 22.181 55.649 -0.942 1.00 57.71 257 THR B CA 1
ATOM 4287 C C . THR B 1 278 ? 22.485 56.618 0.211 1.00 57.74 257 THR B C 1
ATOM 4288 O O . THR B 1 278 ? 23.401 56.335 1.008 1.00 56.01 257 THR B O 1
ATOM 4292 N N . THR B 1 279 ? 21.741 57.725 0.285 1.00 55.55 258 THR B N 1
ATOM 4293 C CA . THR B 1 279 ? 21.923 58.792 1.291 1.00 54.98 258 THR B CA 1
ATOM 4294 C C . THR B 1 279 ? 21.110 58.459 2.538 1.00 56.90 258 THR B C 1
ATOM 4295 O O . THR B 1 279 ? 19.923 58.169 2.412 1.00 51.74 258 THR B O 1
ATOM 4299 N N . ASN B 1 280 ? 21.753 58.526 3.700 1.00 65.10 259 ASN B N 1
ATOM 4300 C CA . ASN B 1 280 ? 21.130 58.241 5.014 1.00 67.79 259 ASN B CA 1
ATOM 4301 C C . ASN B 1 280 ? 21.559 59.347 5.970 1.00 67.44 259 ASN B C 1
ATOM 4302 O O . ASN B 1 280 ? 22.602 59.957 5.723 1.00 78.69 259 ASN B O 1
ATOM 4307 N N . ILE B 1 281 ? 20.759 59.610 7.001 1.00 66.25 260 ILE B N 1
ATOM 4308 C CA . ILE B 1 281 ? 21.122 60.539 8.110 1.00 66.10 260 ILE B CA 1
ATOM 4309 C C . ILE B 1 281 ? 20.843 59.811 9.411 1.00 56.07 260 ILE B C 1
ATOM 4310 O O . ILE B 1 281 ? 19.755 59.281 9.553 1.00 61.56 260 ILE B O 1
ATOM 4315 N N . CYS B 1 282 ? 21.831 59.780 10.294 1.00 58.97 261 CYS B N 1
ATOM 4316 C CA . CYS B 1 282 ? 21.743 59.109 11.609 1.00 58.65 261 CYS B CA 1
ATOM 4317 C C . CYS B 1 282 ? 21.576 60.168 12.697 1.00 61.02 261 CYS B C 1
ATOM 4318 O O . CYS B 1 282 ? 22.417 61.076 12.762 1.00 54.21 261 CYS B O 1
ATOM 4321 N N . VAL B 1 283 ? 20.485 60.069 13.462 1.00 61.98 262 VAL B N 1
ATOM 4322 C CA . VAL B 1 283 ? 20.166 60.957 14.610 1.00 57.00 262 VAL B CA 1
ATOM 4323 C C . VAL B 1 283 ? 20.100 60.074 15.845 1.00 58.55 262 VAL B C 1
ATOM 4324 O O . VAL B 1 283 ? 19.121 59.330 15.973 1.00 74.05 262 VAL B O 1
ATOM 4328 N N . PHE B 1 284 ? 21.105 60.150 16.714 1.00 57.78 263 PHE B N 1
ATOM 4329 C CA . PHE B 1 284 ? 21.196 59.264 17.901 1.00 66.99 263 PHE B CA 1
ATOM 4330 C C . PHE B 1 284 ? 21.215 60.115 19.174 1.00 73.74 263 PHE B C 1
ATOM 4331 O O . PHE B 1 284 ? 21.375 61.357 19.062 1.00 73.99 263 PHE B O 1
ATOM 4339 N N . ALA B 1 285 ? 21.038 59.460 20.332 1.00 87.28 264 ALA B N 1
ATOM 4340 C CA . ALA B 1 285 ? 21.226 60.027 21.694 1.00 86.74 264 ALA B CA 1
ATOM 4341 C C . ALA B 1 285 ? 20.349 61.275 21.855 1.00 74.77 264 ALA B C 1
ATOM 4342 O O . ALA B 1 285 ? 19.166 61.179 21.476 1.00 64.13 264 ALA B O 1
ATOM 4344 N N . ASP B 1 286 ? 20.898 62.383 22.375 1.00 72.18 265 ASP B N 1
ATOM 4345 C CA . ASP B 1 286 ? 20.168 63.672 22.532 1.00 85.25 265 ASP B CA 1
ATOM 4346 C C . ASP B 1 286 ? 20.262 64.441 21.211 1.00 78.21 265 ASP B C 1
ATOM 4347 O O . ASP B 1 286 ? 21.057 65.393 21.128 1.00 89.34 265 ASP B O 1
ATOM 4352 N N . GLU B 1 287 ? 19.453 64.060 20.225 1.00 74.77 266 GLU B N 1
ATOM 4353 C CA . GLU B 1 287 ? 19.294 64.803 18.947 1.00 79.98 266 GLU B CA 1
ATOM 4354 C C . GLU B 1 287 ? 20.684 65.127 18.359 1.00 68.87 266 GLU B C 1
ATOM 4355 O O . GLU B 1 287 ? 20.876 66.252 17.830 1.00 63.08 266 GLU B O 1
ATOM 4361 N N . GLN B 1 288 ? 21.617 64.175 18.425 1.00 62.24 267 GLN B N 1
ATOM 4362 C CA . GLN B 1 288 ? 22.997 64.345 17.904 1.00 68.65 267 GLN B CA 1
ATOM 4363 C C . GLN B 1 288 ? 23.133 63.739 16.490 1.00 72.65 267 GLN B C 1
ATOM 4364 O O . GLN B 1 288 ? 22.993 62.501 16.336 1.00 66.31 267 GLN B O 1
ATOM 4370 N N . VAL B 1 289 ? 23.421 64.574 15.485 1.00 70.31 268 VAL B N 1
ATOM 4371 C CA . VAL B 1 289 ? 23.570 64.147 14.057 1.00 61.08 268 VAL B CA 1
ATOM 4372 C C . VAL B 1 289 ? 24.974 63.563 13.858 1.00 60.32 268 VAL B C 1
ATOM 4373 O O . VAL B 1 289 ? 25.927 64.101 14.418 1.00 66.86 268 VAL B O 1
ATOM 4377 N N . ASP B 1 290 ? 25.090 62.472 13.110 1.00 53.57 269 ASP B N 1
ATOM 4378 C CA . ASP B 1 290 ? 26.383 61.876 12.723 1.00 51.78 269 ASP B CA 1
ATOM 4379 C C . ASP B 1 290 ? 26.783 62.505 11.397 1.00 60.97 269 ASP B C 1
ATOM 4380 O O . ASP B 1 290 ? 25.944 62.535 10.471 1.00 72.08 269 ASP B O 1
ATOM 4385 N N . ARG B 1 291 ? 28.044 62.937 11.301 1.00 65.77 270 ARG B N 1
ATOM 4386 C CA . ARG B 1 291 ? 28.603 63.637 10.116 1.00 58.37 270 ARG B CA 1
ATOM 4387 C C . ARG B 1 291 ? 29.039 62.603 9.075 1.00 56.71 270 ARG B C 1
ATOM 4388 O O . ARG B 1 291 ? 29.280 63.024 7.944 1.00 56.69 270 ARG B O 1
ATOM 4396 N N . SER B 1 292 ? 29.156 61.321 9.455 1.00 56.97 271 SER B N 1
ATOM 4397 C CA . SER B 1 292 ? 29.563 60.186 8.579 1.00 57.09 271 SER B CA 1
ATOM 4398 C C . SER B 1 292 ? 28.371 59.272 8.302 1.00 56.64 271 SER B C 1
ATOM 4399 O O . SER B 1 292 ? 27.399 59.290 9.048 1.00 58.63 271 SER B O 1
ATOM 4402 N N . PRO B 1 293 ? 28.407 58.429 7.244 1.00 61.86 272 PRO B N 1
ATOM 4403 C CA . PRO B 1 293 ? 27.476 57.304 7.122 1.00 62.26 272 PRO B CA 1
ATOM 4404 C C . PRO B 1 293 ? 27.825 56.397 8.296 1.00 61.12 272 PRO B C 1
ATOM 4405 O O . PRO B 1 293 ? 28.934 55.943 8.342 1.00 94.61 272 PRO B O 1
ATOM 4409 N N . THR B 1 294 ? 26.966 56.240 9.283 1.00 59.00 273 THR B N 1
ATOM 4410 C CA . THR B 1 294 ? 27.391 55.540 10.519 1.00 57.93 273 THR B CA 1
ATOM 4411 C C . THR B 1 294 ? 27.902 54.145 10.146 1.00 61.19 273 THR B C 1
ATOM 4412 O O . THR B 1 294 ? 27.160 53.413 9.459 1.00 80.29 273 THR B O 1
ATOM 4416 N N . GLY B 1 295 ? 29.106 53.780 10.576 1.00 53.90 274 GLY B N 1
ATOM 4417 C CA . GLY B 1 295 ? 29.645 52.415 10.386 1.00 57.73 274 GLY B CA 1
ATOM 4418 C C . GLY B 1 295 ? 28.690 51.336 10.874 1.00 51.81 274 GLY B C 1
ATOM 4419 O O . GLY B 1 295 ? 28.465 50.380 10.140 1.00 46.71 274 GLY B O 1
ATOM 4420 N N . SER B 1 296 ? 28.155 51.498 12.083 1.00 61.33 275 SER B N 1
ATOM 4421 C CA . SER B 1 296 ? 27.005 50.736 12.645 1.00 63.06 275 SER B CA 1
ATOM 4422 C C . SER B 1 296 ? 25.817 50.775 11.684 1.00 60.65 275 SER B C 1
ATOM 4423 O O . SER B 1 296 ? 25.278 49.717 11.379 1.00 75.14 275 SER B O 1
ATOM 4426 N N . GLY B 1 297 ? 25.436 51.968 11.235 1.00 61.39 276 GLY B N 1
ATOM 4427 C CA . GLY B 1 297 ? 24.304 52.211 10.319 1.00 59.19 276 GLY B CA 1
ATOM 4428 C C . GLY B 1 297 ? 24.462 51.461 9.012 1.00 55.08 276 GLY B C 1
ATOM 4429 O O . GLY B 1 297 ? 23.492 50.761 8.632 1.00 61.55 276 GLY B O 1
ATOM 4430 N N . VAL B 1 298 ? 25.628 51.601 8.363 1.00 45.61 277 VAL B N 1
ATOM 4431 C CA . VAL B 1 298 ? 26.023 50.834 7.145 1.00 43.82 277 VAL B CA 1
ATOM 4432 C C . VAL B 1 298 ? 25.801 49.345 7.430 1.00 46.32 277 VAL B C 1
ATOM 4433 O O . VAL B 1 298 ? 25.143 48.655 6.638 1.00 45.15 277 VAL B O 1
ATOM 4437 N N . THR B 1 299 ? 26.350 48.861 8.535 1.00 46.22 278 THR B N 1
ATOM 4438 C CA . THR B 1 299 ? 26.273 47.435 8.915 1.00 44.94 278 THR B CA 1
ATOM 4439 C C . THR B 1 299 ? 24.810 46.997 8.979 1.00 43.40 278 THR B C 1
ATOM 4440 O O . THR B 1 299 ? 24.483 46.018 8.315 1.00 47.84 278 THR B O 1
ATOM 4444 N N . ALA B 1 300 ? 23.983 47.693 9.754 1.00 43.31 279 ALA B N 1
ATOM 4445 C CA . ALA B 1 300 ? 22.573 47.326 9.999 1.00 45.71 279 ALA B CA 1
ATOM 4446 C C . ALA B 1 300 ? 21.767 47.427 8.696 1.00 46.38 279 ALA B C 1
ATOM 4447 O O . ALA B 1 300 ? 20.880 46.590 8.475 1.00 43.45 279 ALA B O 1
ATOM 4449 N N . ARG B 1 301 ? 22.070 48.403 7.847 1.00 46.76 280 ARG B N 1
ATOM 4450 C CA . ARG B 1 301 ? 21.349 48.572 6.559 1.00 50.96 280 ARG B CA 1
ATOM 4451 C C . ARG B 1 301 ? 21.688 47.411 5.617 1.00 56.58 280 ARG B C 1
ATOM 4452 O O . ARG B 1 301 ? 20.788 46.989 4.872 1.00 61.35 280 ARG B O 1
ATOM 4460 N N . ILE B 1 302 ? 22.938 46.929 5.634 1.00 56.82 281 ILE B N 1
ATOM 4461 C CA . ILE B 1 302 ? 23.384 45.779 4.792 1.00 53.14 281 ILE B CA 1
ATOM 4462 C C . ILE B 1 302 ? 22.643 44.529 5.264 1.00 50.00 281 ILE B C 1
ATOM 4463 O O . ILE B 1 302 ? 22.088 43.836 4.410 1.00 46.57 281 ILE B O 1
ATOM 4468 N N . ALA B 1 303 ? 22.623 44.274 6.570 1.00 47.50 282 ALA B N 1
ATOM 4469 C CA . ALA B 1 303 ? 21.789 43.217 7.185 1.00 52.47 282 ALA B CA 1
ATOM 4470 C C . ALA B 1 303 ? 20.346 43.324 6.665 1.00 55.42 282 ALA B C 1
ATOM 4471 O O . ALA B 1 303 ? 19.777 42.298 6.276 1.00 62.70 282 ALA B O 1
ATOM 4473 N N . LEU B 1 304 ? 19.771 44.523 6.668 1.00 54.68 283 LEU B N 1
ATOM 4474 C CA . LEU B 1 304 ? 18.359 44.754 6.268 1.00 59.16 283 LEU B CA 1
ATOM 4475 C C . LEU B 1 304 ? 18.201 44.457 4.775 1.00 54.68 283 LEU B C 1
ATOM 4476 O O . LEU B 1 304 ? 17.213 43.829 4.409 1.00 47.55 283 LEU B O 1
ATOM 4481 N N . GLN B 1 305 ? 19.149 44.907 3.952 1.00 56.18 284 GLN B N 1
ATOM 4482 C CA . GLN B 1 305 ? 19.133 44.711 2.478 1.00 60.23 284 GLN B CA 1
ATOM 4483 C C . GLN B 1 305 ? 19.271 43.209 2.181 1.00 62.97 284 GLN B C 1
ATOM 4484 O O . GLN B 1 305 ? 18.587 42.711 1.267 1.00 63.70 284 GLN B O 1
ATOM 4490 N N . TYR B 1 306 ? 20.124 42.508 2.934 1.00 64.17 285 TYR B N 1
ATOM 4491 C CA . TYR B 1 306 ? 20.361 41.048 2.794 1.00 60.50 285 TYR B CA 1
ATOM 4492 C C . TYR B 1 306 ? 19.056 40.314 3.101 1.00 56.53 285 TYR B C 1
ATOM 4493 O O . TYR B 1 306 ? 18.645 39.482 2.307 1.00 62.21 285 TYR B O 1
ATOM 4502 N N . HIS B 1 307 ? 18.433 40.653 4.222 1.00 58.90 286 HIS B N 1
ATOM 4503 C CA . HIS B 1 307 ? 17.206 40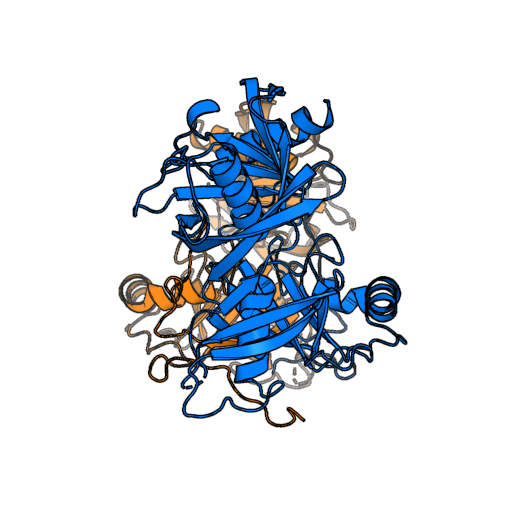.016 4.762 1.00 60.03 286 HIS B CA 1
ATOM 4504 C C . HIS B 1 307 ? 16.036 40.165 3.785 1.00 56.99 286 HIS B C 1
ATOM 4505 O O . HIS B 1 307 ? 15.283 39.221 3.630 1.00 71.47 286 HIS B O 1
ATOM 4512 N N . LYS B 1 308 ? 15.893 41.307 3.129 1.00 55.99 287 LYS B N 1
ATOM 4513 C CA . LYS B 1 308 ? 14.766 41.574 2.196 1.00 58.63 287 LYS B CA 1
ATOM 4514 C C . LYS B 1 308 ? 15.085 41.029 0.797 1.00 63.52 287 LYS B C 1
ATOM 4515 O O . LYS B 1 308 ? 14.286 41.287 -0.110 1.00 85.68 287 LYS B O 1
ATOM 4521 N N . GLY B 1 309 ? 16.191 40.300 0.622 1.00 61.87 288 GLY B N 1
ATOM 4522 C CA . GLY B 1 309 ? 16.603 39.708 -0.666 1.00 58.62 288 GLY B CA 1
ATOM 4523 C C . GLY B 1 309 ? 16.864 40.758 -1.738 1.00 58.32 288 GLY B C 1
ATOM 4524 O O . GLY B 1 309 ? 16.547 40.522 -2.932 1.00 58.18 288 GLY B O 1
ATOM 4525 N N . LEU B 1 310 ? 17.430 41.893 -1.349 1.00 59.33 289 LEU B N 1
ATOM 4526 C CA . LEU B 1 310 ? 17.780 42.984 -2.296 1.00 62.42 289 LEU B CA 1
ATOM 4527 C C . LEU B 1 310 ? 19.266 42.912 -2.650 1.00 60.21 289 LEU B C 1
ATOM 4528 O O . LEU B 1 310 ? 19.685 43.667 -3.560 1.00 62.85 289 LEU B O 1
ATOM 4533 N N . LEU B 1 311 ? 20.014 42.032 -1.978 1.00 55.95 290 LEU B N 1
ATOM 4534 C CA . LEU B 1 311 ? 21.498 42.031 -1.981 1.00 62.43 290 LEU B CA 1
ATOM 4535 C C . LEU B 1 311 ? 21.998 40.629 -1.622 1.00 65.68 290 LEU B C 1
ATOM 4536 O O . LEU B 1 311 ? 21.338 39.960 -0.773 1.00 57.45 290 LEU B O 1
ATOM 4541 N N . GLU B 1 312 ? 23.121 40.209 -2.223 1.00 71.61 291 GLU B N 1
ATOM 4542 C CA . GLU B 1 312 ? 23.758 38.892 -1.954 1.00 79.94 291 GLU B CA 1
ATOM 4543 C C . GLU B 1 312 ? 25.115 39.117 -1.270 1.00 71.23 291 GLU B C 1
ATOM 4544 O O . GLU B 1 312 ? 25.571 40.279 -1.204 1.00 74.88 291 GLU B O 1
ATOM 4550 N N . LEU B 1 313 ? 25.712 38.051 -0.731 1.00 61.50 292 LEU B N 1
ATOM 4551 C CA . LEU B 1 313 ? 27.074 38.076 -0.143 1.00 61.77 292 LEU B CA 1
ATOM 4552 C C . LEU B 1 313 ? 28.057 38.630 -1.180 1.00 62.96 292 LEU B C 1
ATOM 4553 O O . LEU B 1 313 ? 27.879 38.397 -2.366 1.00 62.69 292 LEU B O 1
ATOM 4558 N N . ASN B 1 314 ? 29.026 39.410 -0.723 1.00 71.41 293 ASN B N 1
ATOM 4559 C CA . ASN B 1 314 ? 30.132 39.987 -1.532 1.00 72.22 293 ASN B CA 1
ATOM 4560 C C . ASN B 1 314 ? 29.557 40.931 -2.596 1.00 70.38 293 ASN B C 1
ATOM 4561 O O . ASN B 1 314 ? 30.336 41.393 -3.443 1.00 77.85 293 ASN B O 1
ATOM 4566 N N . GLN B 1 315 ? 28.268 41.271 -2.517 1.00 68.07 294 GLN B N 1
ATOM 4567 C CA . GLN B 1 315 ? 27.704 42.451 -3.222 1.00 72.86 294 GLN B CA 1
ATOM 4568 C C . GLN B 1 315 ? 27.887 43.692 -2.333 1.00 76.28 294 GLN B C 1
ATOM 4569 O O . GLN B 1 315 ? 27.525 43.625 -1.120 1.00 83.52 294 GLN B O 1
ATOM 4575 N N . MET B 1 316 ? 28.407 44.778 -2.919 1.00 67.68 295 MET B N 1
ATOM 4576 C CA . MET B 1 316 ? 28.891 45.991 -2.210 1.00 63.19 295 MET B CA 1
ATOM 4577 C C . MET B 1 316 ? 28.026 47.188 -2.609 1.00 59.62 295 MET B C 1
ATOM 4578 O O . MET B 1 316 ? 27.963 47.479 -3.802 1.00 57.38 295 MET B O 1
ATOM 4583 N N . ARG B 1 317 ? 27.392 47.848 -1.634 1.00 61.25 296 ARG B N 1
ATOM 4584 C CA . ARG B 1 317 ? 26.702 49.159 -1.803 1.00 58.52 296 ARG B CA 1
ATOM 4585 C C . ARG B 1 317 ? 27.599 50.285 -1.292 1.00 57.47 296 ARG B C 1
ATOM 4586 O O . ARG B 1 317 ? 28.550 49.991 -0.564 1.00 54.27 296 ARG B O 1
ATOM 4594 N N . ALA B 1 318 ? 27.286 51.521 -1.680 1.00 57.30 297 ALA B N 1
ATOM 4595 C CA . ALA B 1 318 ? 27.892 52.763 -1.158 1.00 56.90 297 ALA B CA 1
ATOM 4596 C C . ALA B 1 318 ? 26.825 53.548 -0.398 1.00 57.76 297 ALA B C 1
ATOM 4597 O O . ALA B 1 318 ? 25.686 53.670 -0.889 1.00 59.68 297 ALA B O 1
ATOM 4599 N N . PHE B 1 319 ? 27.189 54.060 0.773 1.00 58.43 298 PHE B N 1
ATOM 4600 C CA . PHE B 1 319 ? 26.315 54.868 1.652 1.00 52.52 298 PHE B CA 1
ATOM 4601 C C . PHE B 1 319 ? 26.878 56.288 1.726 1.00 48.68 298 PHE B C 1
ATOM 4602 O O . PHE B 1 319 ? 28.053 56.449 2.015 1.00 51.90 298 PHE B O 1
ATOM 4610 N N . LYS B 1 320 ? 26.044 57.286 1.472 1.00 52.27 299 LYS B N 1
ATOM 4611 C CA . LYS B 1 320 ? 26.428 58.716 1.473 1.00 52.43 299 LYS B CA 1
ATOM 4612 C C . LYS B 1 320 ? 25.783 59.411 2.675 1.00 51.56 299 LYS B C 1
ATOM 4613 O O . LYS B 1 320 ? 24.588 59.173 2.954 1.00 44.39 299 LYS B O 1
ATOM 4619 N N . SER B 1 321 ? 26.544 60.251 3.367 1.00 60.43 300 SER B N 1
ATOM 4620 C CA . SER B 1 321 ? 26.040 61.066 4.502 1.00 66.84 300 SER B CA 1
ATOM 4621 C C . SER B 1 321 ? 25.254 62.264 3.961 1.00 60.47 300 SER B C 1
ATOM 4622 O O . SER B 1 321 ? 25.793 62.976 3.099 1.00 57.00 300 SER B O 1
ATOM 4625 N N . SER B 1 322 ? 24.027 62.468 4.447 1.00 62.08 301 SER B N 1
ATOM 4626 C CA . SER B 1 322 ? 23.192 63.659 4.122 1.00 66.03 301 SER B CA 1
ATOM 4627 C C . SER B 1 322 ? 23.878 64.923 4.670 1.00 59.41 301 SER B C 1
ATOM 4628 O O . SER B 1 322 ? 23.854 65.968 3.984 1.00 54.39 301 SER B O 1
ATOM 4631 N N . ALA B 1 323 ? 24.487 64.809 5.851 1.00 55.23 302 ALA B N 1
ATOM 4632 C CA . ALA B 1 323 ? 25.200 65.895 6.561 1.00 53.40 302 ALA B CA 1
ATOM 4633 C C . ALA B 1 323 ? 26.361 66.427 5.714 1.00 49.22 302 ALA B C 1
ATOM 4634 O O . ALA B 1 323 ? 26.410 67.613 5.464 1.00 60.36 302 ALA B O 1
ATOM 4636 N N . THR B 1 324 ? 27.273 65.564 5.298 1.00 50.28 303 THR B N 1
ATOM 4637 C CA . THR B 1 324 ? 28.642 65.919 4.872 1.00 51.61 303 THR B CA 1
ATOM 4638 C C . THR B 1 324 ? 28.910 65.523 3.426 1.00 50.28 303 THR B C 1
ATOM 4639 O O . THR B 1 324 ? 29.762 66.173 2.822 1.00 47.46 303 THR B O 1
ATOM 4643 N N . GLY B 1 325 ? 28.278 64.452 2.943 1.00 57.39 304 GLY B N 1
ATOM 4644 C CA . GLY B 1 325 ? 28.415 63.943 1.563 1.00 56.62 304 GLY B CA 1
ATOM 4645 C C . GLY B 1 325 ? 29.448 62.837 1.467 1.00 51.67 304 GLY B C 1
ATOM 4646 O O . GLY B 1 325 ? 29.724 62.373 0.345 1.00 53.03 304 GLY B O 1
ATOM 4647 N N . SER B 1 326 ? 30.012 62.411 2.595 1.00 48.24 305 SER B N 1
ATOM 4648 C CA . SER B 1 326 ? 31.083 61.388 2.617 1.00 47.06 305 SER B CA 1
ATOM 4649 C C . SER B 1 326 ? 30.444 60.012 2.421 1.00 48.16 305 SER B C 1
ATOM 4650 O O . SER B 1 326 ? 29.226 59.864 2.670 1.00 51.59 305 SER B O 1
ATOM 4653 N N . VAL B 1 327 ? 31.239 59.042 1.980 1.00 45.84 306 VAL B N 1
ATOM 4654 C CA . VAL B 1 327 ? 30.728 57.742 1.479 1.00 44.84 306 VAL B CA 1
ATOM 4655 C C . VAL B 1 327 ? 31.498 56.630 2.163 1.00 44.94 306 VAL B C 1
ATOM 4656 O O . VAL B 1 327 ? 32.728 56.656 2.118 1.00 53.69 306 VAL B O 1
ATOM 4660 N N . PHE B 1 328 ? 30.772 55.690 2.759 1.00 49.84 307 PHE B N 1
ATOM 4661 C CA . PHE B 1 328 ? 31.289 54.390 3.255 1.00 48.70 307 PHE B CA 1
ATOM 4662 C C . PHE B 1 328 ? 30.661 53.326 2.372 1.00 45.60 307 PHE B C 1
ATOM 4663 O O . PHE B 1 328 ? 29.588 53.582 1.850 1.00 46.06 307 PHE B O 1
ATOM 4671 N N . THR B 1 329 ? 31.335 52.194 2.214 1.00 47.64 308 THR B N 1
ATOM 4672 C CA . THR B 1 329 ? 30.831 51.029 1.465 1.00 52.96 308 THR B CA 1
ATOM 4673 C C . THR B 1 329 ? 30.589 49.913 2.467 1.00 53.15 308 THR B C 1
ATOM 4674 O O . THR B 1 329 ? 31.391 49.757 3.401 1.00 55.29 308 THR B O 1
ATOM 4678 N N . GLY B 1 330 ? 29.497 49.193 2.251 1.00 55.47 309 GLY B N 1
ATOM 4679 C CA . GLY B 1 330 ? 29.165 47.973 2.992 1.00 62.56 309 GLY B CA 1
ATOM 4680 C C . GLY B 1 330 ? 29.199 46.775 2.077 1.00 58.74 309 GLY B C 1
ATOM 4681 O O . GLY B 1 330 ? 28.909 46.938 0.900 1.00 55.02 309 GLY B O 1
ATOM 4682 N N . LYS B 1 331 ? 29.495 45.606 2.628 1.00 62.02 310 LYS B N 1
ATOM 4683 C CA . LYS B 1 331 ? 29.548 44.331 1.882 1.00 66.49 310 LYS B CA 1
ATOM 4684 C C . LYS B 1 331 ? 29.316 43.205 2.884 1.00 59.55 310 LYS B C 1
ATOM 4685 O O . LYS B 1 331 ? 30.120 43.077 3.793 1.00 60.82 310 LYS B O 1
ATOM 4691 N N . ALA B 1 332 ? 28.223 42.463 2.745 1.00 60.65 311 ALA B N 1
ATOM 4692 C CA . ALA B 1 332 ? 27.968 41.240 3.534 1.00 59.70 311 ALA B CA 1
ATOM 4693 C C . ALA B 1 332 ? 28.957 40.186 3.043 1.00 61.10 311 ALA B C 1
ATOM 4694 O O . ALA B 1 332 ? 29.016 39.973 1.825 1.00 65.45 311 ALA B O 1
ATOM 4696 N N . VAL B 1 333 ? 29.744 39.591 3.930 1.00 62.27 312 VAL B N 1
ATOM 4697 C CA . VAL B 1 333 ? 30.858 38.684 3.513 1.00 73.70 312 VAL B CA 1
ATOM 4698 C C . VAL B 1 333 ? 30.470 37.222 3.793 1.00 67.34 312 VAL B C 1
ATOM 4699 O O . VAL B 1 333 ? 30.762 36.364 2.943 1.00 65.97 312 VAL B O 1
ATOM 4703 N N . ARG B 1 334 ? 29.811 36.948 4.915 1.00 59.77 313 ARG B N 1
ATOM 4704 C CA . ARG B 1 334 ? 29.347 35.581 5.247 1.00 63.00 313 ARG B CA 1
ATOM 4705 C C . ARG B 1 334 ? 28.136 35.670 6.160 1.00 60.19 313 ARG B C 1
ATOM 4706 O O . ARG B 1 334 ? 27.985 36.694 6.822 1.00 54.00 313 ARG B O 1
ATOM 4714 N N . GLU B 1 335 ? 27.281 34.651 6.102 1.00 66.28 314 GLU B N 1
ATOM 4715 C CA . GLU B 1 335 ? 26.118 34.489 7.006 1.00 72.66 314 GLU B CA 1
ATOM 4716 C C . GLU B 1 335 ? 26.655 34.128 8.386 1.00 65.65 314 GLU B C 1
ATOM 4717 O O . GLU B 1 335 ? 27.826 33.760 8.486 1.00 72.40 314 GLU B O 1
ATOM 4723 N N . ALA B 1 336 ? 25.828 34.257 9.412 1.00 67.44 315 ALA B N 1
ATOM 4724 C CA . ALA B 1 336 ? 26.180 33.910 10.804 1.00 72.98 315 ALA B CA 1
ATOM 4725 C C . ALA B 1 336 ? 24.897 33.800 11.619 1.00 77.28 315 ALA B C 1
ATOM 4726 O O . ALA B 1 336 ? 23.797 33.780 11.007 1.00 82.06 315 ALA B O 1
ATOM 4728 N N . LYS B 1 337 ? 25.040 33.731 12.942 1.00 79.91 316 LYS B N 1
ATOM 4729 C CA . LYS B 1 337 ? 23.889 33.632 13.868 1.00 86.16 316 LYS B CA 1
ATOM 4730 C C . LYS B 1 337 ? 24.143 34.507 15.086 1.00 80.51 316 LYS B C 1
ATOM 4731 O O . LYS B 1 337 ? 25.312 34.790 15.401 1.00 79.29 316 LYS B O 1
ATOM 4737 N N . CYS B 1 338 ? 23.050 34.935 15.706 1.00 84.29 317 CYS B N 1
ATOM 4738 C CA . CYS B 1 338 ? 23.030 35.752 16.937 1.00 93.32 317 CYS B CA 1
ATOM 4739 C C . CYS B 1 338 ? 21.847 35.291 17.796 1.00 106.99 317 CYS B C 1
ATOM 4740 O O . CYS B 1 338 ? 20.747 35.863 17.647 1.00 106.82 317 CYS B O 1
ATOM 4743 N N . GLY B 1 339 ? 22.069 34.264 18.628 1.00 112.40 318 GLY B N 1
ATOM 4744 C CA . GLY B 1 339 ? 20.999 33.500 19.298 1.00 109.02 318 GLY B CA 1
ATOM 4745 C C . GLY B 1 339 ? 20.196 32.719 18.273 1.00 111.01 318 GLY B C 1
ATOM 4746 O O . GLY B 1 339 ? 20.819 31.988 17.470 1.00 113.65 318 GLY B O 1
ATOM 4747 N N . ASP B 1 340 ? 18.874 32.914 18.250 1.00 111.19 319 ASP B N 1
ATOM 4748 C CA . ASP B 1 340 ? 17.940 32.281 17.277 1.00 113.54 319 ASP B CA 1
ATOM 4749 C C . ASP B 1 340 ? 17.950 33.072 15.954 1.00 102.23 319 ASP B C 1
ATOM 4750 O O . ASP B 1 340 ? 17.488 32.528 14.937 1.00 90.91 319 ASP B O 1
ATOM 4755 N N . PHE B 1 341 ? 18.466 34.308 15.976 1.00 96.40 320 PHE B N 1
ATOM 4756 C CA . PHE B 1 341 ? 18.373 35.298 14.873 1.00 92.58 320 PHE B CA 1
ATOM 4757 C C . PHE B 1 341 ? 19.422 34.967 13.804 1.00 92.27 320 PHE B C 1
ATOM 4758 O O . PHE B 1 341 ? 20.594 34.735 14.150 1.00 90.05 320 PHE B O 1
ATOM 4766 N N . LYS B 1 342 ? 19.007 34.924 12.534 1.00 89.03 321 LYS B N 1
ATOM 4767 C CA . LYS B 1 342 ? 19.933 34.848 11.370 1.00 85.29 321 LYS B CA 1
ATOM 4768 C C . LYS B 1 342 ? 20.630 36.204 11.229 1.00 76.98 321 LYS B C 1
ATOM 4769 O O . LYS B 1 342 ? 19.956 37.226 10.989 1.00 76.08 321 LYS B O 1
ATOM 4775 N N . ALA B 1 343 ? 21.946 36.216 11.368 1.00 69.08 322 ALA B N 1
ATOM 4776 C CA . ALA B 1 343 ? 22.746 37.449 11.272 1.00 65.73 322 ALA B CA 1
ATOM 4777 C C . ALA B 1 343 ? 23.548 37.434 9.973 1.00 57.99 322 ALA B C 1
ATOM 4778 O O . ALA B 1 343 ? 23.470 36.467 9.214 1.00 59.94 322 ALA B O 1
ATOM 4780 N N . VAL B 1 344 ? 24.343 38.474 9.780 1.00 56.56 323 VAL B N 1
ATOM 4781 C CA . VAL B 1 344 ? 25.323 38.578 8.675 1.00 51.48 323 VAL B CA 1
ATOM 4782 C C . VAL B 1 344 ? 26.595 39.256 9.206 1.00 53.92 323 VAL B C 1
ATOM 4783 O O . VAL B 1 344 ? 26.546 39.969 10.231 1.00 58.00 323 VAL B O 1
ATOM 4787 N N . ILE B 1 345 ? 27.721 39.006 8.552 1.00 55.78 324 ILE B N 1
ATOM 4788 C CA . ILE B 1 345 ? 29.004 39.707 8.833 1.00 56.11 324 ILE B CA 1
ATOM 4789 C C . ILE B 1 345 ? 29.180 40.704 7.692 1.00 57.15 324 ILE B C 1
ATOM 4790 O O . ILE B 1 345 ? 28.978 40.290 6.527 1.00 65.11 324 ILE B O 1
ATOM 4795 N N . VAL B 1 346 ? 29.486 41.961 8.019 1.00 51.60 325 VAL B N 1
ATOM 4796 C CA . VAL B 1 346 ? 29.562 43.067 7.027 1.00 53.71 325 VAL B CA 1
ATOM 4797 C C . VAL B 1 346 ? 30.983 43.637 7.011 1.00 54.83 325 VAL B C 1
ATOM 4798 O O . VAL B 1 346 ? 31.532 43.863 8.088 1.00 53.31 325 VAL B O 1
ATOM 4802 N N . GLU B 1 347 ? 31.536 43.845 5.815 1.00 53.69 326 GLU B N 1
ATOM 4803 C CA . GLU B 1 347 ? 32.804 44.562 5.576 1.00 55.04 326 GLU B CA 1
ATOM 4804 C C . GLU B 1 347 ? 32.466 46.039 5.351 1.00 56.94 326 GLU B C 1
ATOM 4805 O O . GLU B 1 347 ? 31.967 46.379 4.259 1.00 64.48 326 GLU B O 1
ATOM 4811 N N . VAL B 1 348 ? 32.735 46.885 6.346 1.00 54.61 327 VAL B N 1
ATOM 4812 C CA . VAL B 1 348 ? 32.616 48.366 6.225 1.00 52.42 327 VAL B CA 1
ATOM 4813 C C . VAL B 1 348 ? 34.002 48.907 5.872 1.00 54.65 327 VAL B C 1
ATOM 4814 O O . VAL B 1 348 ? 34.988 48.446 6.477 1.00 47.01 327 VAL B O 1
ATOM 4818 N N . SER B 1 349 ? 34.068 49.826 4.909 1.00 55.83 328 SER B N 1
ATOM 4819 C CA . SER B 1 349 ? 35.323 50.477 4.466 1.00 56.06 328 SER B CA 1
ATOM 4820 C C . SER B 1 349 ? 35.053 51.953 4.169 1.00 58.09 328 SER B C 1
ATOM 4821 O O . SER B 1 349 ? 33.932 52.310 3.787 1.00 66.28 328 SER B O 1
ATOM 4824 N N . GLY B 1 350 ? 36.072 52.784 4.372 1.00 55.07 329 GLY B N 1
ATOM 4825 C CA . GLY B 1 350 ? 35.989 54.250 4.306 1.00 53.24 329 GLY B CA 1
ATOM 4826 C C . GLY B 1 350 ? 37.381 54.805 4.494 1.00 51.96 329 GLY B C 1
ATOM 4827 O O . GLY B 1 350 ? 38.291 54.002 4.700 1.00 50.22 329 GLY B O 1
ATOM 4828 N N . GLN B 1 351 ? 37.534 56.126 4.416 1.00 58.16 330 GLN B N 1
ATOM 4829 C CA . GLN B 1 351 ? 38.837 56.828 4.547 1.00 56.36 330 GLN B CA 1
ATOM 4830 C C . GLN B 1 351 ? 38.796 57.691 5.798 1.00 48.62 330 GLN B C 1
ATOM 4831 O O . GLN B 1 351 ? 37.804 58.365 6.034 1.00 54.43 330 GLN B O 1
ATOM 4837 N N . ALA B 1 352 ? 39.863 57.655 6.573 1.00 49.72 331 ALA B N 1
ATOM 4838 C CA . ALA B 1 352 ? 40.153 58.645 7.624 1.00 50.43 331 ALA B CA 1
ATOM 4839 C C . ALA B 1 352 ? 41.190 59.624 7.066 1.00 49.00 331 ALA B C 1
ATOM 4840 O O . ALA B 1 352 ? 42.054 59.165 6.309 1.00 49.02 331 ALA B O 1
ATOM 4842 N N . HIS B 1 353 ? 41.114 60.901 7.452 1.00 47.61 332 HIS B N 1
ATOM 4843 C CA . HIS B 1 353 ? 42.090 61.953 7.075 1.00 48.36 332 HIS B CA 1
ATOM 4844 C C . HIS B 1 353 ? 42.644 62.662 8.318 1.00 50.76 332 HIS B C 1
ATOM 4845 O O . HIS B 1 353 ? 41.852 62.886 9.271 1.00 48.89 332 HIS B O 1
ATOM 4852 N N . TYR B 1 354 ? 43.942 63.016 8.293 1.00 45.56 333 TYR B N 1
ATOM 4853 C CA . TYR B 1 354 ? 44.579 63.893 9.311 1.00 42.38 333 TYR B CA 1
ATOM 4854 C C . TYR B 1 354 ? 44.061 65.319 9.125 1.00 41.79 333 TYR B C 1
ATOM 4855 O O . TYR B 1 354 ? 43.838 65.731 7.970 1.00 50.44 333 TYR B O 1
ATOM 4864 N N . THR B 1 355 ? 43.820 66.038 10.221 1.00 41.73 334 THR B N 1
ATOM 4865 C CA . THR B 1 355 ? 43.368 67.455 10.193 1.00 44.13 334 THR B CA 1
ATOM 4866 C C . THR B 1 355 ? 44.397 68.345 10.880 1.00 37.71 334 THR B C 1
ATOM 4867 O O . THR B 1 355 ? 44.413 69.536 10.566 1.00 35.67 334 THR B O 1
ATOM 4871 N N . GLY B 1 356 ? 45.222 67.787 11.758 1.00 35.92 335 GLY B N 1
ATOM 4872 C CA . GLY B 1 356 ? 46.286 68.555 12.426 1.00 39.70 335 GLY B CA 1
ATOM 4873 C C . GLY B 1 356 ? 46.608 68.028 13.811 1.00 40.51 335 GLY B C 1
ATOM 4874 O O . GLY B 1 356 ? 46.483 66.804 14.045 1.00 39.27 335 GLY B O 1
ATOM 4875 N N . THR B 1 357 ? 47.062 68.914 14.687 1.00 42.68 336 THR B N 1
ATOM 4876 C CA . THR B 1 357 ? 47.715 68.566 15.975 1.00 47.28 336 THR B CA 1
ATOM 4877 C C . THR B 1 357 ? 47.549 69.730 16.931 1.00 43.88 336 THR B C 1
ATOM 4878 O O . THR B 1 357 ? 47.680 70.872 16.503 1.00 47.64 336 THR B O 1
ATOM 4882 N N . ALA B 1 358 ? 47.266 69.434 18.182 1.00 39.77 337 ALA B N 1
ATOM 4883 C CA . ALA B 1 358 ? 47.015 70.479 19.181 1.00 40.90 337 ALA B CA 1
ATOM 4884 C C . ALA B 1 358 ? 47.787 70.136 20.446 1.00 39.47 337 ALA B C 1
ATOM 4885 O O . ALA B 1 358 ? 48.096 68.949 20.658 1.00 44.32 337 ALA B O 1
ATOM 4887 N N . SER B 1 359 ? 48.156 71.169 21.186 1.00 35.24 338 SER B N 1
ATOM 4888 C CA . SER B 1 359 ? 48.696 71.066 22.548 1.00 37.59 338 SER B CA 1
ATOM 4889 C C . SER B 1 359 ? 47.720 71.805 23.448 1.00 38.24 338 SER B C 1
ATOM 4890 O O . SER B 1 359 ? 47.545 73.007 23.257 1.00 44.32 338 SER B O 1
ATOM 4893 N N . PHE B 1 360 ? 47.050 71.103 24.347 1.00 38.48 339 PHE B N 1
ATOM 4894 C CA . PHE B 1 360 ? 46.097 71.742 25.285 1.00 41.29 339 PHE B CA 1
ATOM 4895 C C . PHE B 1 360 ? 46.788 72.013 26.628 1.00 38.78 339 PHE B C 1
ATOM 4896 O O . PHE B 1 360 ? 47.539 71.172 27.155 1.00 35.10 339 PHE B O 1
ATOM 4904 N N . ILE B 1 361 ? 46.536 73.205 27.146 1.00 40.15 340 ILE B N 1
ATOM 4905 C CA . ILE B 1 361 ? 47.095 73.716 28.419 1.00 47.60 340 ILE B CA 1
ATOM 4906 C C . ILE B 1 361 ? 45.956 74.313 29.239 1.00 49.69 340 ILE B C 1
ATOM 4907 O O . ILE B 1 361 ? 44.917 74.656 28.686 1.00 52.71 340 ILE B O 1
ATOM 4912 N N . ILE B 1 362 ? 46.187 74.470 30.528 1.00 61.01 341 ILE B N 1
ATOM 4913 C CA . ILE B 1 362 ? 45.197 75.029 31.485 1.00 67.52 341 ILE B CA 1
ATOM 4914 C C . ILE B 1 362 ? 45.909 76.101 32.297 1.00 70.91 341 ILE B C 1
ATOM 4915 O O . ILE B 1 362 ? 47.084 75.903 32.648 1.00 71.56 341 ILE B O 1
ATOM 4920 N N . GLU B 1 363 ? 45.226 77.206 32.557 1.00 74.00 342 GLU B N 1
ATOM 4921 C CA . GLU B 1 363 ? 45.740 78.263 33.454 1.00 75.46 342 GLU B CA 1
ATOM 4922 C C . GLU B 1 363 ? 45.137 78.057 34.847 1.00 81.45 342 GLU B C 1
ATOM 4923 O O . GLU B 1 363 ? 43.903 77.829 34.953 1.00 77.71 342 GLU B O 1
ATOM 4929 N N . ASP B 1 364 ? 45.991 78.132 35.870 1.00 88.36 343 ASP B N 1
ATOM 4930 C CA . ASP B 1 364 ? 45.628 78.017 37.307 1.00 98.35 343 ASP B CA 1
ATOM 4931 C C . ASP B 1 364 ? 44.340 78.821 37.587 1.00 91.03 343 ASP B C 1
ATOM 4932 O O . ASP B 1 364 ? 43.511 78.322 38.386 1.00 69.66 343 ASP B O 1
ATOM 4937 N N . ASP B 1 365 ? 44.202 80.017 36.987 1.00 86.36 344 ASP B N 1
ATOM 4938 C CA . ASP B 1 365 ? 43.115 80.999 37.261 1.00 86.93 344 ASP B CA 1
ATOM 4939 C C . ASP B 1 365 ? 41.775 80.528 36.671 1.00 83.08 344 ASP B C 1
ATOM 4940 O O . ASP B 1 365 ? 40.731 80.888 37.251 1.00 84.14 344 ASP B O 1
ATOM 4945 N N . ASP B 1 366 ? 41.792 79.784 35.555 1.00 70.50 345 ASP B N 1
ATOM 4946 C CA . ASP B 1 366 ? 40.644 79.672 34.614 1.00 67.64 345 ASP B CA 1
ATOM 4947 C C . ASP B 1 366 ? 39.504 78.924 35.291 1.00 61.54 345 ASP B C 1
ATOM 4948 O O . ASP B 1 366 ? 39.602 77.725 35.509 1.00 63.97 345 ASP B O 1
ATOM 4953 N N . PRO B 1 367 ? 38.376 79.599 35.614 1.00 60.12 346 PRO B N 1
ATOM 4954 C CA . PRO B 1 367 ? 37.183 78.909 36.095 1.00 56.78 346 PRO B CA 1
ATOM 4955 C C . PRO B 1 367 ? 36.790 77.734 35.193 1.00 60.44 346 PRO B C 1
ATOM 4956 O O . PRO B 1 367 ? 36.332 76.740 35.704 1.00 66.49 346 PRO B O 1
ATOM 4960 N N . LEU B 1 368 ? 36.991 77.859 33.880 1.00 66.71 347 LEU B N 1
ATOM 4961 C CA . LEU B 1 368 ? 36.599 76.809 32.904 1.00 69.60 347 LEU B CA 1
ATOM 4962 C C . LEU B 1 368 ? 37.834 76.002 32.480 1.00 66.74 347 LEU B C 1
ATOM 4963 O O . LEU B 1 368 ? 37.918 75.640 31.297 1.00 69.31 347 LEU B O 1
ATOM 4968 N N . ARG B 1 369 ? 38.755 75.748 33.414 1.00 66.46 348 ARG B N 1
ATOM 4969 C CA . ARG B 1 369 ? 39.941 74.872 33.215 1.00 73.60 348 ARG B CA 1
ATOM 4970 C C . ARG B 1 369 ? 39.491 73.529 32.638 1.00 73.45 348 ARG B C 1
ATOM 4971 O O . ARG B 1 369 ? 40.045 73.107 31.627 1.00 78.17 348 ARG B O 1
ATOM 4979 N N . ASP B 1 370 ? 38.526 72.888 33.293 1.00 72.95 349 ASP B N 1
ATOM 4980 C CA . ASP B 1 370 ? 38.131 71.481 33.038 1.00 71.78 349 ASP B CA 1
ATOM 4981 C C . ASP B 1 370 ? 36.931 71.469 32.089 1.00 66.45 349 ASP B C 1
ATOM 4982 O O . ASP B 1 370 ? 36.281 70.414 31.972 1.00 79.48 349 ASP B O 1
ATOM 4987 N N . GLY B 1 371 ? 36.648 72.590 31.424 1.00 59.01 350 GLY B N 1
ATOM 4988 C CA . GLY B 1 371 ? 35.626 72.678 30.360 1.00 55.90 350 GLY B CA 1
ATOM 4989 C C . GLY B 1 371 ? 34.208 72.820 30.885 1.00 54.15 350 GLY B C 1
ATOM 4990 O O . GLY B 1 371 ? 34.014 72.835 32.090 1.00 60.42 350 GLY B O 1
ATOM 4991 N N . PHE B 1 372 ? 33.239 72.926 29.983 1.00 58.57 351 PHE B N 1
ATOM 4992 C CA . PHE B 1 372 ? 31.804 73.165 30.289 1.00 59.19 351 PHE B CA 1
ATOM 4993 C C . PHE B 1 372 ? 30.972 72.648 29.114 1.00 65.18 351 PHE B C 1
ATOM 4994 O O . PHE B 1 372 ? 31.491 72.559 27.982 1.00 71.29 351 PHE B O 1
ATOM 5002 N N . LEU B 1 373 ? 29.709 72.323 29.364 1.00 79.11 352 LEU B N 1
ATOM 5003 C CA . LEU B 1 373 ? 28.744 71.947 28.301 1.00 83.92 352 LEU B CA 1
ATOM 5004 C C . LEU B 1 373 ? 27.465 72.751 28.525 1.00 74.36 352 LEU B C 1
ATOM 5005 O O . LEU B 1 373 ? 27.164 73.041 29.687 1.00 77.54 352 LEU B O 1
ATOM 5010 N N . LEU B 1 374 ? 26.742 73.104 27.463 1.00 74.95 353 LEU B N 1
ATOM 5011 C CA . LEU B 1 374 ? 25.527 73.955 27.573 1.00 72.21 353 LEU B CA 1
ATOM 5012 C C . LEU B 1 374 ? 24.364 73.127 28.121 1.00 83.56 353 LEU B C 1
ATOM 5013 O O . LEU B 1 374 ? 24.201 71.970 27.660 1.00 74.42 353 LEU B O 1
ATOM 5018 N N . LYS B 1 375 ? 23.642 73.721 29.089 1.00 97.06 354 LYS B N 1
ATOM 5019 C CA . LYS B 1 375 ? 22.383 73.238 29.727 1.00 104.42 354 LYS B CA 1
ATOM 5020 C C . LYS B 1 375 ? 21.242 73.210 28.702 1.00 96.18 354 LYS B C 1
ATOM 5021 O O . LYS B 1 375 ? 21.365 72.877 27.523 1.00 88.00 354 LYS B O 1
#

Radius of gyration: 26.66 Å; Cα contacts (8 Å, |Δi|>4): 1734; chains: 2; bounding box: 60×82×53 Å

Nearest PDB structures (foldseek):
  7qpo-assembly1_A  TM=1.003E+00  e=1.877E-76  Homo sapiens
  7qpo-assembly1_B  TM=1.000E+00  e=5.719E-72  Homo sapiens
  6r76-assembly2_D  TM=9.163E-01  e=3.353E-41  Thermococcus litoralis DSM 5473
  6r76-assembly1_B  TM=9.161E-01  e=2.675E-40  Thermococcus litoralis DSM 5473
  6hjg-assembly1_A  TM=8.629E-01  e=6.502E-35  Trypanosoma cruzi strain CL Brener

Organism: Homo sapiens (NCBI:txid9606)

InterPro domains:
  IPR008794 Proline racemase family [PF05544] (22-351)
  IPR008794 Proline racemase family [PIRSF029792] (17-354)
  IPR008794 Proline racemase family [PTHR33442] (11-354)
  IPR008794 Proline racemase family [SFLDS00028] (19-353)

Foldseek 3Di:
DDDFDPPQFWFKWFWKDFLQQIETETPDRQPPQDDPALVRSLVSCQVPVVLVLLQCDFPPNHHQRHKYWYWDDHPDPVALIEIWIGHPVGTDQQPWCVCFVVVLVCAVVVSAPHDDCPDQWDWHFYQGNVGTWIWIAGHVRFDKIKTKFDFKAWPDFQDWWCFVPLGIGGWTWIWLVKTETEDACVRNVHDLQDDDLVVVLVRFVRVQVRVVVVIFTYKYWPPPLQDDQDAIEIWTQGDPSDTDSFCISSNLRHSLNVSVVVVRADAQRKHWYAYSNRGFIKIKGFHAWDDDPPTTTTMIMIMGGMGTDGMDIDGAHPPDPCRSHDHDD/DPPDDDDDDFDPPQDWFKWFWWDFLRQIETETPDRQPPQDDLALVRSLVSCQVPVVLVLLQCDFPPNHHQRHKYWYWHDHNDPPALIEIFIGYPVGTDQDCFCVCFVVVVVCDVVVSFDQDQQPDFWGWHFYQGSVGTWIKTHGHGNHFDKIKTKFDWKAWPDFQDWWQQPPAGTAGWTWIWRVWTETEHACVSLVDQLQDDDLVVVLVSFVSVQVRCVVVPHFTYKYWPPPLQDDQDAIEIWTQGDPSDTDSHCTSRNLRNSVNVSVVVVRDDAQGKHWYAYSNRRFIKIKGFHAWDDDVPTTTTMIMIMGGMGTDGMDIDGAHPPDPQRSHDHDD

GO terms:
  GO:0016836 hydro-lyase activity (F, IDA)
  GO:0050346 trans-L-3-hydroxyproline dehydratase activity (F, EXP)

B-factor: mean 79.51, std 26.35, range [33.3, 190.85]